Protein AF-S7ZB92-F1 (afdb_monomer_lite)

Structure (mmCIF, N/CA/C/O backbone):
data_AF-S7ZB92-F1
#
_entry.id   AF-S7ZB92-F1
#
loop_
_atom_site.group_PDB
_atom_site.id
_atom_site.type_symbol
_atom_site.label_atom_id
_atom_site.label_alt_id
_atom_site.label_comp_id
_atom_site.label_asym_id
_atom_site.label_entity_id
_atom_site.label_seq_id
_atom_site.pdbx_PDB_ins_code
_atom_site.Cartn_x
_atom_site.Cartn_y
_atom_site.Cartn_z
_atom_site.occupancy
_atom_site.B_iso_or_equiv
_atom_site.auth_seq_id
_atom_site.auth_comp_id
_atom_site.auth_asym_id
_atom_site.auth_atom_id
_atom_site.pdbx_PDB_model_num
ATOM 1 N N . MET A 1 1 ? 7.948 3.373 -33.451 1.00 79.62 1 MET A N 1
ATOM 2 C CA . MET A 1 1 ? 9.093 4.241 -33.089 1.00 79.62 1 MET A CA 1
ATOM 3 C C . MET A 1 1 ? 9.737 4.926 -34.291 1.00 79.62 1 MET A C 1
ATOM 5 O O . MET A 1 1 ? 9.607 6.127 -34.424 1.00 79.62 1 MET A O 1
ATOM 9 N N . ILE A 1 2 ? 10.388 4.211 -35.212 1.00 83.31 2 ILE A N 1
ATOM 10 C CA . ILE A 1 2 ? 11.295 4.823 -36.213 1.00 83.31 2 ILE A CA 1
ATOM 11 C C . ILE A 1 2 ? 10.626 5.868 -37.129 1.00 83.31 2 ILE A C 1
ATOM 13 O O . ILE A 1 2 ? 11.260 6.834 -37.545 1.00 83.31 2 ILE A O 1
ATOM 17 N N . ALA A 1 3 ? 9.330 5.713 -37.416 1.00 83.88 3 ALA A N 1
ATOM 18 C CA . ALA A 1 3 ? 8.585 6.627 -38.281 1.00 83.88 3 ALA A CA 1
ATOM 19 C C . ALA A 1 3 ? 8.529 8.080 -37.768 1.00 83.88 3 ALA A C 1
ATOM 21 O O . ALA A 1 3 ? 8.395 8.990 -38.581 1.00 83.88 3 ALA A O 1
ATOM 22 N N . VAL A 1 4 ? 8.643 8.314 -36.453 1.00 84.19 4 VAL A N 1
ATOM 23 C CA . VAL A 1 4 ? 8.531 9.667 -35.872 1.00 84.19 4 VAL A CA 1
ATOM 24 C C . VAL A 1 4 ? 9.865 10.410 -35.753 1.00 84.19 4 VAL A C 1
ATOM 26 O O . VAL A 1 4 ? 9.854 11.593 -35.394 1.00 84.19 4 VAL A O 1
ATOM 29 N N . LEU A 1 5 ? 10.981 9.723 -36.025 1.00 85.25 5 LEU A N 1
ATOM 30 C CA . LEU A 1 5 ? 12.347 10.247 -35.941 1.00 85.25 5 LEU A CA 1
ATOM 31 C C . LEU A 1 5 ? 12.693 11.145 -37.146 1.00 85.25 5 LEU A C 1
ATOM 33 O O . LEU A 1 5 ? 12.029 11.043 -38.187 1.00 85.25 5 LEU A O 1
ATOM 37 N N . PRO A 1 6 ? 13.726 12.009 -37.035 1.00 82.38 6 PRO A N 1
ATOM 38 C CA . PRO A 1 6 ? 14.157 12.889 -38.119 1.00 82.38 6 PRO A CA 1
ATOM 39 C C . PRO A 1 6 ? 14.485 12.129 -39.409 1.00 82.38 6 PRO A C 1
ATOM 41 O O . PRO A 1 6 ? 14.915 10.975 -39.390 1.00 82.38 6 PRO A O 1
ATOM 44 N N . ASN A 1 7 ? 14.322 12.790 -40.557 1.00 81.38 7 ASN A N 1
ATOM 45 C CA . ASN A 1 7 ? 14.632 12.189 -41.860 1.00 81.38 7 ASN A CA 1
ATOM 46 C C . ASN A 1 7 ? 16.137 11.992 -42.099 1.00 81.38 7 ASN A C 1
ATOM 48 O O . ASN A 1 7 ? 16.506 11.194 -42.953 1.00 81.38 7 ASN A O 1
ATOM 52 N N . THR A 1 8 ? 16.989 12.670 -41.328 1.00 81.50 8 THR A N 1
ATOM 53 C CA . THR A 1 8 ? 18.453 12.521 -41.349 1.00 81.50 8 THR A CA 1
ATOM 54 C C . THR A 1 8 ? 18.927 11.170 -40.802 1.00 81.50 8 THR A C 1
ATOM 56 O O . THR A 1 8 ? 20.049 10.752 -41.076 1.00 81.50 8 THR A O 1
ATOM 59 N N . VAL A 1 9 ? 18.075 10.453 -40.061 1.00 82.69 9 VAL A N 1
ATOM 60 C CA . VAL A 1 9 ? 18.398 9.139 -39.500 1.00 82.69 9 VAL A CA 1
ATOM 61 C C . VAL A 1 9 ? 18.431 8.083 -40.605 1.00 82.69 9 VAL A C 1
ATOM 63 O O . VAL A 1 9 ? 17.484 7.945 -41.384 1.00 82.69 9 VAL A O 1
ATOM 66 N N . LYS A 1 10 ? 19.477 7.247 -40.624 1.00 87.38 10 LYS A N 1
ATOM 67 C CA . LYS A 1 10 ? 19.568 6.054 -41.486 1.00 87.38 10 LYS A CA 1
ATOM 68 C C . LYS A 1 10 ? 18.566 4.979 -41.031 1.00 87.38 10 LYS A C 1
ATOM 70 O O . LYS A 1 10 ? 18.945 3.962 -40.455 1.00 87.38 10 LYS A O 1
ATOM 75 N N . LYS A 1 11 ? 17.272 5.187 -41.307 1.00 87.69 11 LYS A N 1
ATOM 76 C CA . LYS A 1 11 ? 16.141 4.395 -40.772 1.00 87.69 11 LYS A CA 1
ATOM 77 C C . LYS A 1 11 ? 16.279 2.881 -40.973 1.00 87.69 11 LYS A C 1
ATOM 79 O O . LYS A 1 11 ? 15.874 2.135 -40.092 1.00 87.69 11 LYS A O 1
ATOM 84 N N . LYS A 1 12 ? 16.854 2.417 -42.093 1.00 88.19 12 LYS A N 1
ATOM 85 C CA . LYS A 1 12 ? 17.095 0.978 -42.336 1.00 88.19 12 LYS A CA 1
ATOM 86 C C . LYS A 1 12 ? 18.138 0.389 -41.378 1.00 88.19 12 LYS A C 1
ATOM 88 O O . LYS A 1 12 ? 17.906 -0.682 -40.831 1.00 88.19 12 LYS A O 1
ATOM 93 N N . VAL A 1 13 ? 19.249 1.098 -41.158 1.00 88.81 13 VAL A N 1
ATOM 94 C CA . VAL A 1 13 ? 20.322 0.670 -40.243 1.00 88.81 13 VAL A CA 1
ATOM 95 C C . VAL A 1 13 ? 19.819 0.687 -38.806 1.00 88.81 13 VAL A C 1
ATOM 97 O O . VAL A 1 13 ? 19.925 -0.323 -38.123 1.00 88.81 13 VAL A O 1
ATOM 100 N N . LEU A 1 14 ? 19.174 1.786 -38.394 1.00 89.75 14 LEU A N 1
ATOM 101 C CA . LEU A 1 14 ? 18.576 1.891 -37.064 1.00 89.75 14 LEU A CA 1
ATOM 102 C C . LEU A 1 14 ? 17.521 0.804 -36.830 1.00 89.75 14 LEU A C 1
ATOM 104 O O . LEU A 1 14 ? 17.437 0.262 -35.738 1.00 89.75 14 LEU A O 1
ATOM 108 N N . ARG A 1 15 ? 16.716 0.463 -37.845 1.00 91.19 15 ARG A N 1
ATOM 109 C CA . ARG A 1 15 ? 15.728 -0.614 -37.722 1.00 91.19 15 ARG A CA 1
ATOM 110 C C . ARG A 1 15 ? 16.380 -1.957 -37.437 1.00 91.19 15 ARG A C 1
ATOM 112 O O . ARG A 1 15 ? 15.903 -2.645 -36.549 1.00 91.19 15 ARG A O 1
ATOM 119 N N . ARG A 1 16 ? 17.432 -2.314 -38.175 1.00 91.44 16 ARG A N 1
ATOM 120 C CA . ARG A 1 16 ? 18.166 -3.562 -37.942 1.00 91.44 16 ARG A CA 1
ATOM 121 C C . ARG A 1 16 ? 18.790 -3.583 -36.544 1.00 91.44 16 ARG A C 1
ATOM 123 O O . ARG A 1 16 ? 18.580 -4.546 -35.827 1.00 91.44 16 ARG A O 1
ATOM 130 N N . PHE A 1 17 ? 19.426 -2.483 -36.137 1.00 92.56 17 PHE A N 1
ATOM 131 C CA . PHE A 1 17 ? 19.980 -2.336 -34.789 1.00 92.56 17 PHE A CA 1
ATOM 132 C C . PHE A 1 17 ? 18.945 -2.515 -33.689 1.00 92.56 17 PHE A C 1
ATOM 134 O O . PHE A 1 17 ? 19.172 -3.268 -32.753 1.00 92.56 17 PHE A O 1
ATOM 141 N N . LEU A 1 18 ? 17.798 -1.842 -33.804 1.00 92.75 18 LEU A N 1
ATOM 142 C CA . LEU A 1 18 ? 16.753 -1.957 -32.796 1.00 92.75 18 LEU A CA 1
ATOM 143 C C . LEU A 1 18 ? 16.153 -3.362 -32.748 1.00 92.75 18 LEU A C 1
ATOM 145 O O . LEU A 1 18 ? 15.768 -3.753 -31.667 1.00 92.75 18 LEU A O 1
ATOM 149 N N . ILE A 1 19 ? 16.084 -4.101 -33.863 1.00 93.56 19 ILE A N 1
ATOM 150 C CA . ILE A 1 19 ? 15.618 -5.499 -33.864 1.00 93.56 19 ILE A CA 1
ATOM 151 C C . ILE A 1 19 ? 16.617 -6.395 -33.121 1.00 93.56 19 ILE A C 1
ATOM 153 O O . ILE A 1 19 ? 16.221 -7.064 -32.178 1.00 93.56 19 ILE A O 1
ATOM 157 N N . GLU A 1 20 ? 17.906 -6.337 -33.476 1.00 94.56 20 GLU A N 1
ATOM 158 C CA . GLU A 1 20 ? 18.958 -7.118 -32.797 1.00 94.56 20 GLU A CA 1
ATOM 159 C C . GLU A 1 20 ? 19.035 -6.780 -31.293 1.00 94.56 20 GLU A C 1
ATOM 161 O O . GLU A 1 20 ? 19.255 -7.648 -30.453 1.00 94.56 20 GLU A O 1
ATOM 166 N N . LEU A 1 21 ? 18.836 -5.505 -30.941 1.00 95.25 21 LEU A N 1
ATOM 167 C CA . LEU A 1 21 ? 18.830 -5.048 -29.554 1.00 95.25 21 LEU A CA 1
ATOM 168 C C . LEU A 1 21 ? 17.577 -5.472 -28.783 1.00 95.25 21 LEU A C 1
ATOM 170 O O . LEU A 1 21 ? 17.689 -5.745 -27.593 1.00 95.25 21 LEU A O 1
ATOM 174 N N . ASP A 1 22 ? 16.411 -5.498 -29.429 1.00 95.94 22 ASP A N 1
ATOM 175 C CA . ASP A 1 22 ? 15.159 -5.980 -28.833 1.00 95.94 22 ASP A CA 1
ATOM 176 C C . ASP A 1 22 ? 15.275 -7.473 -28.499 1.00 95.94 22 ASP A C 1
ATOM 178 O O . ASP A 1 22 ? 15.007 -7.851 -27.364 1.00 95.94 22 ASP A O 1
ATOM 182 N N . GLU A 1 23 ? 15.798 -8.283 -29.430 1.00 96.12 23 GLU A N 1
ATOM 183 C CA . GLU A 1 23 ? 16.023 -9.727 -29.254 1.00 96.12 23 GLU A CA 1
ATOM 184 C C . GLU A 1 23 ? 16.994 -10.033 -28.098 1.00 96.12 23 GLU A C 1
ATOM 186 O O . GLU A 1 23 ? 16.699 -10.860 -27.232 1.00 96.12 23 GLU A O 1
ATOM 191 N N . GLU A 1 24 ? 18.141 -9.347 -28.037 1.00 96.62 24 GLU A N 1
ATOM 192 C CA . GLU A 1 24 ? 19.100 -9.526 -26.936 1.00 96.62 24 GLU A CA 1
ATOM 193 C C . GLU A 1 24 ? 18.523 -9.024 -25.600 1.00 96.62 24 GLU A C 1
ATOM 195 O O . GLU A 1 24 ? 18.723 -9.656 -24.560 1.00 96.62 24 GLU A O 1
ATOM 200 N N . TYR A 1 25 ? 17.794 -7.901 -25.598 1.00 97.88 25 TYR A N 1
ATOM 201 C CA . TYR A 1 25 ? 17.141 -7.395 -24.389 1.00 97.88 25 TYR A CA 1
ATOM 202 C C . TYR A 1 25 ? 16.121 -8.401 -23.862 1.00 97.88 25 TYR A C 1
ATOM 204 O O . TYR A 1 25 ? 16.164 -8.741 -22.680 1.00 97.88 25 TYR A O 1
ATOM 212 N N . GLU A 1 26 ? 15.230 -8.883 -24.729 1.00 97.88 26 GLU A N 1
ATOM 213 C CA . GLU A 1 26 ? 14.210 -9.876 -24.402 1.00 97.88 26 GLU A CA 1
ATOM 214 C C . GLU A 1 26 ? 14.860 -11.145 -23.848 1.00 97.88 26 GLU A C 1
ATOM 216 O O . GLU A 1 26 ? 14.530 -11.560 -22.738 1.00 97.88 26 GLU A O 1
ATOM 221 N N . SER A 1 27 ? 15.879 -11.684 -24.530 1.00 97.31 27 SER A N 1
ATOM 222 C CA . SER A 1 27 ? 16.596 -12.878 -24.070 1.00 97.31 27 SER A CA 1
ATOM 223 C C . SER A 1 27 ? 17.158 -12.728 -22.656 1.00 97.31 27 SER A C 1
ATOM 225 O O . SER A 1 27 ? 17.134 -13.699 -21.899 1.00 97.31 27 SER A O 1
ATOM 227 N N . LYS A 1 28 ? 17.667 -11.544 -22.288 1.00 97.88 28 LYS A N 1
ATOM 228 C CA . LYS A 1 28 ? 18.206 -11.271 -20.946 1.00 97.88 28 LYS A CA 1
ATOM 229 C C . LYS A 1 28 ? 17.117 -10.970 -19.919 1.00 97.88 28 LYS A C 1
ATOM 231 O O . LYS A 1 28 ? 17.262 -11.360 -18.760 1.00 97.88 28 LYS A O 1
ATOM 236 N N . ALA A 1 29 ? 16.040 -10.298 -20.314 1.00 97.44 29 ALA A N 1
ATOM 237 C CA . ALA A 1 29 ? 14.910 -10.002 -19.438 1.00 97.44 29 ALA A CA 1
ATOM 238 C C . ALA A 1 29 ? 14.172 -11.286 -19.028 1.00 97.44 29 ALA A C 1
ATOM 240 O O . ALA A 1 29 ? 13.936 -11.493 -17.840 1.00 97.44 29 ALA A O 1
ATOM 241 N N . SER A 1 30 ? 13.911 -12.190 -19.980 1.00 97.00 30 SER A N 1
ATOM 242 C CA . SER A 1 30 ? 13.204 -13.461 -19.757 1.00 97.00 30 SER A CA 1
ATOM 243 C C . SER A 1 30 ? 13.910 -14.426 -18.801 1.00 97.00 30 SER A C 1
ATOM 245 O O . SER A 1 30 ? 13.278 -15.348 -18.294 1.00 97.00 30 SER A O 1
ATOM 247 N N . ILE A 1 31 ? 15.210 -14.241 -18.558 1.00 96.56 31 ILE A N 1
ATOM 248 C CA . ILE A 1 31 ? 15.996 -15.051 -17.613 1.00 96.56 31 ILE A CA 1
ATOM 249 C C . ILE A 1 31 ? 16.517 -14.229 -16.426 1.00 96.56 31 ILE A C 1
ATOM 251 O O . ILE A 1 31 ? 17.459 -14.646 -15.747 1.00 96.56 31 ILE A O 1
ATOM 255 N N . CYS A 1 32 ? 15.917 -13.061 -16.162 1.00 96.19 32 CYS A N 1
ATOM 256 C CA . CYS A 1 32 ? 16.214 -12.238 -14.988 1.00 96.19 32 CYS A CA 1
ATOM 257 C C . CYS A 1 32 ? 17.671 -11.719 -14.933 1.00 96.19 32 CYS A C 1
ATOM 259 O O . CYS A 1 32 ? 18.216 -11.517 -13.840 1.00 96.19 32 CYS A O 1
ATOM 261 N N . SER A 1 33 ? 18.313 -11.506 -16.092 1.00 96.81 33 SER A N 1
ATOM 262 C CA . SER A 1 33 ? 19.753 -11.228 -16.226 1.00 96.81 33 SER A CA 1
ATOM 263 C C . SER A 1 33 ? 20.087 -9.936 -16.992 1.00 96.81 33 SER A C 1
ATOM 265 O O . SER A 1 33 ? 21.101 -9.862 -17.692 1.00 96.81 33 SER A O 1
ATOM 267 N N . LEU A 1 34 ? 19.262 -8.889 -16.874 1.00 97.50 34 LEU A N 1
ATOM 268 C CA . LEU A 1 34 ? 19.486 -7.592 -17.542 1.00 97.50 34 LEU A CA 1
ATOM 269 C C . LEU A 1 34 ? 20.855 -6.950 -17.228 1.00 97.50 34 LEU A C 1
ATOM 271 O O . LEU A 1 34 ? 21.417 -6.230 -18.065 1.00 97.50 34 LEU A O 1
ATOM 275 N N . TYR A 1 35 ? 21.450 -7.261 -16.072 1.00 97.06 35 TYR A N 1
ATOM 276 C CA . TYR A 1 35 ? 22.817 -6.853 -15.725 1.00 97.06 35 TYR A CA 1
ATOM 277 C C . TYR A 1 35 ? 23.878 -7.323 -16.743 1.00 97.06 35 TYR A C 1
ATOM 279 O O . TYR A 1 35 ? 24.907 -6.661 -16.907 1.00 97.06 35 TYR A O 1
ATOM 287 N N . GLU A 1 36 ? 23.614 -8.407 -17.480 1.00 97.06 36 GLU A N 1
ATOM 288 C CA . GLU A 1 36 ? 24.514 -8.980 -18.491 1.00 97.06 36 GLU A CA 1
ATOM 289 C C . GLU A 1 36 ? 24.354 -8.374 -19.890 1.00 97.06 36 GLU A C 1
ATOM 291 O O . GLU A 1 36 ? 25.231 -8.571 -20.730 1.00 97.06 36 GLU A O 1
ATOM 296 N N . LEU A 1 37 ? 23.273 -7.631 -20.168 1.00 96.50 37 LEU A N 1
ATOM 297 C CA . LEU A 1 37 ? 22.980 -7.121 -21.514 1.00 96.50 37 LEU A CA 1
ATOM 298 C C . LEU A 1 37 ? 24.162 -6.296 -22.068 1.00 96.50 37 LEU A C 1
ATOM 300 O O . LEU A 1 37 ? 24.504 -5.222 -21.551 1.00 96.50 37 LEU A O 1
ATOM 304 N N . ASN A 1 38 ? 24.785 -6.759 -23.148 1.00 92.12 38 ASN A N 1
ATOM 305 C CA . ASN A 1 38 ? 25.963 -6.110 -23.716 1.00 92.12 38 ASN A CA 1
ATOM 306 C C . ASN A 1 38 ? 25.689 -5.554 -25.115 1.00 92.12 38 ASN A C 1
ATOM 308 O O . ASN A 1 38 ? 25.984 -6.176 -26.131 1.00 92.12 38 ASN A O 1
ATOM 312 N N . VAL A 1 39 ? 25.201 -4.313 -25.150 1.00 92.25 39 VAL A N 1
ATOM 313 C CA . VAL A 1 39 ? 24.855 -3.598 -26.389 1.00 92.25 39 VAL A CA 1
ATOM 314 C C . VAL A 1 39 ? 26.054 -3.428 -27.337 1.00 92.25 39 VAL A C 1
ATOM 316 O O . VAL A 1 39 ? 25.869 -3.262 -28.538 1.00 92.25 39 VAL A O 1
ATOM 319 N N . ASN A 1 40 ? 27.295 -3.498 -26.840 1.00 89.75 40 ASN A N 1
ATOM 320 C CA . ASN A 1 40 ? 28.489 -3.339 -27.678 1.00 89.75 40 ASN A CA 1
ATOM 321 C C . ASN A 1 40 ? 28.727 -4.517 -28.634 1.00 89.75 40 ASN A C 1
ATOM 323 O O . ASN A 1 40 ? 29.437 -4.339 -29.624 1.00 89.75 40 ASN A O 1
ATOM 327 N N . LEU A 1 41 ? 28.160 -5.692 -28.345 1.00 87.62 41 LEU A N 1
ATOM 328 C CA . LEU A 1 41 ? 28.316 -6.893 -29.174 1.00 87.62 41 LEU A CA 1
ATOM 329 C C . LEU A 1 41 ? 27.394 -6.899 -30.401 1.00 87.62 41 LEU A C 1
ATOM 331 O O . LEU A 1 41 ? 27.559 -7.730 -31.290 1.00 87.62 41 LEU A O 1
ATOM 335 N N . ILE A 1 42 ? 26.447 -5.964 -30.471 1.00 87.25 42 ILE A N 1
ATOM 336 C CA . ILE A 1 42 ? 25.476 -5.881 -31.557 1.00 87.25 42 ILE A CA 1
ATOM 337 C C . ILE A 1 42 ? 26.150 -5.244 -32.778 1.00 87.25 42 ILE A C 1
ATOM 339 O O . ILE A 1 42 ? 26.633 -4.109 -32.721 1.00 87.25 42 ILE A O 1
ATOM 343 N N . GLN A 1 43 ? 26.195 -5.997 -33.886 1.00 69.50 43 GLN A N 1
ATOM 344 C CA . GLN A 1 43 ? 26.983 -5.698 -35.095 1.00 69.50 43 GLN A CA 1
ATOM 345 C C . GLN A 1 43 ? 26.693 -4.320 -35.693 1.00 69.50 43 GLN A C 1
ATOM 347 O O . GLN A 1 43 ? 27.546 -3.710 -36.340 1.00 69.50 43 GLN A O 1
ATOM 352 N N . SER A 1 44 ? 25.477 -3.824 -35.501 1.00 65.25 44 SER A N 1
ATOM 353 C CA . SER A 1 44 ? 25.002 -2.576 -36.072 1.00 65.25 44 SER A CA 1
ATOM 354 C C . SER A 1 44 ? 25.091 -1.419 -35.076 1.00 65.25 44 SER A C 1
ATOM 356 O O . SER A 1 44 ? 24.085 -0.783 -34.790 1.00 65.25 44 SER A O 1
ATOM 358 N N . GLN A 1 45 ? 26.289 -1.110 -34.562 1.00 66.94 45 GLN A N 1
ATOM 359 C CA . GLN A 1 45 ? 26.488 0.039 -33.667 1.00 66.94 45 GLN A CA 1
ATOM 360 C C . GLN A 1 45 ? 25.910 1.319 -34.298 1.00 66.94 45 GLN A C 1
ATOM 362 O O . GLN A 1 45 ? 26.455 1.880 -35.249 1.00 66.94 45 GLN A O 1
ATOM 367 N N . CYS A 1 46 ? 24.754 1.747 -33.792 1.00 74.44 46 CYS A N 1
ATOM 368 C CA . CYS A 1 46 ? 24.057 2.947 -34.220 1.00 74.44 46 CYS A CA 1
ATOM 369 C C . CYS A 1 46 ? 24.124 3.958 -33.083 1.00 74.44 46 CYS A C 1
ATOM 371 O O . CYS A 1 46 ? 23.813 3.634 -31.935 1.00 74.44 46 CYS A O 1
ATOM 373 N N . GLU A 1 47 ? 24.487 5.195 -33.403 1.00 78.75 47 GLU A N 1
ATOM 374 C CA . GLU A 1 47 ? 24.347 6.285 -32.450 1.00 78.75 47 GLU A CA 1
ATOM 375 C C . GLU A 1 47 ? 22.858 6.583 -32.262 1.00 78.75 47 GLU A C 1
ATOM 377 O O . GLU A 1 47 ? 22.116 6.826 -33.219 1.00 78.75 47 GLU A O 1
ATOM 382 N N . VAL A 1 48 ? 22.413 6.499 -31.012 1.00 85.94 48 VAL A N 1
ATOM 383 C CA . VAL A 1 48 ? 21.072 6.880 -30.580 1.00 85.94 48 VAL A CA 1
ATOM 384 C C . VAL A 1 48 ? 21.245 8.051 -29.634 1.00 85.94 48 VAL A C 1
ATOM 386 O O . VAL A 1 48 ? 21.855 7.922 -28.572 1.00 85.94 48 VAL A O 1
ATOM 389 N N . GLU A 1 49 ? 20.688 9.196 -30.003 1.00 85.12 49 GLU A N 1
ATOM 390 C CA . GLU A 1 49 ? 20.691 10.349 -29.117 1.00 85.12 49 GLU A CA 1
ATOM 391 C C . GLU A 1 49 ? 19.590 10.200 -28.064 1.00 85.12 49 GLU A C 1
ATOM 393 O O . GLU A 1 49 ? 18.411 10.010 -28.381 1.00 85.12 49 GLU A O 1
ATOM 398 N N . SER A 1 50 ? 19.944 10.368 -26.790 1.00 82.00 50 SER A N 1
ATOM 399 C CA . SER A 1 50 ? 18.975 10.368 -25.683 1.00 82.00 50 SER A CA 1
ATOM 400 C C . SER A 1 50 ? 17.902 11.460 -25.838 1.00 82.00 50 SER A C 1
ATOM 402 O O . SER A 1 50 ? 16.768 11.293 -25.372 1.00 82.00 50 SER A O 1
ATOM 404 N N . SER A 1 51 ? 18.235 12.541 -26.557 1.00 88.56 51 SER A N 1
ATOM 405 C CA . SER A 1 51 ? 17.349 13.644 -26.947 1.00 88.56 51 SER A CA 1
ATOM 406 C C . SER A 1 51 ? 16.149 13.170 -27.781 1.00 88.56 51 SER A C 1
ATOM 408 O O . SER A 1 51 ? 15.072 13.779 -27.721 1.00 88.56 51 SER A O 1
ATOM 410 N N . TRP A 1 52 ? 16.282 12.059 -28.522 1.00 91.06 52 TRP A N 1
ATOM 411 C CA . TRP A 1 52 ? 15.218 11.540 -29.381 1.00 91.06 52 TRP A CA 1
ATOM 412 C C . TRP A 1 52 ? 14.018 11.051 -28.580 1.00 91.06 52 TRP A C 1
ATOM 414 O O . TRP A 1 52 ? 12.879 1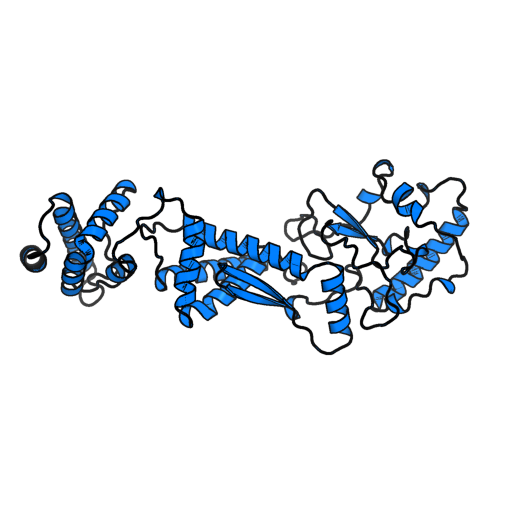1.161 -29.042 1.00 91.06 52 TRP A O 1
ATOM 424 N N . TYR A 1 53 ? 14.244 10.568 -27.357 1.00 92.00 53 TYR A N 1
ATOM 425 C CA . TYR A 1 53 ? 13.149 10.216 -26.464 1.00 92.00 53 TYR A CA 1
ATOM 426 C C . TYR A 1 53 ? 12.249 11.430 -26.201 1.00 92.00 53 TYR A C 1
ATOM 428 O O . TYR A 1 53 ? 11.043 11.358 -26.437 1.00 92.00 53 TYR A O 1
ATOM 436 N N . ASP A 1 54 ? 12.815 12.562 -25.778 1.00 90.69 54 ASP A N 1
ATOM 437 C CA . ASP A 1 54 ? 12.020 13.731 -25.383 1.00 90.69 54 ASP A CA 1
ATOM 438 C C . ASP A 1 54 ? 11.377 14.421 -26.593 1.00 90.69 54 ASP A C 1
ATOM 440 O O . ASP A 1 54 ? 10.203 14.801 -26.565 1.00 90.69 54 ASP A O 1
ATOM 444 N N . SER A 1 55 ? 12.118 14.525 -27.694 1.00 89.94 55 SER A N 1
ATOM 445 C CA . SER A 1 55 ? 11.688 15.241 -28.900 1.00 89.94 55 SER A CA 1
ATOM 446 C C . SER A 1 55 ? 10.761 14.435 -29.822 1.00 89.94 55 SER A C 1
ATOM 448 O O . SER A 1 55 ? 9.928 15.037 -30.512 1.00 89.94 55 SER A O 1
ATOM 450 N N . HIS A 1 56 ? 10.846 13.098 -29.818 1.00 88.50 56 HIS A N 1
ATOM 451 C CA . HIS A 1 56 ? 10.112 12.241 -30.759 1.00 88.50 56 HIS A CA 1
ATOM 452 C C . HIS A 1 56 ? 9.258 11.152 -30.104 1.00 88.50 56 HIS A C 1
ATOM 454 O O . HIS A 1 56 ? 8.177 10.867 -30.615 1.00 88.50 56 HIS A O 1
ATOM 460 N N . ILE A 1 57 ? 9.694 10.542 -29.001 1.00 88.81 57 ILE A N 1
ATOM 461 C CA . ILE A 1 57 ? 8.949 9.429 -28.387 1.00 88.81 57 ILE A CA 1
ATOM 462 C C . ILE A 1 57 ? 7.890 9.943 -27.410 1.00 88.81 57 ILE A C 1
ATOM 464 O O . ILE A 1 57 ? 6.703 9.659 -27.564 1.00 88.81 57 ILE A O 1
ATOM 468 N N . ARG A 1 58 ? 8.311 10.741 -26.428 1.00 87.56 58 ARG A N 1
ATOM 469 C CA . ARG A 1 58 ? 7.459 11.281 -25.362 1.00 87.56 58 ARG A CA 1
ATOM 470 C C . ARG A 1 58 ? 6.557 12.417 -25.842 1.00 87.56 58 ARG A C 1
ATOM 472 O O . ARG A 1 58 ? 5.487 12.636 -25.278 1.00 87.56 58 ARG A O 1
ATOM 479 N N . LYS A 1 59 ? 6.978 13.161 -26.869 1.00 88.75 59 LYS A N 1
ATOM 480 C CA . LYS A 1 59 ? 6.276 14.361 -27.342 1.00 88.75 59 LYS A CA 1
ATOM 481 C C . LYS A 1 59 ? 4.820 14.045 -27.710 1.00 88.75 59 LYS A C 1
ATOM 483 O O . LYS A 1 59 ? 4.561 13.299 -28.651 1.00 88.75 59 LYS A O 1
ATOM 488 N N . LYS A 1 60 ? 3.863 14.674 -27.0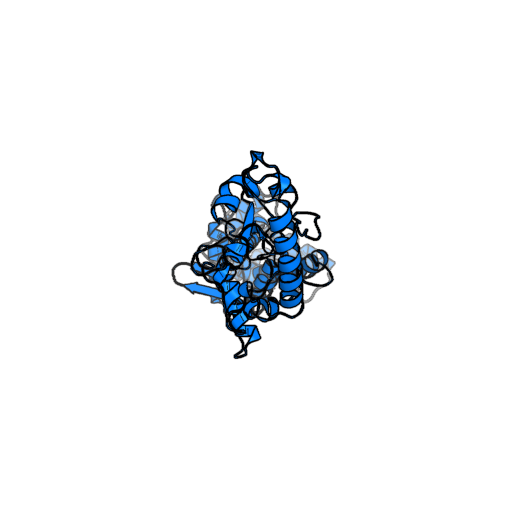10 1.00 86.31 60 LYS A N 1
ATOM 489 C CA . LYS A 1 60 ? 2.411 14.422 -27.155 1.00 86.31 60 LYS A CA 1
ATOM 490 C C . LYS A 1 60 ? 1.929 14.490 -28.607 1.00 86.31 60 LYS A C 1
ATOM 492 O O . LYS A 1 60 ? 1.127 13.659 -29.018 1.00 86.31 60 LYS A O 1
ATOM 497 N N . SER A 1 61 ? 2.469 15.417 -29.404 1.00 88.06 61 SER A N 1
ATOM 498 C CA . SER A 1 61 ? 2.108 15.576 -30.821 1.00 88.06 61 SER A CA 1
ATOM 499 C C . SER A 1 61 ? 2.475 14.382 -31.713 1.00 88.06 61 SER A C 1
ATOM 501 O O . SER A 1 61 ? 2.045 14.332 -32.860 1.00 88.06 61 SER A O 1
ATOM 503 N N . LYS A 1 62 ? 3.266 13.423 -31.218 1.00 88.62 62 LYS A N 1
ATOM 504 C CA . LYS A 1 62 ? 3.650 12.206 -31.946 1.00 88.62 62 LYS A CA 1
ATOM 505 C C . LYS A 1 62 ? 2.727 11.016 -31.672 1.00 88.62 62 LYS A C 1
ATOM 507 O O . LYS A 1 62 ? 2.818 10.026 -32.391 1.00 88.62 62 LYS A O 1
ATOM 512 N N . GLY A 1 63 ? 1.862 11.089 -30.655 1.00 89.00 63 GLY A N 1
ATOM 513 C CA . GLY A 1 63 ? 0.846 10.066 -30.364 1.00 89.00 63 GLY A CA 1
ATOM 514 C C . GLY A 1 63 ? 1.381 8.671 -30.003 1.00 89.00 63 GLY A C 1
ATOM 515 O O . GLY A 1 63 ? 0.626 7.701 -30.015 1.00 89.00 63 GLY A O 1
ATOM 516 N N . LEU A 1 64 ? 2.686 8.525 -29.734 1.00 90.62 64 LEU A N 1
ATOM 517 C CA . LEU A 1 64 ? 3.290 7.225 -29.423 1.00 90.62 64 LEU A CA 1
ATOM 518 C C . LEU A 1 64 ? 3.019 6.775 -27.995 1.00 90.62 64 LEU A C 1
ATOM 520 O O . LEU A 1 64 ? 2.850 5.584 -27.762 1.00 90.62 64 LEU A O 1
ATOM 524 N N . PHE A 1 65 ? 2.936 7.720 -27.060 1.00 89.56 65 PHE A N 1
ATOM 525 C CA . PHE A 1 65 ? 2.660 7.439 -25.656 1.00 89.56 65 PHE A CA 1
ATOM 526 C C . PHE A 1 65 ? 1.406 6.566 -25.471 1.00 89.56 65 PHE A C 1
ATOM 528 O O . PHE A 1 65 ? 1.405 5.622 -24.684 1.00 89.56 65 PHE A O 1
ATOM 535 N N . GLN A 1 66 ? 0.348 6.824 -26.244 1.00 89.56 66 GLN A N 1
ATOM 536 C CA . GLN A 1 66 ? -0.908 6.074 -26.175 1.00 89.56 66 GLN A CA 1
ATOM 537 C C . GLN A 1 66 ? -0.741 4.599 -26.561 1.00 89.56 66 GLN A C 1
ATOM 539 O O . GLN A 1 66 ? -1.488 3.773 -26.052 1.00 89.56 66 GLN A O 1
ATOM 544 N N . LYS A 1 67 ? 0.249 4.266 -27.399 1.00 92.50 67 LYS A N 1
ATOM 545 C CA . LYS A 1 67 ? 0.463 2.912 -27.929 1.00 92.50 67 LYS A CA 1
ATOM 546 C C . LYS A 1 67 ? 1.176 1.964 -26.965 1.00 92.50 67 LYS A C 1
ATOM 548 O O . LYS A 1 67 ? 1.182 0.768 -27.223 1.00 92.50 67 LYS A O 1
ATOM 553 N N . PHE A 1 68 ? 1.788 2.474 -25.896 1.00 93.31 68 PHE A N 1
ATOM 554 C CA . PHE A 1 68 ? 2.419 1.615 -24.893 1.00 93.31 68 PHE A CA 1
ATOM 555 C C . PHE A 1 68 ? 1.363 0.827 -24.106 1.00 93.31 68 PHE A C 1
ATOM 557 O O . PHE A 1 68 ? 0.302 1.397 -23.807 1.00 93.31 68 PHE A O 1
ATOM 564 N N . PRO A 1 69 ? 1.643 -0.441 -23.756 1.00 94.38 69 PRO A N 1
ATOM 565 C CA . PRO A 1 69 ? 0.699 -1.294 -23.047 1.00 94.38 69 PRO A CA 1
ATOM 566 C C . PRO A 1 69 ? 0.375 -0.743 -21.657 1.00 94.38 69 PRO A C 1
ATOM 568 O O . PRO A 1 69 ? 1.139 0.031 -21.073 1.00 94.38 69 PRO A O 1
ATOM 571 N N . VAL A 1 70 ? -0.792 -1.131 -21.151 1.00 94.25 70 VAL A N 1
ATOM 572 C CA . VAL A 1 70 ? -1.228 -0.876 -19.777 1.00 94.25 70 VAL A CA 1
ATOM 573 C C . VAL A 1 70 ? -1.705 -2.185 -19.170 1.00 94.25 70 VAL A C 1
ATOM 575 O O . VAL A 1 70 ? -2.367 -2.967 -19.851 1.00 94.25 70 VAL A O 1
ATOM 578 N N . VAL A 1 71 ? -1.399 -2.384 -17.894 1.00 91.94 71 VAL A N 1
ATOM 579 C CA . VAL A 1 71 ? -2.013 -3.429 -17.070 1.00 91.94 71 VAL A CA 1
ATOM 580 C C . VAL A 1 71 ? -3.306 -2.874 -16.490 1.00 91.94 71 VAL A C 1
ATOM 582 O O . VAL A 1 71 ? -3.425 -1.660 -16.291 1.00 91.94 71 VAL A O 1
ATOM 585 N N . LYS A 1 72 ? -4.288 -3.740 -16.249 1.00 93.62 72 LYS A N 1
ATOM 586 C CA . LYS A 1 72 ? -5.554 -3.363 -15.625 1.00 93.62 72 LYS A CA 1
ATOM 587 C C . LYS A 1 72 ? -5.829 -4.205 -14.389 1.00 93.62 72 LYS A C 1
ATOM 589 O O . LYS A 1 72 ? -5.470 -5.374 -14.366 1.00 93.62 72 LYS A O 1
ATOM 594 N N . ASN A 1 73 ? -6.485 -3.606 -13.402 1.00 93.00 73 ASN A N 1
ATOM 595 C CA . ASN A 1 73 ? -6.999 -4.328 -12.242 1.00 93.00 73 ASN A CA 1
ATOM 596 C C . ASN A 1 73 ? -8.297 -5.091 -12.571 1.00 93.00 73 ASN A C 1
ATOM 598 O O . ASN A 1 73 ? -8.860 -4.971 -13.665 1.00 93.00 73 ASN A O 1
ATOM 602 N N . SER A 1 74 ? -8.806 -5.816 -11.577 1.00 91.19 74 SER A N 1
ATOM 603 C CA . SER A 1 74 ? -10.093 -6.531 -11.584 1.00 91.19 74 SER A CA 1
ATOM 604 C C . SER A 1 74 ? -11.301 -5.644 -11.931 1.00 91.19 74 SER A C 1
ATOM 606 O O . SER A 1 74 ? -12.269 -6.115 -12.524 1.00 91.19 74 SER A O 1
ATOM 608 N N . ASN A 1 75 ? -11.217 -4.336 -11.670 1.00 91.38 75 ASN A N 1
ATOM 609 C CA . ASN A 1 75 ? -12.231 -3.340 -12.032 1.00 91.38 75 ASN A CA 1
ATOM 610 C C . ASN A 1 75 ? -12.025 -2.726 -13.435 1.00 91.38 75 ASN A C 1
ATOM 612 O O . ASN A 1 75 ? -12.634 -1.705 -13.763 1.00 91.38 75 ASN A O 1
ATOM 616 N N . ASN A 1 76 ? -11.167 -3.318 -14.278 1.00 93.25 76 ASN A N 1
ATOM 617 C CA . ASN A 1 76 ? -10.843 -2.859 -15.637 1.00 93.25 76 ASN A CA 1
ATOM 618 C C . ASN A 1 76 ? -10.234 -1.436 -15.692 1.00 93.25 76 ASN A C 1
ATOM 620 O O . ASN A 1 76 ? -10.244 -0.783 -16.742 1.00 93.25 76 ASN A O 1
ATOM 624 N N . GLN A 1 77 ? -9.674 -0.953 -14.580 1.00 94.06 77 GLN A N 1
ATOM 625 C CA . GLN A 1 77 ? -8.962 0.321 -14.488 1.00 94.06 77 GLN A CA 1
ATOM 626 C C . GLN A 1 77 ? -7.479 0.103 -14.766 1.00 94.06 77 GLN A C 1
ATOM 628 O O . GLN A 1 77 ? -6.889 -0.856 -14.279 1.00 94.06 77 GLN A O 1
ATOM 633 N N . ALA A 1 78 ? -6.862 1.000 -15.534 1.00 95.19 78 ALA A N 1
ATOM 634 C CA . ALA A 1 78 ? -5.434 0.911 -15.809 1.00 95.19 78 ALA A CA 1
ATOM 635 C C . ALA A 1 78 ? -4.613 1.214 -14.544 1.00 95.19 78 ALA A C 1
ATOM 637 O O . ALA A 1 78 ? -4.866 2.220 -13.880 1.00 95.19 78 ALA A O 1
ATOM 638 N N . ILE A 1 79 ? -3.621 0.377 -14.247 1.00 95.19 79 ILE A N 1
ATOM 639 C CA . ILE A 1 79 ? -2.758 0.488 -13.065 1.00 95.19 79 ILE A CA 1
ATOM 640 C C . ILE A 1 79 ? -1.285 0.627 -13.453 1.00 95.19 79 ILE A C 1
ATOM 642 O O . ILE A 1 79 ? -0.853 0.202 -14.528 1.00 95.19 79 ILE A O 1
ATOM 646 N N . CYS A 1 80 ? -0.507 1.225 -12.555 1.00 95.69 80 CYS A N 1
ATOM 647 C CA . CYS A 1 80 ? 0.943 1.261 -12.642 1.00 95.69 80 CYS A CA 1
ATOM 648 C C . CYS A 1 80 ? 1.510 -0.154 -12.446 1.00 95.69 80 CYS A C 1
ATOM 650 O O . CYS A 1 80 ? 1.303 -0.719 -11.383 1.00 95.69 80 CYS A O 1
ATOM 652 N N . PRO A 1 81 ? 2.283 -0.716 -13.386 1.00 94.62 81 PRO A N 1
ATOM 653 C CA . PRO A 1 81 ? 2.871 -2.049 -13.237 1.00 94.62 81 PRO A CA 1
ATOM 654 C C . PRO A 1 81 ? 4.013 -2.106 -12.204 1.00 94.62 81 PRO A C 1
ATOM 656 O O . PRO A 1 81 ? 4.557 -3.170 -11.962 1.00 94.62 81 PRO A O 1
ATOM 659 N N . ILE A 1 82 ? 4.416 -0.965 -11.627 1.00 95.50 82 ILE A N 1
ATOM 660 C CA . ILE A 1 82 ? 5.491 -0.885 -10.624 1.00 95.50 82 ILE A CA 1
ATOM 661 C C . ILE A 1 82 ? 4.932 -0.833 -9.196 1.00 95.50 82 ILE A C 1
ATOM 663 O O . ILE A 1 82 ? 5.451 -1.490 -8.306 1.00 95.50 82 ILE A O 1
ATOM 667 N N . CYS A 1 83 ? 3.902 -0.016 -8.958 1.00 94.44 83 CYS A N 1
ATOM 668 C CA . CYS A 1 83 ? 3.327 0.193 -7.621 1.00 94.44 83 CYS A CA 1
ATOM 669 C C . CYS A 1 83 ? 1.840 -0.153 -7.529 1.00 94.44 83 CYS A C 1
ATOM 671 O O . CYS A 1 83 ? 1.213 0.117 -6.507 1.00 94.44 83 CYS A O 1
ATOM 673 N N . GLU A 1 84 ? 1.252 -0.648 -8.616 1.00 93.50 84 GLU A N 1
ATOM 674 C CA . GLU A 1 84 ? -0.142 -1.092 -8.717 1.00 93.50 84 GLU A CA 1
ATOM 675 C C . GLU A 1 84 ? -1.204 -0.020 -8.438 1.00 93.50 84 GLU A C 1
ATOM 677 O O . GLU A 1 84 ? -2.400 -0.299 -8.445 1.00 93.50 84 GLU A O 1
ATOM 682 N N . CYS A 1 85 ? -0.796 1.236 -8.251 1.00 92.94 85 CYS A N 1
ATOM 683 C CA . CYS A 1 85 ? -1.711 2.360 -8.116 1.00 92.94 85 CYS A CA 1
ATOM 684 C C . CYS A 1 85 ? -2.499 2.568 -9.417 1.00 92.94 85 CYS A C 1
ATOM 686 O O . CYS A 1 85 ? -1.919 2.551 -10.508 1.00 92.94 85 CYS A O 1
ATOM 688 N N . VAL A 1 86 ? -3.805 2.819 -9.302 1.00 94.00 86 VAL A N 1
ATOM 689 C CA . VAL A 1 86 ? -4.647 3.220 -10.436 1.00 94.00 86 VAL A CA 1
ATOM 690 C C . VAL A 1 86 ? -4.073 4.479 -11.080 1.00 94.00 86 VAL A C 1
ATOM 692 O O . VAL A 1 86 ? -3.769 5.467 -10.406 1.00 94.00 86 VAL A O 1
ATOM 695 N N . PHE A 1 87 ? -3.911 4.459 -12.402 1.00 94.00 87 PHE A N 1
ATOM 696 C CA . PHE A 1 87 ? -3.400 5.615 -13.122 1.00 94.00 87 PHE A CA 1
ATOM 697 C C . PHE A 1 87 ? -4.347 6.810 -12.994 1.00 94.00 87 PHE A C 1
ATOM 699 O O . PHE A 1 87 ? -5.524 6.747 -13.348 1.00 94.00 87 PHE A O 1
ATOM 706 N N . SER A 1 88 ? -3.784 7.928 -12.541 1.00 84.50 88 SER A N 1
ATOM 707 C CA . SER A 1 88 ? -4.407 9.248 -12.577 1.00 84.50 88 SER A CA 1
ATOM 708 C C . SER A 1 88 ? -4.023 9.989 -13.869 1.00 84.50 88 SER A C 1
ATOM 710 O O . SER A 1 88 ? -3.672 9.383 -14.883 1.00 84.50 88 SER A O 1
ATOM 712 N N . THR A 1 89 ? -4.059 11.322 -13.865 1.00 79.94 89 THR A N 1
ATOM 713 C CA . THR A 1 89 ? -3.685 12.146 -15.025 1.00 79.94 89 THR A CA 1
ATOM 714 C C . THR A 1 89 ? -2.177 12.183 -15.305 1.00 79.94 89 THR A C 1
ATOM 716 O O . THR A 1 89 ? -1.779 12.521 -16.420 1.00 79.94 89 THR A O 1
ATOM 719 N N . ASN A 1 90 ? -1.327 11.838 -14.330 1.00 88.00 90 ASN A N 1
ATOM 720 C CA . ASN A 1 90 ? 0.130 12.020 -14.401 1.00 88.00 90 ASN A CA 1
ATOM 721 C C . ASN A 1 90 ? 0.880 10.711 -14.701 1.00 88.00 90 ASN A C 1
ATOM 723 O O . ASN A 1 90 ? 1.690 10.243 -13.901 1.00 88.00 90 ASN A O 1
ATOM 727 N N . VAL A 1 91 ? 0.622 10.127 -15.872 1.00 93.88 91 VAL A N 1
ATOM 728 C CA . VAL A 1 91 ? 1.304 8.909 -16.348 1.00 93.88 91 VAL A CA 1
ATOM 729 C C . VAL A 1 91 ? 2.526 9.273 -17.198 1.00 93.88 91 VAL A C 1
ATOM 731 O O . VAL A 1 91 ? 2.459 10.150 -18.064 1.00 93.88 91 VAL A O 1
ATOM 734 N N . THR A 1 92 ? 3.647 8.589 -16.980 1.00 94.19 92 THR A N 1
ATOM 735 C CA . THR A 1 92 ? 4.916 8.771 -17.705 1.00 94.19 92 THR A CA 1
ATOM 736 C C . THR A 1 92 ? 5.413 7.453 -18.306 1.00 94.19 92 THR A C 1
ATOM 738 O O . THR A 1 92 ? 4.738 6.432 -18.209 1.00 94.19 92 THR A O 1
ATOM 741 N N . LEU A 1 93 ? 6.559 7.480 -18.998 1.00 95.06 93 LEU A N 1
ATOM 742 C CA . LEU A 1 93 ? 7.275 6.280 -19.445 1.00 95.06 93 LEU A CA 1
ATOM 743 C C . LEU A 1 93 ? 8.599 6.198 -18.688 1.00 95.06 93 LEU A C 1
ATOM 745 O O . LEU A 1 93 ? 9.431 7.094 -18.848 1.00 95.06 93 LEU A O 1
ATOM 749 N N . GLU A 1 94 ? 8.762 5.146 -17.898 1.00 96.12 94 GLU A N 1
ATOM 750 C CA . GLU A 1 94 ? 9.999 4.786 -17.214 1.00 96.12 94 GLU A CA 1
ATOM 751 C C . GLU A 1 94 ? 10.917 3.997 -18.133 1.00 96.12 94 GLU A C 1
ATOM 753 O O . GLU A 1 94 ? 10.455 3.148 -18.894 1.00 96.12 94 GLU A O 1
ATOM 758 N N . HIS A 1 95 ? 12.213 4.273 -18.036 1.00 96.69 95 HIS A N 1
ATOM 759 C CA . HIS A 1 95 ? 13.252 3.463 -18.653 1.00 96.69 95 HIS A CA 1
ATOM 760 C C . HIS A 1 95 ? 13.692 2.390 -17.658 1.00 96.69 95 HIS A C 1
ATOM 762 O O . HIS A 1 95 ? 14.282 2.735 -16.641 1.00 96.69 95 HIS A O 1
ATOM 768 N N . ILE A 1 96 ? 13.448 1.110 -17.946 1.00 97.44 96 ILE A N 1
ATOM 769 C CA . ILE A 1 96 ? 13.857 0.014 -17.047 1.00 97.44 96 ILE A CA 1
ATOM 770 C C . ILE A 1 96 ? 15.377 -0.093 -16.950 1.00 97.44 96 ILE A C 1
ATOM 772 O O . ILE A 1 96 ? 15.895 -0.356 -15.882 1.00 97.44 96 ILE A O 1
ATOM 776 N N . ILE A 1 97 ? 16.104 0.181 -18.027 1.00 96.94 97 ILE A N 1
ATOM 777 C CA . ILE A 1 97 ? 17.525 0.521 -17.979 1.00 96.94 97 ILE A CA 1
ATOM 778 C C . ILE A 1 97 ? 17.641 2.018 -18.277 1.00 96.94 97 ILE A C 1
ATOM 780 O O . ILE A 1 97 ? 17.245 2.430 -19.378 1.00 96.94 97 ILE A O 1
ATOM 784 N N . PRO A 1 98 ? 18.188 2.837 -17.356 1.00 95.62 98 PRO A N 1
ATOM 785 C CA . PRO A 1 98 ? 18.223 4.288 -17.503 1.00 95.62 98 PRO A CA 1
ATOM 786 C C . PRO A 1 98 ? 18.878 4.745 -18.809 1.00 95.62 98 PRO A C 1
ATOM 788 O O . PRO A 1 98 ? 19.869 4.179 -19.261 1.00 95.62 98 PRO A O 1
ATOM 791 N N . LYS A 1 99 ? 18.367 5.827 -19.405 1.00 93.12 99 LYS A N 1
ATOM 792 C CA . LYS A 1 99 ? 18.921 6.406 -20.647 1.00 93.12 99 LYS A CA 1
ATOM 793 C C . LYS A 1 99 ? 20.102 7.371 -20.444 1.00 93.12 99 LYS A C 1
ATOM 795 O O . LYS A 1 99 ? 20.599 7.929 -21.421 1.00 93.12 99 LYS A O 1
ATOM 800 N N . GLY A 1 100 ? 20.448 7.678 -19.191 1.00 89.31 100 GLY A N 1
ATOM 801 C CA . GLY A 1 100 ? 21.442 8.695 -18.824 1.00 89.31 100 GLY A CA 1
ATOM 802 C C . GLY A 1 100 ? 22.889 8.268 -19.091 1.00 89.31 100 GLY A C 1
ATOM 803 O O . GLY A 1 100 ? 23.140 7.168 -19.571 1.00 89.31 100 GLY A O 1
ATOM 804 N N . GLY A 1 101 ? 23.849 9.136 -18.752 1.00 85.56 101 GLY A N 1
ATOM 805 C CA . GLY A 1 101 ? 25.282 8.865 -18.949 1.00 85.56 101 GLY A CA 1
ATOM 806 C C . GLY A 1 101 ? 25.811 7.665 -18.153 1.00 85.56 101 GLY A C 1
ATOM 807 O O . GLY A 1 101 ? 26.672 6.947 -18.646 1.00 85.56 101 GLY A O 1
ATOM 808 N N . GLU A 1 102 ? 25.249 7.395 -16.969 1.00 92.62 102 GLU A N 1
ATOM 809 C CA . GLU A 1 102 ? 25.529 6.172 -16.191 1.00 92.62 102 GLU A CA 1
ATOM 810 C C . GLU A 1 102 ? 24.594 4.999 -16.542 1.00 92.62 102 GLU A C 1
ATOM 812 O O . GLU A 1 102 ? 24.560 3.979 -15.852 1.00 92.62 102 GLU A O 1
ATOM 817 N N . GLY A 1 103 ? 23.796 5.159 -17.594 1.00 93.69 103 GLY A N 1
ATOM 818 C CA . GLY A 1 103 ? 22.844 4.181 -18.086 1.00 93.69 103 GLY A CA 1
ATOM 819 C C . GLY A 1 103 ? 23.292 3.554 -19.405 1.00 93.69 103 GLY A C 1
ATOM 820 O O . GLY A 1 103 ? 24.447 3.171 -19.583 1.00 93.69 103 GLY A O 1
ATOM 821 N N . GLU A 1 104 ? 22.357 3.443 -20.342 1.00 93.88 104 GLU A N 1
ATOM 822 C CA . GLU A 1 104 ? 22.596 2.991 -21.709 1.00 93.88 104 GLU A CA 1
ATOM 823 C C . GLU A 1 104 ? 21.745 3.820 -22.694 1.00 93.88 104 GLU A C 1
ATOM 825 O O . GLU A 1 104 ? 20.587 3.486 -22.967 1.00 93.88 104 GLU A O 1
ATOM 830 N N . PRO A 1 105 ? 22.291 4.921 -23.250 1.00 92.38 105 PRO A N 1
ATOM 831 C CA . PRO A 1 105 ? 21.565 5.812 -24.160 1.00 92.38 105 PRO A CA 1
ATOM 832 C C . PRO A 1 105 ? 20.997 5.115 -25.401 1.00 92.38 105 PRO A C 1
ATOM 834 O O . PRO A 1 105 ? 19.973 5.546 -25.934 1.00 92.38 105 PRO A O 1
ATOM 837 N N . ARG A 1 106 ? 21.601 4.002 -25.839 1.00 92.06 106 ARG A N 1
ATOM 838 C CA . ARG A 1 106 ? 21.111 3.219 -26.985 1.00 92.06 106 ARG A CA 1
ATOM 839 C C . ARG A 1 106 ? 19.753 2.563 -26.742 1.00 92.06 106 ARG A C 1
ATOM 841 O O . ARG A 1 106 ? 19.028 2.305 -27.700 1.00 92.06 106 ARG A O 1
ATOM 848 N N . LEU A 1 107 ? 19.360 2.395 -25.480 1.00 94.38 107 LEU A N 1
ATOM 849 C CA . LEU A 1 107 ? 18.044 1.895 -25.076 1.00 94.38 107 LEU A CA 1
ATOM 850 C C . LEU A 1 107 ? 16.994 3.007 -24.908 1.00 94.38 107 LEU A C 1
ATOM 852 O O . LEU A 1 107 ? 15.834 2.717 -24.616 1.00 94.38 107 LEU A O 1
ATOM 856 N N . ALA A 1 108 ? 17.355 4.282 -25.103 1.00 93.81 108 ALA A N 1
ATOM 857 C CA . ALA A 1 108 ? 16.477 5.420 -24.808 1.00 93.81 108 ALA A CA 1
ATOM 858 C C . ALA A 1 108 ? 15.160 5.415 -25.603 1.00 93.81 108 ALA A C 1
ATOM 860 O O . ALA A 1 108 ? 14.153 5.955 -25.137 1.00 93.81 108 ALA A O 1
ATOM 861 N N . ILE A 1 109 ? 15.183 4.837 -26.806 1.00 93.44 109 ILE A N 1
ATOM 862 C CA . ILE A 1 109 ? 14.040 4.750 -27.722 1.00 93.44 109 ILE A CA 1
ATOM 863 C C . ILE A 1 109 ? 13.608 3.304 -27.999 1.00 93.44 109 ILE A C 1
ATOM 865 O O . ILE A 1 109 ? 12.844 3.077 -28.940 1.00 93.44 109 ILE A O 1
ATOM 869 N N . LEU A 1 110 ? 14.115 2.329 -27.245 1.00 94.50 110 LEU A N 1
ATOM 870 C CA . LEU A 1 110 ? 13.741 0.933 -27.431 1.00 94.50 110 LEU A CA 1
ATOM 871 C C . LEU A 1 110 ? 12.411 0.661 -26.697 1.00 94.50 110 LEU A C 1
ATOM 873 O O . LEU A 1 110 ? 12.355 0.881 -25.489 1.00 94.50 110 LEU A O 1
ATOM 877 N N . PRO A 1 111 ? 11.334 0.227 -27.385 1.00 94.38 111 PRO A N 1
ATOM 878 C CA . PRO A 1 111 ? 10.023 0.022 -26.766 1.00 94.38 111 PRO A CA 1
ATOM 879 C C . PRO A 1 111 ? 10.015 -0.927 -25.574 1.00 94.38 111 PRO A C 1
ATOM 881 O O . PRO A 1 111 ? 9.395 -0.584 -24.574 1.00 94.38 111 PRO A O 1
ATOM 884 N N . ILE A 1 112 ? 10.702 -2.070 -25.668 1.00 96.62 112 ILE A N 1
ATOM 885 C CA . ILE A 1 112 ? 10.747 -3.065 -24.588 1.00 96.62 112 ILE A CA 1
ATOM 886 C C . ILE A 1 112 ? 11.370 -2.491 -23.308 1.00 96.62 112 ILE A C 1
ATOM 888 O O . ILE A 1 112 ? 11.002 -2.897 -22.224 1.00 96.62 112 ILE A O 1
ATOM 892 N N . ASN A 1 113 ? 12.228 -1.470 -23.404 1.00 97.44 113 ASN A N 1
ATOM 893 C CA . ASN A 1 113 ? 12.836 -0.810 -22.246 1.00 97.44 113 ASN A CA 1
ATOM 894 C C . ASN A 1 113 ? 11.941 0.282 -21.615 1.00 97.44 113 ASN A C 1
ATOM 896 O O . ASN A 1 113 ? 12.363 0.947 -20.670 1.00 97.44 113 ASN A O 1
ATOM 900 N N . LEU A 1 114 ? 10.748 0.537 -22.167 1.00 96.75 114 LEU A N 1
ATOM 901 C CA . LEU A 1 114 ? 9.878 1.658 -21.804 1.00 96.75 114 LEU A CA 1
ATOM 902 C C . LEU A 1 114 ? 8.551 1.178 -21.210 1.00 96.75 114 LEU A C 1
ATOM 904 O O . LEU A 1 114 ? 7.689 0.647 -21.912 1.00 96.75 114 LEU A O 1
ATOM 908 N N . VAL A 1 115 ? 8.335 1.475 -19.931 1.00 96.69 115 VAL A N 1
ATOM 909 C CA . VAL A 1 115 ? 7.156 1.034 -19.177 1.00 96.69 115 VAL A CA 1
ATOM 910 C C . VAL A 1 115 ? 6.313 2.230 -18.752 1.00 96.69 115 VAL A C 1
ATOM 912 O O . VAL A 1 115 ? 6.814 3.182 -18.157 1.00 96.69 115 VAL A O 1
ATOM 915 N N . LYS A 1 116 ? 5.004 2.200 -19.035 1.00 96.12 116 LYS A N 1
ATOM 916 C CA . LYS A 1 116 ? 4.080 3.193 -18.470 1.00 96.12 116 LYS A CA 1
ATOM 917 C C . LYS A 1 116 ? 4.074 3.076 -16.952 1.00 96.12 116 LYS A C 1
ATOM 919 O O . LYS A 1 116 ? 3.841 1.993 -16.437 1.00 96.12 116 LYS A O 1
ATOM 924 N N . CYS A 1 117 ? 4.271 4.182 -16.248 1.00 96.25 117 CYS A N 1
ATOM 925 C CA . CYS A 1 117 ? 4.219 4.225 -14.789 1.00 96.25 117 CYS A CA 1
ATOM 926 C C . CYS A 1 117 ? 3.631 5.553 -14.299 1.00 96.25 117 CYS A C 1
ATOM 928 O O . CYS A 1 117 ? 3.455 6.496 -15.078 1.00 96.25 117 CYS A O 1
ATOM 930 N N . CYS A 1 118 ? 3.293 5.629 -13.013 1.00 95.00 118 CYS A N 1
ATOM 931 C CA . CYS A 1 118 ? 2.905 6.893 -12.401 1.00 95.00 118 CYS A CA 1
ATOM 932 C C . CYS A 1 118 ? 4.133 7.788 -12.190 1.00 95.00 118 CYS A C 1
ATOM 934 O O . CYS A 1 118 ? 5.272 7.317 -12.098 1.00 95.00 118 CYS A O 1
ATOM 936 N N . ARG A 1 119 ? 3.902 9.098 -12.093 1.00 92.81 119 ARG A N 1
ATOM 937 C CA . ARG A 1 119 ? 4.972 10.079 -11.892 1.00 92.81 119 ARG A CA 1
ATOM 938 C C . ARG A 1 119 ? 5.772 9.825 -10.614 1.00 92.81 119 ARG A C 1
ATOM 940 O O . ARG A 1 119 ? 6.960 10.126 -10.586 1.00 92.81 119 ARG A O 1
ATOM 947 N N . GLU A 1 120 ? 5.135 9.277 -9.588 1.00 92.06 120 GLU A N 1
ATOM 948 C CA . GLU A 1 120 ? 5.725 8.971 -8.286 1.00 92.06 120 GLU A CA 1
ATOM 949 C C . GLU A 1 120 ? 6.747 7.827 -8.365 1.00 92.06 120 GLU A C 1
ATOM 951 O O . GLU A 1 120 ? 7.741 7.859 -7.639 1.00 92.06 120 GLU A O 1
ATOM 956 N N . CYS A 1 121 ? 6.539 6.863 -9.272 1.00 95.06 121 CYS A N 1
ATOM 957 C CA . CYS A 1 121 ? 7.487 5.780 -9.546 1.00 95.06 121 CYS A CA 1
ATOM 958 C C . CYS A 1 121 ? 8.579 6.182 -10.538 1.00 95.06 121 CYS A C 1
ATOM 960 O O . CYS A 1 121 ? 9.649 5.595 -10.523 1.00 95.06 121 CYS A O 1
ATOM 962 N N . ASN A 1 122 ? 8.358 7.183 -11.389 1.00 93.25 122 ASN A N 1
ATOM 963 C CA . ASN A 1 122 ? 9.394 7.706 -12.284 1.00 93.25 122 ASN A CA 1
ATOM 964 C C . ASN A 1 122 ? 10.357 8.626 -11.513 1.00 93.25 122 ASN A C 1
ATOM 966 O O . ASN A 1 122 ? 10.254 9.858 -11.570 1.00 93.25 122 ASN A O 1
ATOM 970 N N . THR A 1 123 ? 11.245 8.029 -10.719 1.00 88.62 123 THR A N 1
ATOM 971 C CA . THR A 1 123 ? 12.130 8.757 -9.802 1.00 88.62 123 THR A CA 1
ATOM 972 C C . THR A 1 123 ? 13.465 9.121 -10.453 1.00 88.62 123 THR A C 1
ATOM 974 O O . THR A 1 123 ? 13.884 8.545 -11.451 1.00 88.62 123 THR A O 1
ATOM 977 N N . SER A 1 124 ? 14.191 10.062 -9.847 1.00 89.62 124 SER A N 1
ATOM 978 C CA . SER A 1 124 ? 15.589 10.331 -10.203 1.00 89.62 124 SER A CA 1
ATOM 979 C C . SER A 1 124 ? 16.589 9.374 -9.541 1.00 89.62 124 SER A C 1
ATOM 981 O O . SER A 1 124 ? 17.775 9.443 -9.860 1.00 89.62 124 SER A O 1
ATOM 983 N N . LYS A 1 125 ? 16.151 8.513 -8.605 1.00 90.50 125 LYS A N 1
ATOM 984 C CA . LYS A 1 125 ? 17.027 7.528 -7.942 1.00 90.50 125 LYS A CA 1
ATOM 985 C C . LYS A 1 125 ? 17.510 6.486 -8.945 1.00 90.50 125 LYS A C 1
ATOM 987 O O . LYS A 1 125 ? 18.683 6.124 -8.955 1.00 90.50 125 LYS A O 1
ATOM 992 N N . HIS A 1 126 ? 16.624 6.101 -9.858 1.00 93.50 126 HIS A N 1
ATOM 993 C CA . HIS A 1 126 ? 16.910 5.165 -10.928 1.00 93.50 126 HIS A CA 1
ATOM 994 C C . HIS A 1 126 ? 17.621 5.849 -12.112 1.00 93.50 126 HIS A C 1
ATOM 996 O O . HIS A 1 126 ? 17.063 6.079 -13.182 1.00 93.50 126 HIS A O 1
ATOM 1002 N N . SER A 1 127 ? 18.876 6.247 -11.896 1.00 92.69 127 SER A N 1
ATOM 1003 C CA . SER A 1 127 ? 19.679 7.001 -12.878 1.00 92.69 127 SER A CA 1
ATOM 1004 C C . SER A 1 127 ? 20.869 6.224 -13.446 1.00 92.69 127 SER A C 1
ATOM 1006 O O . SER A 1 127 ? 21.419 6.614 -14.481 1.00 92.69 127 SER A O 1
ATOM 1008 N N . LYS A 1 128 ? 21.237 5.113 -12.803 1.00 94.81 128 LYS A N 1
ATOM 1009 C CA . LYS A 1 128 ? 22.392 4.284 -13.138 1.00 94.81 128 LYS A CA 1
ATOM 1010 C C . LYS A 1 128 ? 21.966 2.867 -13.475 1.00 94.81 128 LYS A C 1
ATOM 1012 O O . LYS A 1 128 ? 21.201 2.260 -12.733 1.00 94.81 128 LYS A O 1
ATOM 1017 N N . ARG A 1 129 ? 22.543 2.333 -14.547 1.00 95.19 129 ARG A N 1
ATOM 1018 C CA . ARG A 1 129 ? 22.403 0.930 -14.913 1.00 95.19 129 ARG A CA 1
ATOM 1019 C C . ARG A 1 129 ? 23.239 0.029 -13.999 1.00 95.19 129 ARG A C 1
ATOM 1021 O O . ARG A 1 129 ? 24.426 0.292 -13.780 1.00 95.19 129 ARG A O 1
ATOM 1028 N N . SER A 1 130 ? 22.677 -1.090 -13.558 1.00 95.12 130 SER A N 1
ATOM 1029 C CA . SER A 1 130 ? 23.416 -2.134 -12.851 1.00 95.12 130 SER A CA 1
ATOM 1030 C C . SER A 1 130 ? 24.161 -3.085 -13.794 1.00 95.12 130 SER A C 1
ATOM 1032 O O . SER A 1 130 ? 23.702 -3.444 -14.879 1.00 95.12 130 SER A O 1
ATOM 1034 N N . ARG A 1 131 ? 25.340 -3.527 -13.345 1.00 95.19 131 ARG A N 1
ATOM 1035 C CA . ARG A 1 131 ? 26.164 -4.581 -13.970 1.00 95.19 131 ARG A CA 1
ATOM 1036 C C . ARG A 1 131 ? 26.393 -5.776 -13.045 1.00 95.19 131 ARG A C 1
ATOM 1038 O O . ARG A 1 131 ? 27.185 -6.655 -13.362 1.00 95.19 131 ARG A O 1
ATOM 1045 N N . ILE A 1 132 ? 25.716 -5.793 -11.899 1.00 96.31 132 ILE A N 1
ATOM 1046 C CA . ILE A 1 132 ? 25.783 -6.878 -10.921 1.00 96.31 132 ILE A CA 1
ATOM 1047 C C . ILE A 1 132 ? 24.389 -7.448 -10.688 1.00 96.31 132 ILE A C 1
ATOM 1049 O O . ILE A 1 132 ? 23.394 -6.715 -10.730 1.00 96.31 132 ILE A O 1
ATOM 1053 N N . LYS A 1 133 ? 24.328 -8.751 -10.419 1.00 96.31 133 LYS A N 1
ATOM 1054 C CA . LYS A 1 133 ? 23.079 -9.499 -10.268 1.00 96.31 133 LYS A CA 1
ATOM 1055 C C . LYS A 1 133 ? 22.205 -8.944 -9.142 1.00 96.31 133 LYS A C 1
ATOM 1057 O O . LYS A 1 133 ? 21.021 -8.698 -9.345 1.00 96.31 133 LYS A O 1
ATOM 1062 N N . GLU A 1 134 ? 22.811 -8.636 -7.999 1.00 96.38 134 GLU A N 1
ATOM 1063 C CA . GLU A 1 134 ? 22.147 -8.176 -6.768 1.00 96.38 134 GLU A CA 1
ATOM 1064 C C . GLU A 1 134 ? 21.459 -6.813 -6.911 1.00 96.38 134 GLU A C 1
ATOM 1066 O O . GLU A 1 134 ? 20.653 -6.444 -6.065 1.00 96.38 134 GLU A O 1
ATOM 1071 N N . LYS A 1 135 ? 21.807 -6.035 -7.941 1.00 95.81 135 LYS A N 1
ATOM 1072 C CA . LYS A 1 135 ? 21.218 -4.716 -8.221 1.00 95.81 135 LYS A CA 1
ATOM 1073 C C . LYS A 1 135 ? 20.572 -4.646 -9.602 1.00 95.81 135 LYS A C 1
ATOM 1075 O O . LYS A 1 135 ? 20.212 -3.559 -10.041 1.00 95.81 135 LYS A O 1
ATOM 1080 N N . SER A 1 136 ? 20.492 -5.771 -10.314 1.00 96.56 136 SER A N 1
ATOM 1081 C CA . SER A 1 136 ? 19.910 -5.818 -11.654 1.00 96.56 136 SER A CA 1
ATOM 1082 C C . SER A 1 136 ? 18.475 -5.307 -11.627 1.00 96.56 136 SER A C 1
ATOM 1084 O O . SER A 1 136 ? 17.709 -5.610 -10.715 1.00 96.56 136 SER A O 1
ATOM 1086 N N . GLU A 1 137 ? 18.094 -4.558 -12.644 1.00 97.00 137 GLU A N 1
ATOM 1087 C CA . GLU A 1 137 ? 16.760 -3.988 -12.777 1.00 97.00 137 GLU A CA 1
ATOM 1088 C C . GLU A 1 137 ? 15.731 -5.108 -12.939 1.00 97.00 137 GLU A C 1
ATOM 1090 O O . GLU A 1 137 ? 16.034 -6.104 -13.593 1.00 97.00 137 GLU A O 1
ATOM 1095 N N . ILE A 1 138 ? 14.561 -4.979 -12.307 1.00 97.31 138 ILE A N 1
ATOM 1096 C CA . ILE A 1 138 ? 13.446 -5.931 -12.433 1.00 97.31 138 ILE A CA 1
ATOM 1097 C C . ILE A 1 138 ? 12.465 -5.364 -13.449 1.00 97.31 138 ILE A C 1
ATOM 1099 O O . ILE A 1 138 ? 11.962 -4.251 -13.267 1.00 97.31 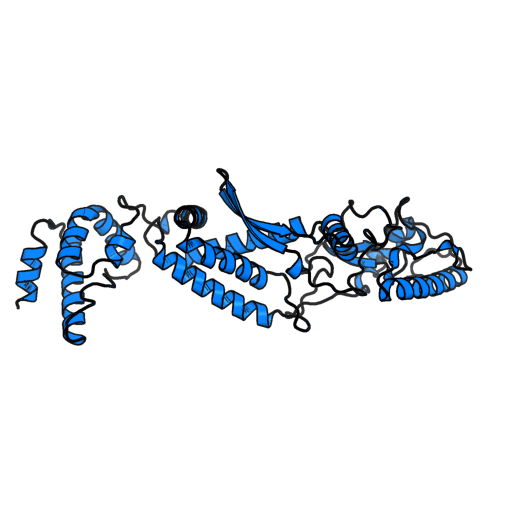138 ILE A O 1
ATOM 1103 N N . HIS A 1 139 ? 12.198 -6.113 -14.516 1.00 97.25 139 HIS A N 1
ATOM 1104 C CA . HIS A 1 139 ? 11.254 -5.677 -15.536 1.00 97.25 139 HIS A CA 1
ATOM 1105 C C . HIS A 1 139 ? 9.839 -6.213 -15.250 1.00 97.25 139 HIS A C 1
ATOM 1107 O O . HIS A 1 139 ? 9.623 -7.418 -15.361 1.00 97.25 139 HIS A O 1
ATOM 1113 N N . PRO A 1 140 ? 8.834 -5.354 -14.992 1.00 95.06 140 PRO A N 1
ATOM 1114 C CA . PRO A 1 140 ? 7.522 -5.785 -14.489 1.00 95.06 140 PRO A CA 1
ATOM 1115 C C . PRO A 1 140 ? 6.666 -6.581 -15.491 1.00 95.06 140 PRO A C 1
ATOM 1117 O O . PRO A 1 140 ? 5.627 -7.109 -15.126 1.00 95.06 140 PRO A O 1
ATOM 1120 N N . TYR A 1 141 ? 7.075 -6.652 -16.763 1.00 95.19 141 TYR A N 1
ATOM 1121 C CA . TYR A 1 141 ? 6.443 -7.521 -17.771 1.00 95.19 141 TYR A CA 1
ATOM 1122 C C . TYR A 1 141 ? 7.207 -8.824 -18.065 1.00 95.19 141 TYR A C 1
ATOM 1124 O O . TYR A 1 141 ? 6.698 -9.645 -18.820 1.00 95.19 141 TYR A O 1
ATOM 1132 N N . PHE A 1 142 ? 8.421 -9.002 -17.532 1.00 96.19 142 PHE A N 1
ATOM 1133 C CA . PHE A 1 142 ? 9.210 -10.235 -17.712 1.00 96.19 142 PHE A CA 1
ATOM 1134 C C . PHE A 1 142 ? 9.387 -11.013 -16.413 1.00 96.19 142 PHE A C 1
ATOM 1136 O O . PHE A 1 142 ? 9.747 -12.185 -16.450 1.00 96.19 142 PHE A O 1
ATOM 1143 N N . GLU A 1 143 ? 9.177 -10.357 -15.276 1.00 94.12 143 GLU A N 1
ATOM 1144 C CA . GLU A 1 143 ? 9.529 -10.882 -13.969 1.00 94.12 143 GLU A CA 1
ATOM 1145 C C . GLU A 1 143 ? 8.385 -10.660 -12.989 1.00 94.12 143 GLU A C 1
ATOM 1147 O O . GLU A 1 143 ? 7.777 -9.590 -12.962 1.00 94.12 143 GLU A O 1
ATOM 1152 N N . GLU A 1 144 ? 8.146 -11.668 -12.158 1.00 89.94 144 GLU A N 1
ATOM 1153 C CA . GLU A 1 144 ? 7.147 -11.666 -11.097 1.00 89.94 144 GLU A CA 1
ATOM 1154 C C . GLU A 1 144 ? 7.828 -12.026 -9.772 1.00 89.94 144 GLU A C 1
ATOM 1156 O O . GLU A 1 144 ? 8.748 -12.850 -9.731 1.00 89.94 144 GLU A O 1
ATOM 1161 N N . PHE A 1 145 ? 7.396 -11.392 -8.685 1.00 91.31 145 PHE A N 1
ATOM 1162 C CA . PHE A 1 145 ? 7.778 -11.764 -7.330 1.00 91.31 145 PHE A CA 1
ATOM 1163 C C . PHE A 1 145 ? 6.650 -11.420 -6.357 1.00 91.31 145 PHE A C 1
ATOM 1165 O O . PHE A 1 145 ? 5.940 -10.430 -6.534 1.00 91.31 145 PHE A O 1
ATOM 1172 N N . ASP A 1 146 ? 6.527 -12.213 -5.297 1.00 90.69 146 ASP A N 1
ATOM 1173 C CA . ASP A 1 146 ? 5.514 -12.016 -4.266 1.00 90.69 146 ASP A CA 1
ATOM 1174 C C . ASP A 1 146 ? 5.952 -10.910 -3.304 1.00 90.69 146 ASP A C 1
ATOM 1176 O O . ASP A 1 146 ? 6.607 -11.157 -2.294 1.00 90.69 146 ASP A O 1
ATOM 1180 N N . ILE A 1 147 ? 5.626 -9.654 -3.626 1.00 92.38 147 ILE A N 1
ATOM 1181 C CA . ILE A 1 147 ? 5.993 -8.504 -2.782 1.00 92.38 147 ILE A CA 1
ATOM 1182 C C . ILE A 1 147 ? 5.389 -8.596 -1.370 1.00 92.38 147 ILE A C 1
ATOM 1184 O O . ILE A 1 147 ? 5.973 -8.052 -0.435 1.00 92.38 147 ILE A O 1
ATOM 1188 N N . GLU A 1 148 ? 4.280 -9.324 -1.182 1.00 92.12 148 GLU A N 1
ATOM 1189 C CA . GLU A 1 148 ? 3.698 -9.580 0.146 1.00 92.12 148 GLU A CA 1
ATOM 1190 C C . GLU A 1 148 ? 4.637 -10.322 1.102 1.00 92.12 148 GLU A C 1
ATOM 1192 O O . GLU A 1 148 ? 4.567 -10.085 2.305 1.00 92.12 148 GLU A O 1
ATOM 1197 N N . ASP A 1 149 ? 5.566 -11.134 0.587 1.00 93.38 149 ASP A N 1
ATOM 1198 C CA . ASP A 1 149 ? 6.573 -11.828 1.401 1.00 93.38 149 ASP A CA 1
ATOM 1199 C C . ASP A 1 149 ? 7.599 -10.870 2.021 1.00 93.38 149 ASP A C 1
ATOM 1201 O O . ASP A 1 149 ? 8.394 -11.265 2.882 1.00 93.38 149 ASP A O 1
ATOM 1205 N N . TYR A 1 150 ? 7.626 -9.624 1.548 1.00 95.81 150 TYR A N 1
ATOM 1206 C CA . TYR A 1 150 ? 8.637 -8.639 1.890 1.00 95.81 150 TYR A CA 1
ATOM 1207 C C . TYR A 1 150 ? 8.115 -7.515 2.766 1.00 95.81 150 TYR A C 1
ATOM 1209 O O . TYR A 1 150 ? 8.940 -6.708 3.178 1.00 95.81 150 TYR A O 1
ATOM 1217 N N . PHE A 1 151 ? 6.817 -7.416 3.070 1.00 96.12 151 PHE A N 1
ATOM 1218 C CA . PHE A 1 151 ? 6.340 -6.343 3.941 1.00 96.12 151 PHE A CA 1
ATOM 1219 C C . PHE A 1 151 ? 5.213 -6.731 4.888 1.00 96.12 151 PHE A C 1
ATOM 1221 O O . PHE A 1 151 ? 4.337 -7.537 4.584 1.00 96.12 151 PHE A O 1
ATOM 1228 N N . ASP A 1 152 ? 5.187 -6.029 6.015 1.00 95.38 152 ASP A N 1
ATOM 1229 C CA . ASP A 1 152 ? 4.071 -6.023 6.949 1.00 95.38 152 ASP A CA 1
ATOM 1230 C C . ASP A 1 152 ? 3.651 -4.591 7.292 1.00 95.38 152 ASP A C 1
ATOM 1232 O O . ASP A 1 152 ? 4.292 -3.609 6.905 1.00 95.38 152 ASP A O 1
ATOM 1236 N N . ILE A 1 153 ? 2.524 -4.473 7.997 1.00 96.25 153 ILE A N 1
ATOM 1237 C CA . ILE A 1 153 ? 2.057 -3.201 8.546 1.00 96.25 153 ILE A CA 1
ATOM 1238 C C . ILE A 1 153 ? 2.512 -3.098 9.995 1.00 96.25 153 ILE A C 1
ATOM 1240 O O . ILE A 1 153 ? 2.122 -3.916 10.831 1.00 96.25 153 ILE A O 1
ATOM 1244 N N . LYS A 1 154 ? 3.280 -2.053 10.293 1.00 94.8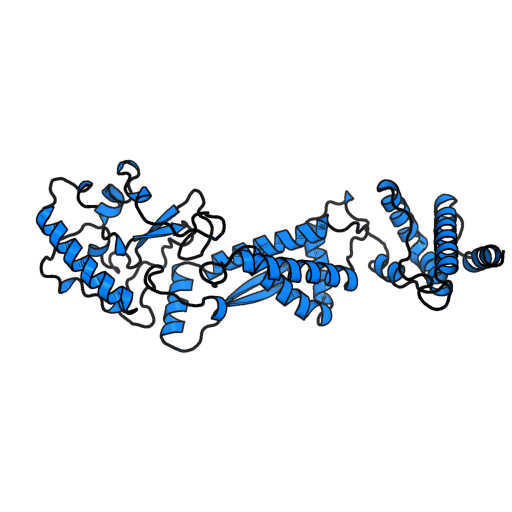8 154 LYS A N 1
ATOM 1245 C CA . LYS A 1 154 ? 3.596 -1.636 11.660 1.00 94.88 154 LYS A CA 1
ATOM 1246 C C . LYS A 1 154 ? 2.806 -0.391 12.021 1.00 94.88 154 LYS A C 1
ATOM 1248 O O . LYS A 1 154 ? 2.444 0.390 11.147 1.00 94.88 154 LYS A O 1
ATOM 1253 N N . PHE A 1 155 ? 2.570 -0.180 13.308 1.00 94.88 155 PHE A N 1
ATOM 1254 C CA . PHE A 1 155 ? 2.024 1.080 13.796 1.00 94.88 155 PHE A CA 1
ATOM 1255 C C . PHE A 1 155 ? 3.132 1.922 14.408 1.00 94.88 155 PHE A C 1
ATOM 1257 O O . PHE A 1 155 ? 3.874 1.460 15.273 1.00 94.88 155 PHE A O 1
ATOM 1264 N N . VAL A 1 156 ? 3.225 3.162 13.944 1.00 94.12 156 VAL A N 1
ATOM 1265 C CA . VAL A 1 156 ? 4.028 4.198 14.576 1.00 94.12 156 VAL A CA 1
ATOM 1266 C C . VAL A 1 156 ? 3.192 4.806 15.685 1.00 94.12 156 VAL A C 1
ATOM 1268 O O . VAL A 1 156 ? 2.050 5.217 15.473 1.00 94.12 156 VAL A O 1
ATOM 1271 N N . ASP A 1 157 ? 3.784 4.825 16.868 1.00 90.50 157 ASP A N 1
ATOM 1272 C CA . ASP A 1 157 ? 3.176 5.294 18.098 1.00 90.50 157 ASP A CA 1
ATOM 1273 C C . ASP A 1 157 ? 4.117 6.305 18.743 1.00 90.50 157 ASP A C 1
ATOM 1275 O O . ASP A 1 157 ? 5.166 5.956 19.289 1.00 90.50 157 ASP A O 1
ATOM 1279 N N . THR A 1 158 ? 3.784 7.581 18.586 1.00 88.25 158 THR A N 1
ATOM 1280 C CA . THR A 1 158 ? 4.587 8.694 19.091 1.00 88.25 158 THR A CA 1
ATOM 1281 C C . THR A 1 158 ? 3.675 9.766 19.672 1.00 88.25 158 THR A C 1
ATOM 1283 O O . THR A 1 158 ? 2.463 9.751 19.468 1.00 88.25 158 THR A O 1
ATOM 1286 N N . ASN A 1 159 ? 4.263 10.768 20.325 1.00 80.06 159 ASN A N 1
ATOM 1287 C CA . ASN A 1 159 ? 3.516 11.936 20.802 1.00 80.06 159 ASN A CA 1
ATOM 1288 C C . ASN A 1 159 ? 2.812 12.708 19.666 1.00 80.06 159 ASN A C 1
ATOM 1290 O O . ASN A 1 159 ? 1.895 13.479 19.929 1.00 80.06 159 ASN A O 1
ATOM 1294 N N . GLU A 1 160 ? 3.239 12.522 18.412 1.00 80.81 160 GLU A N 1
ATOM 1295 C CA . GLU A 1 160 ? 2.631 13.157 17.238 1.00 80.81 160 GLU A CA 1
ATOM 1296 C C . GLU A 1 160 ? 1.376 12.413 16.753 1.00 80.81 160 GLU A C 1
ATOM 1298 O O . GLU A 1 160 ? 0.571 12.972 16.002 1.00 80.81 160 GLU A O 1
ATOM 1303 N N . GLY A 1 161 ? 1.176 11.165 17.190 1.00 82.19 161 GLY A N 1
ATOM 1304 C CA . GLY A 1 161 ? -0.017 10.381 16.895 1.00 82.19 161 GLY A CA 1
ATOM 1305 C C . GLY A 1 161 ? 0.240 8.892 16.686 1.00 82.19 161 GLY A C 1
ATOM 1306 O O . GLY A 1 161 ? 1.327 8.366 16.931 1.00 82.19 161 GLY A O 1
ATOM 1307 N N . PHE A 1 162 ? -0.819 8.233 16.215 1.00 91.38 162 PHE A N 1
ATOM 1308 C CA . PHE A 1 162 ? -0.901 6.790 16.038 1.00 91.38 162 PHE A CA 1
ATOM 1309 C C . PHE A 1 162 ? -1.363 6.461 14.616 1.00 91.38 162 PHE A C 1
ATOM 1311 O O . PHE A 1 162 ? -2.496 6.772 14.238 1.00 91.38 162 PHE A O 1
ATOM 1318 N N . TRP A 1 163 ? -0.493 5.857 13.805 1.00 94.88 163 TRP A N 1
ATOM 1319 C CA . TRP A 1 163 ? -0.807 5.545 12.407 1.00 94.88 163 TRP A CA 1
ATOM 1320 C C . TRP A 1 163 ? -0.034 4.330 11.883 1.00 94.88 163 TRP A C 1
ATOM 1322 O O . TRP A 1 163 ? 1.065 4.045 12.357 1.00 94.88 163 TRP A O 1
ATOM 1332 N N . PRO A 1 164 ? -0.561 3.630 10.866 1.00 97.62 164 PRO A N 1
ATOM 1333 C CA . PRO A 1 164 ? 0.148 2.529 10.237 1.00 97.62 164 PRO A CA 1
ATOM 1334 C C . PRO A 1 164 ? 1.166 2.995 9.188 1.00 97.62 164 PRO A C 1
ATOM 1336 O O . PRO A 1 164 ? 0.967 3.997 8.493 1.00 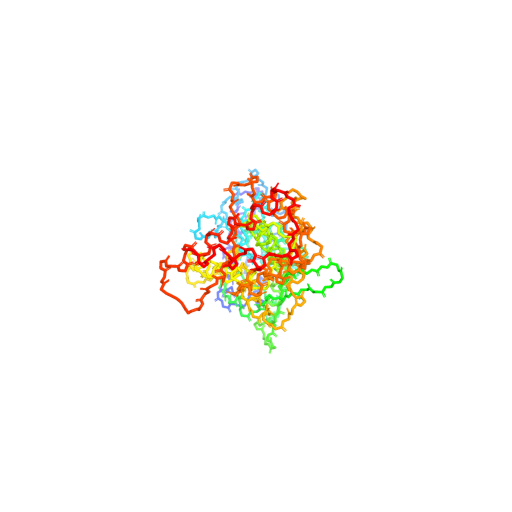97.62 164 PRO A O 1
ATOM 1339 N N . GLU A 1 165 ? 2.237 2.220 9.045 1.00 97.38 165 GLU A N 1
ATOM 1340 C CA . GLU A 1 165 ? 3.267 2.333 8.012 1.00 97.38 165 GLU A CA 1
ATOM 1341 C C . GLU A 1 165 ? 3.638 0.951 7.475 1.00 97.38 165 GLU A C 1
ATOM 1343 O O . GLU A 1 165 ? 3.444 -0.066 8.146 1.00 97.38 165 GLU A O 1
ATOM 1348 N N . VAL A 1 166 ? 4.164 0.919 6.253 1.00 97.31 166 VAL A N 1
ATOM 1349 C CA . VAL A 1 166 ? 4.706 -0.308 5.670 1.00 97.31 166 VAL A CA 1
ATOM 1350 C C . VAL A 1 166 ? 6.137 -0.492 6.140 1.00 97.31 166 VAL A C 1
ATOM 1352 O O . VAL A 1 166 ? 6.932 0.441 6.083 1.00 97.31 166 VAL A O 1
ATOM 1355 N N . GLU A 1 167 ? 6.469 -1.698 6.582 1.00 96.56 167 GLU A N 1
ATOM 1356 C CA . GLU A 1 167 ? 7.833 -2.089 6.914 1.00 96.56 167 GLU A CA 1
ATOM 1357 C C . GLU A 1 167 ? 8.285 -3.213 5.994 1.00 96.56 167 GLU A C 1
ATOM 1359 O O . GLU A 1 167 ? 7.706 -4.300 6.014 1.00 96.56 167 GLU A O 1
ATOM 1364 N N . PHE A 1 168 ? 9.324 -2.943 5.200 1.00 96.81 168 PHE A N 1
ATOM 1365 C CA . PHE A 1 168 ? 9.927 -3.949 4.340 1.00 96.81 168 PHE A CA 1
ATOM 1366 C C . PHE A 1 168 ? 11.024 -4.734 5.064 1.00 96.81 168 PHE A C 1
ATOM 1368 O O . PHE A 1 168 ? 11.915 -4.160 5.688 1.00 96.81 168 PHE A O 1
ATOM 1375 N N . ASN A 1 169 ? 10.991 -6.055 4.914 1.00 95.62 169 ASN A N 1
ATOM 1376 C CA . ASN A 1 169 ? 11.925 -7.003 5.498 1.00 95.62 169 ASN A CA 1
ATOM 1377 C C . ASN A 1 169 ? 12.569 -7.847 4.394 1.00 95.62 169 ASN A C 1
ATOM 1379 O O . ASN A 1 169 ? 11.888 -8.478 3.587 1.00 95.62 169 ASN A O 1
ATOM 1383 N N . TYR A 1 170 ? 13.902 -7.887 4.366 1.00 94.94 170 TYR A N 1
ATOM 1384 C CA . TYR A 1 170 ? 14.662 -8.545 3.302 1.00 94.94 170 TYR A CA 1
ATOM 1385 C C . TYR A 1 170 ? 15.508 -9.694 3.848 1.00 94.94 170 TYR A C 1
ATOM 1387 O O . TYR A 1 170 ? 16.189 -9.562 4.862 1.00 94.94 170 TYR A O 1
ATOM 1395 N N . LYS A 1 171 ? 15.521 -10.823 3.132 1.00 93.19 171 LYS A N 1
ATOM 1396 C CA . LYS A 1 171 ? 16.427 -11.950 3.419 1.00 93.19 171 LYS A CA 1
ATOM 1397 C C . LYS A 1 171 ? 17.826 -11.656 2.857 1.00 93.19 171 LYS A C 1
ATOM 1399 O O . LYS A 1 171 ? 17.936 -11.006 1.820 1.00 93.19 171 LYS A O 1
ATOM 1404 N N . ASP A 1 172 ? 18.891 -12.185 3.458 1.00 92.81 172 ASP A N 1
ATOM 1405 C CA . ASP A 1 172 ? 20.252 -12.031 2.913 1.00 92.81 172 ASP A CA 1
ATOM 1406 C C . ASP A 1 172 ? 20.515 -13.010 1.756 1.00 92.81 172 ASP A C 1
ATOM 1408 O O . ASP A 1 172 ? 21.133 -14.060 1.907 1.00 92.81 172 ASP A O 1
ATOM 1412 N N . ASN A 1 173 ? 19.983 -12.687 0.577 1.00 94.25 173 ASN A N 1
ATOM 1413 C CA . ASN A 1 173 ? 20.271 -13.395 -0.667 1.00 94.25 173 ASN A CA 1
ATOM 1414 C C . ASN A 1 173 ? 20.223 -12.438 -1.872 1.00 94.25 173 ASN A C 1
ATOM 1416 O O . ASN A 1 173 ? 19.756 -11.302 -1.765 1.00 94.25 173 ASN A O 1
ATOM 1420 N N . SER A 1 174 ? 20.729 -12.896 -3.022 1.00 92.06 174 SER A N 1
ATOM 1421 C CA . SER A 1 174 ? 20.867 -12.066 -4.230 1.00 92.06 174 SER A CA 1
ATOM 1422 C C . SER A 1 174 ? 19.521 -11.520 -4.737 1.00 92.06 174 SER A C 1
ATOM 1424 O O . SER A 1 174 ? 19.419 -10.330 -5.029 1.00 92.06 174 SER A O 1
ATOM 1426 N N . ASN A 1 175 ? 18.459 -12.337 -4.740 1.00 93.44 175 ASN A N 1
ATOM 1427 C CA . ASN A 1 175 ? 17.130 -11.916 -5.201 1.00 93.44 175 ASN A CA 1
ATOM 1428 C C . ASN A 1 175 ? 16.497 -10.877 -4.265 1.00 93.44 175 ASN A C 1
ATOM 1430 O O . ASN A 1 175 ? 15.977 -9.869 -4.730 1.00 93.44 175 ASN A O 1
ATOM 1434 N N . SER A 1 176 ? 16.600 -11.062 -2.949 1.00 96.12 176 SER A N 1
ATOM 1435 C CA . SER A 1 176 ? 16.102 -10.087 -1.972 1.00 96.12 176 SER A CA 1
ATOM 1436 C C . SER A 1 176 ? 16.828 -8.743 -2.061 1.00 96.12 176 SER A C 1
ATOM 1438 O O . SER A 1 176 ? 16.192 -7.701 -1.934 1.00 96.12 176 SER A O 1
ATOM 1440 N N . LYS A 1 177 ? 18.144 -8.739 -2.327 1.00 97.06 177 LYS A N 1
ATOM 1441 C CA . LYS A 1 177 ? 18.906 -7.501 -2.587 1.00 97.06 177 LYS A CA 1
ATOM 1442 C C . LYS A 1 177 ? 18.403 -6.791 -3.846 1.00 97.06 177 LYS A C 1
ATOM 1444 O O . LYS A 1 177 ? 18.285 -5.566 -3.857 1.00 97.06 177 LYS A O 1
ATOM 1449 N N . ARG A 1 178 ? 18.040 -7.567 -4.867 1.00 96.38 178 ARG A N 1
ATOM 1450 C CA . ARG A 1 178 ? 17.490 -7.063 -6.126 1.00 96.38 178 ARG A CA 1
ATOM 1451 C C . ARG A 1 178 ? 16.093 -6.458 -5.948 1.00 96.38 178 ARG A C 1
ATOM 1453 O O . ARG A 1 178 ? 15.835 -5.368 -6.451 1.00 96.38 178 ARG A O 1
ATOM 1460 N N . ILE A 1 179 ? 15.233 -7.112 -5.168 1.00 97.25 179 ILE A N 1
ATOM 1461 C CA . ILE A 1 179 ? 13.896 -6.617 -4.801 1.00 97.25 179 ILE A CA 1
ATOM 1462 C C . ILE A 1 179 ? 13.996 -5.350 -3.943 1.00 97.25 179 ILE A C 1
ATOM 1464 O O . ILE A 1 179 ? 13.297 -4.377 -4.213 1.00 97.25 179 ILE A O 1
ATOM 1468 N N . HIS A 1 180 ? 14.925 -5.300 -2.983 1.00 97.06 180 HIS A N 1
ATOM 1469 C CA . HIS A 1 180 ? 15.206 -4.078 -2.224 1.00 97.06 180 HIS A CA 1
ATOM 1470 C C . HIS A 1 180 ? 15.599 -2.917 -3.153 1.00 97.06 180 HIS A C 1
ATOM 1472 O O . HIS A 1 180 ? 15.045 -1.824 -3.049 1.00 97.06 180 HIS A O 1
ATOM 1478 N N . ASN A 1 181 ? 16.494 -3.159 -4.115 1.00 96.06 181 ASN A N 1
ATOM 1479 C CA . ASN A 1 181 ? 16.880 -2.153 -5.105 1.00 96.06 181 ASN A CA 1
ATOM 1480 C C . ASN A 1 181 ? 15.682 -1.673 -5.950 1.00 96.06 181 ASN A C 1
ATOM 1482 O O . ASN A 1 181 ? 15.558 -0.478 -6.204 1.00 96.06 181 ASN A O 1
ATOM 1486 N N . PHE A 1 182 ? 14.773 -2.571 -6.346 1.00 96.62 182 PHE A N 1
ATOM 1487 C CA . PHE A 1 182 ? 13.526 -2.219 -7.040 1.00 96.62 182 PHE A CA 1
ATOM 1488 C C . PHE A 1 182 ? 12.611 -1.327 -6.183 1.00 96.62 182 PHE A C 1
ATOM 1490 O O . PHE A 1 182 ? 12.163 -0.274 -6.644 1.00 96.62 182 PHE A O 1
ATOM 1497 N N . ILE A 1 183 ? 12.382 -1.702 -4.922 1.00 96.56 183 ILE A N 1
ATOM 1498 C CA . ILE A 1 183 ? 11.550 -0.944 -3.975 1.00 96.56 183 ILE A CA 1
ATOM 1499 C C . ILE A 1 183 ? 12.109 0.465 -3.737 1.00 96.56 183 ILE A C 1
ATOM 1501 O O . ILE A 1 183 ? 11.338 1.432 -3.760 1.00 96.56 183 ILE A O 1
ATOM 1505 N N . ASP A 1 184 ? 13.428 0.602 -3.565 1.00 95.75 184 ASP A N 1
ATOM 1506 C CA . ASP A 1 184 ? 14.077 1.903 -3.357 1.00 95.75 184 ASP A CA 1
ATOM 1507 C C . ASP A 1 184 ? 14.049 2.775 -4.621 1.00 95.75 184 ASP A C 1
ATOM 1509 O O . ASP A 1 184 ? 13.637 3.941 -4.561 1.00 95.75 184 ASP A O 1
ATOM 1513 N N . ASN A 1 185 ? 14.402 2.202 -5.780 1.00 95.69 185 ASN A N 1
ATOM 1514 C CA . ASN A 1 185 ? 14.403 2.905 -7.066 1.00 95.69 185 ASN A CA 1
ATOM 1515 C C . ASN A 1 185 ? 13.046 3.535 -7.383 1.00 95.69 185 ASN A C 1
ATOM 1517 O O . ASN A 1 185 ? 12.994 4.638 -7.931 1.00 95.69 185 ASN A O 1
ATOM 1521 N N . TYR A 1 186 ? 11.956 2.869 -7.009 1.00 96.31 186 TYR A N 1
ATOM 1522 C CA . TYR A 1 186 ? 10.602 3.285 -7.359 1.00 96.31 186 TYR A CA 1
ATOM 1523 C C . TYR A 1 186 ? 9.784 3.844 -6.187 1.00 96.31 186 TYR A C 1
ATOM 1525 O O . TYR A 1 186 ? 8.584 4.082 -6.339 1.00 96.31 186 TYR A O 1
ATOM 1533 N N . ASN A 1 187 ? 10.424 4.113 -5.039 1.00 94.62 187 ASN A N 1
ATOM 1534 C CA . ASN A 1 187 ? 9.797 4.657 -3.826 1.00 94.62 187 ASN A CA 1
ATOM 1535 C C . ASN A 1 187 ? 8.537 3.881 -3.385 1.00 94.62 187 ASN A C 1
ATOM 1537 O O . ASN A 1 187 ? 7.549 4.486 -2.950 1.00 94.62 187 ASN A O 1
ATOM 1541 N N . ILE A 1 188 ? 8.548 2.551 -3.507 1.00 96.19 188 ILE A N 1
ATOM 1542 C CA . ILE A 1 188 ? 7.356 1.728 -3.246 1.00 96.19 188 ILE A CA 1
ATOM 1543 C C . ILE A 1 188 ? 6.945 1.823 -1.776 1.00 96.19 188 ILE A C 1
ATOM 1545 O O . ILE A 1 188 ? 5.772 2.047 -1.499 1.00 96.19 188 ILE A O 1
ATOM 1549 N N . GLU A 1 189 ? 7.899 1.794 -0.843 1.00 96.31 189 GLU A N 1
ATOM 1550 C CA . GLU A 1 189 ? 7.632 1.954 0.594 1.00 96.31 189 GLU A CA 1
ATOM 1551 C C . GLU A 1 189 ? 6.886 3.245 0.923 1.00 96.31 189 GLU A C 1
ATOM 1553 O O . GLU A 1 189 ? 5.884 3.229 1.641 1.00 96.31 189 GLU A O 1
ATOM 1558 N N . LYS A 1 190 ? 7.310 4.364 0.331 1.00 95.25 190 LYS A N 1
ATOM 1559 C CA . LYS A 1 190 ? 6.645 5.655 0.521 1.00 95.25 190 LYS A CA 1
ATOM 1560 C C . LYS A 1 190 ? 5.234 5.645 -0.068 1.00 95.25 190 LYS A C 1
ATOM 1562 O O . LYS A 1 190 ? 4.301 6.128 0.574 1.00 95.25 190 LYS A O 1
ATOM 1567 N N . THR A 1 191 ? 5.077 5.102 -1.275 1.00 95.06 191 THR A N 1
ATOM 1568 C CA . THR A 1 191 ? 3.780 5.003 -1.960 1.00 95.06 191 THR A CA 1
ATOM 1569 C C . THR A 1 191 ? 2.799 4.126 -1.186 1.00 95.06 191 THR A C 1
ATOM 1571 O O . THR A 1 191 ? 1.665 4.539 -0.937 1.00 95.06 191 THR A O 1
ATOM 1574 N N . TYR A 1 192 ? 3.231 2.939 -0.764 1.00 97.19 192 TYR A N 1
ATOM 1575 C CA . TYR A 1 192 ? 2.394 2.017 -0.008 1.00 97.19 192 TYR A CA 1
ATOM 1576 C C . TYR A 1 192 ? 2.067 2.580 1.373 1.00 97.19 192 TYR A C 1
ATOM 1578 O O . TYR A 1 192 ? 0.898 2.594 1.743 1.00 97.19 192 TYR A O 1
ATOM 1586 N N . THR A 1 193 ? 3.041 3.149 2.091 1.00 97.31 193 THR A N 1
ATOM 1587 C CA . THR A 1 193 ? 2.796 3.814 3.381 1.00 97.31 193 THR A CA 1
ATOM 1588 C C . THR A 1 193 ? 1.772 4.938 3.252 1.00 97.31 193 THR A C 1
ATOM 1590 O O . THR A 1 193 ? 0.882 5.061 4.089 1.00 97.31 193 THR A O 1
ATOM 1593 N N . HIS A 1 194 ? 1.834 5.741 2.188 1.00 95.88 194 HIS A N 1
ATOM 1594 C CA . HIS A 1 194 ? 0.826 6.771 1.948 1.00 95.88 194 HIS A CA 1
ATOM 1595 C C . HIS A 1 194 ? -0.580 6.177 1.768 1.00 95.88 194 HIS A C 1
ATOM 1597 O O . HIS A 1 194 ? -1.527 6.642 2.399 1.00 95.88 194 HIS A O 1
ATOM 1603 N N . ARG A 1 195 ? -0.719 5.125 0.957 1.00 95.75 195 ARG A N 1
ATOM 1604 C CA . ARG A 1 195 ? -2.004 4.452 0.708 1.00 95.75 195 ARG A CA 1
ATOM 1605 C C . ARG A 1 195 ? -2.548 3.730 1.944 1.00 95.75 195 ARG A C 1
ATOM 1607 O O . ARG A 1 195 ? -3.739 3.824 2.224 1.00 95.75 195 ARG A O 1
ATOM 1614 N N . VAL A 1 196 ? -1.681 3.097 2.729 1.00 97.94 196 VAL A N 1
ATOM 1615 C CA . VAL A 1 196 ? -2.003 2.524 4.045 1.00 97.94 196 VAL A CA 1
ATOM 1616 C C . VAL A 1 196 ? -2.520 3.605 4.996 1.00 97.94 196 VAL A C 1
ATOM 1618 O O . VAL A 1 196 ? -3.553 3.413 5.637 1.00 97.94 196 VAL A O 1
ATOM 1621 N N . LYS A 1 197 ? -1.871 4.778 5.043 1.00 96.56 197 LYS A N 1
ATOM 1622 C CA . LYS A 1 197 ? -2.354 5.921 5.832 1.00 96.56 197 LYS A CA 1
ATOM 1623 C C . LYS A 1 197 ? -3.732 6.375 5.361 1.00 96.56 197 LYS A C 1
ATOM 1625 O O . LYS A 1 197 ? -4.614 6.515 6.199 1.00 96.56 197 LYS A O 1
ATOM 1630 N N . LEU A 1 198 ? -3.954 6.560 4.057 1.00 96.12 198 LEU A N 1
ATOM 1631 C CA . LEU A 1 198 ? -5.274 6.936 3.528 1.00 96.12 198 LEU A CA 1
ATOM 1632 C C . LEU A 1 198 ? -6.360 5.933 3.934 1.00 96.12 198 LEU A C 1
ATOM 1634 O O . LEU A 1 198 ? -7.439 6.341 4.367 1.00 96.12 198 LEU A O 1
ATOM 1638 N N . GLU A 1 199 ? -6.065 4.634 3.866 1.00 97.69 199 GLU A N 1
ATOM 1639 C CA . GLU A 1 199 ? -7.047 3.623 4.245 1.00 97.69 199 GLU A CA 1
ATOM 1640 C C . GLU A 1 199 ? -7.309 3.585 5.748 1.00 97.69 199 GLU A C 1
ATOM 1642 O O . GLU A 1 199 ? -8.458 3.476 6.174 1.00 97.69 199 GLU A O 1
ATOM 1647 N N . PHE A 1 200 ? -6.286 3.793 6.572 1.00 97.62 200 PHE A N 1
ATOM 1648 C CA . PHE A 1 200 ? -6.477 3.984 8.006 1.00 97.62 200 PHE A CA 1
ATOM 1649 C C . PHE A 1 200 ? -7.384 5.182 8.303 1.00 97.62 200 PHE A C 1
ATOM 1651 O O . PHE A 1 200 ? -8.321 5.072 9.091 1.00 97.62 200 PHE A O 1
ATOM 1658 N N . GLN A 1 201 ? -7.174 6.317 7.629 1.00 95.00 201 GLN A N 1
ATOM 1659 C CA . GLN A 1 201 ? -8.036 7.492 7.784 1.00 95.00 201 GLN A CA 1
ATOM 1660 C C . GLN A 1 201 ? -9.486 7.192 7.379 1.00 95.00 201 GLN A C 1
ATOM 1662 O O . GLN A 1 201 ? -10.417 7.673 8.036 1.00 95.00 201 GLN A O 1
ATOM 1667 N N . ARG A 1 202 ? -9.692 6.384 6.332 1.00 94.94 202 ARG A N 1
ATOM 1668 C CA . ARG A 1 202 ? -11.019 5.919 5.916 1.00 94.94 202 ARG A CA 1
ATOM 1669 C C . ARG A 1 202 ? -11.652 5.014 6.968 1.00 94.94 202 ARG A C 1
ATOM 1671 O O . ARG A 1 202 ? -12.804 5.252 7.323 1.00 94.94 202 ARG A O 1
ATOM 1678 N N . ILE A 1 203 ? -10.916 4.047 7.514 1.00 95.69 203 ILE A N 1
ATOM 1679 C CA . ILE A 1 203 ? -11.375 3.189 8.618 1.00 95.69 203 ILE A CA 1
ATOM 1680 C C . ILE A 1 203 ? -11.797 4.054 9.810 1.00 95.69 203 ILE A C 1
ATOM 1682 O O . ILE A 1 203 ? -12.915 3.910 10.299 1.00 95.69 203 ILE A O 1
ATOM 1686 N N . MET A 1 204 ? -10.965 5.015 10.226 1.00 93.62 204 MET A N 1
ATOM 1687 C CA . MET A 1 204 ? -11.296 5.932 11.325 1.00 93.62 204 MET A CA 1
ATOM 1688 C C . MET A 1 204 ? -12.560 6.750 11.025 1.00 93.62 204 MET A C 1
ATOM 1690 O O . MET A 1 204 ? -13.384 6.955 11.910 1.00 93.62 204 MET A O 1
ATOM 1694 N N . THR A 1 205 ? -12.754 7.175 9.774 1.00 89.62 205 THR A N 1
ATOM 1695 C CA . THR A 1 205 ? -13.960 7.902 9.338 1.00 89.62 205 THR A CA 1
ATOM 1696 C C . THR A 1 205 ? -15.207 7.016 9.373 1.00 89.62 205 THR A C 1
ATOM 1698 O O . THR A 1 205 ? -16.266 7.453 9.819 1.00 89.62 205 THR A O 1
ATOM 1701 N N . ILE A 1 206 ? -15.096 5.756 8.941 1.00 89.69 206 ILE A N 1
ATOM 1702 C CA . ILE A 1 206 ? -16.188 4.780 9.035 1.00 89.69 206 ILE A CA 1
ATOM 1703 C C . ILE A 1 206 ? -16.565 4.571 10.501 1.00 89.69 206 ILE A C 1
ATOM 1705 O O . ILE A 1 206 ? -17.747 4.619 10.833 1.00 89.69 206 ILE A O 1
ATOM 1709 N N . LEU A 1 207 ? -15.581 4.398 11.385 1.00 88.31 207 LEU A N 1
ATOM 1710 C CA . LEU A 1 207 ? -15.822 4.242 12.819 1.00 88.31 207 LEU A CA 1
ATOM 1711 C C . LEU A 1 207 ? -16.446 5.500 13.433 1.00 88.31 207 LEU A C 1
ATOM 1713 O O . LEU A 1 207 ? -17.375 5.375 14.227 1.00 88.31 207 LEU A O 1
ATOM 1717 N N . ALA A 1 208 ? -16.008 6.693 13.021 1.00 83.38 208 ALA A N 1
ATOM 1718 C CA . ALA A 1 208 ? -16.565 7.969 13.469 1.00 83.38 208 ALA A CA 1
ATOM 1719 C C . ALA A 1 208 ? -18.039 8.155 13.072 1.00 83.38 208 ALA A C 1
ATOM 1721 O O . ALA A 1 208 ? -18.805 8.689 13.868 1.00 83.38 208 ALA A O 1
ATOM 1722 N N . ASN A 1 209 ? -18.430 7.707 11.871 1.00 77.00 209 ASN A N 1
ATOM 1723 C CA . ASN A 1 209 ? -19.766 7.936 11.304 1.00 77.00 209 ASN A CA 1
ATOM 1724 C C . ASN A 1 209 ? -20.770 6.808 11.570 1.00 77.00 209 ASN A C 1
ATOM 1726 O O . ASN A 1 209 ? -21.970 7.061 11.628 1.00 77.00 209 ASN A O 1
ATOM 1730 N N . LYS A 1 210 ? -20.312 5.556 11.680 1.00 69.38 210 LYS A N 1
ATOM 1731 C CA . LYS A 1 210 ? -21.192 4.392 11.888 1.00 69.38 210 LYS A CA 1
ATOM 1732 C C . LYS A 1 210 ? -21.707 4.317 13.323 1.00 69.38 210 LYS A C 1
ATOM 1734 O O . LYS A 1 210 ? -22.657 3.596 13.612 1.00 69.38 210 LYS A O 1
ATOM 1739 N N . THR A 1 211 ? -21.079 5.059 14.225 1.00 56.19 211 THR A N 1
ATOM 1740 C CA . THR A 1 211 ? -21.432 5.026 15.624 1.00 56.19 211 THR A CA 1
ATOM 1741 C C . THR A 1 211 ? -22.537 6.026 15.938 1.00 56.19 211 THR A C 1
ATOM 1743 O O . THR A 1 211 ? -22.309 7.228 15.974 1.00 56.19 211 THR A O 1
ATOM 1746 N N . LEU A 1 212 ? -23.711 5.504 16.310 1.00 54.94 212 LEU A N 1
ATOM 1747 C CA . LEU A 1 212 ? -24.715 6.171 17.160 1.00 54.94 212 LEU A CA 1
ATOM 1748 C C . LEU A 1 212 ? -24.137 6.554 18.547 1.00 54.94 212 LEU A C 1
ATOM 1750 O O . LEU A 1 212 ? -24.866 6.693 19.526 1.00 54.94 212 LEU A O 1
ATOM 1754 N N . ILE A 1 213 ? -22.809 6.649 18.674 1.00 55.91 213 ILE A N 1
ATOM 1755 C CA . ILE A 1 213 ? -22.122 6.776 19.944 1.00 55.91 213 ILE A CA 1
ATOM 1756 C C . ILE A 1 213 ? -22.162 8.233 20.329 1.00 55.91 213 ILE A C 1
ATOM 1758 O O . ILE A 1 213 ? -21.411 9.081 19.856 1.00 55.91 213 ILE A O 1
ATOM 1762 N N . ILE A 1 214 ? -23.050 8.461 21.273 1.00 57.28 214 ILE A N 1
ATOM 1763 C CA . ILE A 1 214 ? -23.167 9.701 21.992 1.00 57.28 214 ILE A CA 1
ATOM 1764 C C . ILE A 1 214 ? -21.914 9.957 22.834 1.00 57.28 214 ILE A C 1
ATOM 1766 O O . ILE A 1 214 ? -21.614 11.102 23.087 1.00 57.28 214 ILE A O 1
ATOM 1770 N N . SER A 1 215 ? -21.121 8.957 23.216 1.00 60.50 215 SER A N 1
ATOM 1771 C CA . SER A 1 215 ? -19.878 9.179 23.968 1.00 60.50 215 SER A CA 1
ATOM 1772 C C . SER A 1 215 ? -18.685 9.649 23.115 1.00 60.50 215 SER A C 1
ATOM 1774 O O . SER A 1 215 ? -18.360 9.098 22.057 1.00 60.50 215 SER A O 1
ATOM 1776 N N . LYS A 1 216 ? -17.916 10.606 23.644 1.00 67.56 216 LYS A N 1
ATOM 1777 C CA . LYS A 1 216 ? -16.563 10.923 23.152 1.00 67.56 216 LYS A CA 1
ATOM 1778 C C . LYS A 1 216 ? -15.636 9.697 23.167 1.00 67.56 216 LYS A C 1
ATOM 1780 O O . LYS A 1 216 ? -14.717 9.626 22.358 1.00 67.56 216 LYS A O 1
ATOM 1785 N N . PHE A 1 217 ? -15.867 8.736 24.056 1.00 74.38 217 PHE A N 1
ATOM 1786 C CA . PHE A 1 217 ? -15.058 7.528 24.192 1.00 74.38 217 PHE A CA 1
ATOM 1787 C C . PHE A 1 217 ? -15.842 6.276 23.773 1.00 74.38 217 PHE A C 1
ATOM 1789 O O . PHE A 1 217 ? -16.921 5.985 24.286 1.00 74.38 217 PHE A O 1
ATOM 1796 N N . ILE A 1 218 ? -15.290 5.538 22.815 1.00 78.94 218 ILE A N 1
ATOM 1797 C CA . ILE A 1 218 ? -15.745 4.230 22.350 1.00 78.94 218 ILE A CA 1
ATOM 1798 C C . ILE A 1 218 ? -15.038 3.167 23.172 1.00 78.94 218 ILE A C 1
ATOM 1800 O O . ILE A 1 218 ? -13.809 3.083 23.190 1.00 78.94 218 ILE A O 1
ATOM 1804 N N . SER A 1 219 ? -15.827 2.306 23.791 1.00 81.00 219 SER A N 1
ATOM 1805 C CA . SER A 1 219 ? -15.291 1.225 24.587 1.00 81.00 219 SER A CA 1
ATOM 1806 C C . SER A 1 219 ? -14.526 0.174 23.793 1.00 81.00 219 SER A C 1
ATOM 1808 O O . SER A 1 219 ? -14.752 -0.036 22.599 1.00 81.00 219 SER A O 1
ATOM 1810 N N . LYS A 1 220 ? -13.676 -0.580 24.501 1.00 85.19 220 LYS A N 1
ATOM 1811 C CA . LYS A 1 220 ? -12.953 -1.729 23.944 1.00 85.19 220 LYS A CA 1
ATOM 1812 C C . LYS A 1 220 ? -13.879 -2.747 23.275 1.00 85.19 220 LYS A C 1
ATOM 1814 O O . LYS A 1 220 ? -13.566 -3.200 22.178 1.00 85.19 220 LYS A O 1
ATOM 1819 N N . SER A 1 221 ? -14.987 -3.124 23.917 1.00 84.12 221 SER A N 1
ATOM 1820 C CA . SER A 1 221 ? -15.911 -4.145 23.401 1.00 84.12 221 SER A CA 1
ATOM 1821 C C . SER A 1 221 ? -16.531 -3.723 22.068 1.00 84.12 221 SER A C 1
ATOM 1823 O O . SER A 1 221 ? -16.446 -4.467 21.091 1.00 84.12 221 SER A O 1
ATOM 1825 N N . ILE A 1 222 ? -17.054 -2.497 22.005 1.00 83.81 222 ILE A N 1
ATOM 1826 C CA . ILE A 1 222 ? -17.679 -1.938 20.803 1.00 83.81 222 ILE A CA 1
ATOM 1827 C C . ILE A 1 222 ? -16.641 -1.757 19.692 1.00 83.81 222 ILE A C 1
ATOM 1829 O O . ILE A 1 222 ? -16.878 -2.154 18.548 1.00 83.81 222 ILE A O 1
ATOM 1833 N N . LEU A 1 223 ? -15.478 -1.186 20.018 1.00 88.19 223 LEU A N 1
ATOM 1834 C CA . LEU A 1 223 ? -14.414 -0.942 19.047 1.00 88.19 223 LEU A CA 1
ATOM 1835 C C . LEU A 1 223 ? -13.898 -2.254 18.444 1.00 88.19 223 LEU A C 1
ATOM 1837 O O . LEU A 1 223 ? -13.725 -2.349 17.230 1.00 88.19 223 LEU A O 1
ATOM 1841 N N . LYS A 1 224 ? -13.722 -3.286 19.276 1.00 90.88 224 LYS A N 1
ATOM 1842 C CA . LYS A 1 224 ? -13.324 -4.629 18.845 1.00 90.88 224 LYS A CA 1
ATOM 1843 C C . LYS A 1 224 ? -14.348 -5.259 17.908 1.00 90.88 224 LYS A C 1
ATOM 1845 O O . LYS A 1 224 ? -13.959 -5.790 16.871 1.00 90.88 224 LYS A O 1
ATOM 1850 N N . GLU A 1 225 ? -15.636 -5.183 18.232 1.00 90.19 225 GLU A N 1
ATOM 1851 C CA . GLU A 1 225 ? -16.702 -5.697 17.366 1.00 90.19 225 GLU A CA 1
ATOM 1852 C C . GLU A 1 225 ? -16.678 -5.024 15.985 1.00 90.19 225 GLU A C 1
ATOM 1854 O O . GLU A 1 225 ? -16.697 -5.700 14.955 1.00 90.19 225 GLU A O 1
ATOM 1859 N N . HIS A 1 226 ? -16.540 -3.697 15.950 1.00 91.38 226 HIS A N 1
ATOM 1860 C CA . HIS A 1 226 ? -16.503 -2.940 14.698 1.00 91.38 226 HIS A CA 1
ATOM 1861 C C . HIS A 1 226 ? -15.242 -3.223 13.874 1.00 91.38 226 HIS A C 1
ATOM 1863 O O . HIS A 1 226 ? -15.328 -3.359 12.653 1.00 91.38 226 HIS A O 1
ATOM 1869 N N . ILE A 1 227 ? -14.078 -3.330 14.518 1.00 94.88 227 ILE A N 1
ATOM 1870 C CA . ILE A 1 227 ? -12.823 -3.678 13.840 1.00 94.88 227 ILE A CA 1
ATOM 1871 C C . ILE A 1 227 ? -12.889 -5.101 13.282 1.00 94.88 227 ILE A C 1
ATOM 1873 O O . ILE A 1 227 ? -12.467 -5.303 12.149 1.00 94.88 227 ILE A O 1
ATOM 1877 N N . ASN A 1 228 ? -13.473 -6.060 14.006 1.00 95.69 228 ASN A N 1
ATOM 1878 C CA . ASN A 1 228 ? -13.667 -7.423 13.503 1.00 95.69 228 ASN A CA 1
ATOM 1879 C C . ASN A 1 228 ? -14.631 -7.465 12.311 1.00 95.69 228 ASN A C 1
ATOM 1881 O O . ASN A 1 228 ? -14.344 -8.119 11.312 1.00 95.69 228 ASN A O 1
ATOM 1885 N N . TYR A 1 229 ? -15.725 -6.700 12.359 1.00 95.38 229 TYR A N 1
ATOM 1886 C CA . TYR A 1 229 ? -16.617 -6.554 11.208 1.00 95.38 229 TYR A CA 1
ATOM 1887 C C . TYR A 1 229 ? -15.873 -6.016 9.973 1.00 95.38 229 TYR A C 1
ATOM 1889 O O . TYR A 1 229 ? -16.055 -6.512 8.857 1.00 95.38 229 TYR A O 1
ATOM 1897 N N . LEU A 1 230 ? -15.025 -4.997 10.157 1.00 96.81 230 LEU A N 1
ATOM 1898 C CA . LEU A 1 230 ? -14.208 -4.449 9.073 1.00 96.81 230 LEU A CA 1
ATOM 1899 C C . LEU A 1 230 ? -13.164 -5.455 8.589 1.00 96.81 230 LEU A C 1
ATOM 1901 O O . LEU A 1 230 ? -13.010 -5.610 7.381 1.00 96.81 230 LEU A O 1
ATOM 1905 N N . PHE A 1 231 ? -12.509 -6.177 9.499 1.00 98.19 231 PHE A N 1
ATOM 1906 C CA . PHE A 1 231 ? -11.571 -7.247 9.175 1.00 98.19 231 PHE A CA 1
ATOM 1907 C C . PHE A 1 231 ? -12.207 -8.281 8.241 1.00 98.19 231 PHE A C 1
ATOM 1909 O O . PHE A 1 231 ? -11.665 -8.536 7.166 1.00 98.19 231 PHE A O 1
ATOM 1916 N N . ASP A 1 232 ? -13.378 -8.817 8.594 1.00 98.12 232 ASP A N 1
ATOM 1917 C CA . ASP A 1 232 ? -14.081 -9.811 7.776 1.00 98.12 232 ASP A CA 1
ATOM 1918 C C . ASP A 1 232 ? -14.535 -9.234 6.430 1.00 98.12 232 ASP A C 1
ATOM 1920 O O . ASP A 1 232 ? -14.427 -9.892 5.391 1.00 98.12 232 ASP A O 1
ATOM 1924 N N . THR A 1 233 ? -14.987 -7.976 6.428 1.00 97.50 233 THR A N 1
ATOM 1925 C CA . THR A 1 233 ? -15.380 -7.265 5.204 1.00 97.50 233 THR A CA 1
ATOM 1926 C C . THR A 1 233 ? -14.194 -7.121 4.248 1.00 97.50 233 THR A C 1
ATOM 1928 O O . THR A 1 233 ? -14.288 -7.521 3.088 1.00 97.50 233 THR A O 1
ATOM 1931 N N . TYR A 1 234 ? -13.058 -6.607 4.724 1.00 98.12 234 TYR A N 1
ATOM 1932 C CA . TYR A 1 234 ? -11.851 -6.447 3.912 1.00 98.12 234 TYR A CA 1
ATOM 1933 C C . TYR A 1 234 ? -11.269 -7.787 3.470 1.00 98.12 234 TYR A C 1
ATOM 1935 O O . TYR A 1 234 ? -10.884 -7.928 2.310 1.00 98.12 234 TYR A O 1
ATOM 1943 N N . LYS A 1 235 ? -11.261 -8.786 4.363 1.00 97.75 235 LYS A N 1
ATOM 1944 C CA . LYS A 1 235 ? -10.820 -10.153 4.066 1.00 97.75 235 LYS A CA 1
ATOM 1945 C C . LYS A 1 235 ? -11.610 -10.757 2.914 1.00 97.75 235 LYS A C 1
ATOM 1947 O O . LYS A 1 235 ? -11.017 -11.411 2.071 1.00 97.75 235 LYS A O 1
ATOM 1952 N N . LYS A 1 236 ? -12.926 -10.541 2.868 1.00 97.56 236 LYS A N 1
ATOM 1953 C CA . LYS A 1 236 ? -13.770 -11.000 1.762 1.00 97.56 236 LYS A CA 1
ATOM 1954 C C . LYS A 1 236 ? -13.534 -10.173 0.495 1.00 97.56 236 LYS A C 1
ATOM 1956 O O . LYS A 1 236 ? -13.386 -10.738 -0.582 1.00 97.56 236 LYS A O 1
ATOM 1961 N N . ASN A 1 237 ? -13.493 -8.847 0.616 1.00 96.31 237 ASN A N 1
ATOM 1962 C CA . ASN A 1 237 ? -13.417 -7.949 -0.536 1.00 96.31 237 ASN A CA 1
ATOM 1963 C C . ASN A 1 237 ? -12.115 -8.086 -1.325 1.00 96.31 237 ASN A C 1
ATOM 1965 O O . ASN A 1 237 ? -12.162 -8.122 -2.551 1.00 96.31 237 ASN A O 1
ATOM 1969 N N . ARG A 1 238 ? -10.970 -8.219 -0.645 1.00 95.69 238 ARG A N 1
ATOM 1970 C CA . ARG A 1 238 ? -9.671 -8.386 -1.318 1.00 95.69 238 ARG A CA 1
ATOM 1971 C C . ARG A 1 238 ? -9.609 -9.640 -2.205 1.00 95.69 238 ARG A C 1
ATOM 1973 O O . ARG A 1 238 ? -8.827 -9.667 -3.143 1.00 95.69 238 ARG A O 1
ATOM 1980 N N . GLU A 1 239 ? -10.409 -10.677 -1.921 1.00 95.62 239 GLU A N 1
ATOM 1981 C CA . GLU A 1 239 ? -10.445 -11.895 -2.748 1.00 95.62 239 GLU A CA 1
ATOM 1982 C C . GLU A 1 239 ? -11.078 -11.612 -4.113 1.00 95.62 239 GLU A C 1
ATOM 1984 O O . GLU A 1 239 ? -10.638 -12.160 -5.117 1.00 95.62 239 GLU A O 1
ATOM 1989 N N . PHE A 1 240 ? -12.071 -10.718 -4.167 1.00 93.88 240 PHE A N 1
ATOM 1990 C CA . PHE A 1 240 ? -12.683 -10.279 -5.425 1.00 93.88 240 PHE A CA 1
ATOM 1991 C C . PHE A 1 240 ? -11.783 -9.337 -6.231 1.00 93.88 240 PHE A C 1
ATOM 1993 O O . PHE A 1 240 ? -12.061 -9.081 -7.399 1.00 93.88 240 PHE A O 1
ATOM 2000 N N . GLU A 1 241 ? -10.721 -8.814 -5.615 1.00 93.69 241 GLU A N 1
ATOM 2001 C CA . GLU A 1 241 ? -9.793 -7.884 -6.253 1.00 93.69 241 GLU A CA 1
ATOM 2002 C C . GLU A 1 241 ? -8.554 -8.557 -6.849 1.00 93.69 241 GLU A C 1
ATOM 2004 O O . GLU A 1 241 ? -7.767 -7.870 -7.503 1.00 93.69 241 GLU A O 1
ATOM 2009 N N . LYS A 1 242 ? -8.401 -9.874 -6.662 1.00 92.56 242 LYS A N 1
ATOM 2010 C CA . LYS A 1 242 ? -7.268 -10.647 -7.177 1.00 92.56 242 LYS A CA 1
ATOM 2011 C C . LYS A 1 242 ? -7.124 -10.554 -8.698 1.00 92.56 242 LYS A C 1
ATOM 2013 O O . LYS A 1 242 ? -8.110 -10.467 -9.432 1.00 92.56 242 LYS A O 1
ATOM 2018 N N . ILE A 1 243 ? -5.877 -10.620 -9.153 1.00 88.62 243 ILE A N 1
ATOM 2019 C CA . ILE A 1 243 ? -5.477 -10.699 -10.561 1.00 88.62 243 ILE A CA 1
ATOM 2020 C C . ILE A 1 243 ? -4.677 -11.994 -10.700 1.00 88.62 243 ILE A C 1
ATOM 2022 O O . ILE A 1 243 ? -3.658 -12.132 -10.033 1.00 88.62 243 ILE A O 1
ATOM 2026 N N . ASP A 1 244 ? -5.162 -12.951 -11.496 1.00 86.38 244 ASP A N 1
ATOM 2027 C CA . ASP A 1 244 ? -4.526 -14.267 -11.684 1.00 86.38 244 ASP A CA 1
ATOM 2028 C C . ASP A 1 244 ? -4.123 -14.937 -10.348 1.00 86.38 244 ASP A C 1
ATOM 2030 O O . ASP A 1 244 ? -2.994 -15.371 -10.147 1.00 86.38 244 ASP A O 1
ATOM 2034 N N . ASP A 1 245 ? -5.067 -14.959 -9.397 1.00 87.75 245 ASP A N 1
ATOM 2035 C CA . ASP A 1 245 ? -4.938 -15.463 -8.016 1.00 87.75 245 ASP A CA 1
ATOM 2036 C C . ASP A 1 245 ? -4.016 -14.675 -7.064 1.00 87.75 245 ASP A C 1
ATOM 2038 O O . ASP A 1 245 ? -4.012 -14.942 -5.855 1.00 87.75 245 ASP A O 1
ATOM 2042 N N . LYS A 1 246 ? -3.315 -13.648 -7.550 1.00 90.19 246 LYS A N 1
ATOM 2043 C CA . LYS A 1 246 ? -2.472 -12.755 -6.742 1.00 90.19 246 LYS A CA 1
ATOM 2044 C C . LYS A 1 246 ? -3.267 -11.585 -6.184 1.00 90.19 246 LYS A C 1
ATOM 2046 O O . LYS A 1 246 ? -4.163 -11.051 -6.840 1.00 90.19 246 LYS A O 1
ATOM 2051 N N . TYR A 1 247 ? -2.952 -11.172 -4.958 1.00 91.94 247 TYR A N 1
ATOM 2052 C CA . TYR A 1 247 ? -3.586 -9.997 -4.371 1.00 91.94 247 TYR A CA 1
ATOM 2053 C C . TYR A 1 247 ? -3.142 -8.735 -5.098 1.00 91.94 247 TYR A C 1
ATOM 2055 O O . TYR A 1 247 ? -1.954 -8.482 -5.253 1.00 91.94 247 TYR A O 1
ATOM 2063 N N . TRP A 1 248 ? -4.115 -7.912 -5.479 1.00 92.31 248 TRP A N 1
ATOM 2064 C CA . TRP A 1 248 ? -3.837 -6.541 -5.864 1.00 92.31 248 TRP A CA 1
ATOM 2065 C C . TRP A 1 248 ? -3.587 -5.728 -4.594 1.00 92.31 248 TRP A C 1
ATOM 2067 O O . TRP A 1 248 ? -4.468 -5.610 -3.729 1.00 92.31 248 TRP A O 1
ATOM 2077 N N . PHE A 1 249 ? -2.384 -5.177 -4.455 1.00 92.75 249 PHE A N 1
ATOM 2078 C CA . PHE A 1 249 ? -2.050 -4.339 -3.315 1.00 92.75 249 PHE A CA 1
ATOM 2079 C C . PHE A 1 249 ? -2.724 -2.995 -3.529 1.00 92.75 249 PHE A C 1
ATOM 2081 O O . PHE A 1 249 ? -2.121 -2.093 -4.109 1.00 92.75 249 PHE A O 1
ATOM 2088 N N . ASP A 1 250 ? -3.968 -2.868 -3.063 1.00 91.25 250 ASP A N 1
ATOM 2089 C CA . ASP A 1 250 ? -4.726 -1.621 -2.940 1.00 91.25 250 ASP A CA 1
ATOM 2090 C C . ASP A 1 250 ? -5.661 -1.610 -1.729 1.00 91.25 250 ASP A C 1
ATOM 2092 O O . ASP A 1 250 ? -5.344 -2.166 -0.672 1.00 91.25 250 ASP A O 1
ATOM 2096 N N . GLN A 1 251 ? -6.763 -0.881 -1.843 1.00 91.81 251 GLN A N 1
ATOM 2097 C CA . GLN A 1 251 ? -7.536 -0.391 -0.726 1.00 91.81 251 GLN A CA 1
ATOM 2098 C C . GLN A 1 251 ? -7.997 -1.509 0.224 1.00 91.81 251 GLN A C 1
ATOM 2100 O O . GLN A 1 251 ? -7.752 -1.420 1.428 1.00 91.81 251 GLN A O 1
ATOM 2105 N N . ASN A 1 252 ? -8.610 -2.587 -0.288 1.00 96.19 252 ASN A N 1
ATOM 2106 C CA . ASN A 1 252 ? -9.093 -3.657 0.587 1.00 96.19 252 ASN A CA 1
ATOM 2107 C C . ASN A 1 252 ? -7.963 -4.518 1.156 1.00 96.19 252 ASN A C 1
ATOM 2109 O O . ASN A 1 252 ? -8.079 -4.982 2.290 1.00 96.19 252 ASN A O 1
ATOM 2113 N N . TYR A 1 253 ? -6.867 -4.713 0.418 1.00 96.81 253 TYR A N 1
ATOM 2114 C CA . TYR A 1 253 ? -5.713 -5.450 0.933 1.00 96.81 253 TYR A CA 1
ATOM 2115 C C . TYR A 1 253 ? -5.071 -4.712 2.115 1.00 96.81 253 TYR A C 1
ATOM 2117 O O . TYR A 1 253 ? -4.821 -5.302 3.169 1.00 96.81 253 TYR A O 1
ATOM 2125 N N . PHE A 1 254 ? -4.866 -3.399 1.992 1.00 97.75 254 PHE A N 1
ATOM 2126 C CA . PHE A 1 254 ? -4.341 -2.595 3.095 1.00 97.75 254 PHE A CA 1
ATOM 2127 C C . PHE A 1 254 ? -5.326 -2.470 4.251 1.00 97.75 254 PHE A C 1
ATOM 2129 O O . PHE A 1 254 ? -4.911 -2.621 5.399 1.00 97.75 254 PHE A O 1
ATOM 2136 N N . GLY A 1 255 ? -6.620 -2.291 3.974 1.00 98.06 255 GLY A N 1
ATOM 2137 C CA . GLY A 1 255 ? -7.657 -2.320 5.005 1.00 98.06 255 GLY A CA 1
ATOM 2138 C C . GLY A 1 255 ? -7.642 -3.634 5.789 1.00 98.06 255 GLY A C 1
ATOM 2139 O O . GLY A 1 255 ? -7.671 -3.621 7.020 1.00 98.06 255 GLY A O 1
ATOM 2140 N N . PHE A 1 256 ? -7.470 -4.762 5.092 1.00 98.12 256 PHE A N 1
ATOM 2141 C CA . PHE A 1 256 ? -7.291 -6.066 5.722 1.00 98.12 256 PHE A CA 1
ATOM 2142 C C . PHE A 1 256 ? -6.066 -6.090 6.643 1.00 98.12 256 PHE A C 1
ATOM 2144 O O . PHE A 1 256 ? -6.222 -6.435 7.810 1.00 98.12 256 PHE A O 1
ATOM 2151 N N . LYS A 1 257 ? -4.866 -5.726 6.160 1.00 97.88 257 LYS A N 1
ATOM 2152 C CA . LYS A 1 257 ? -3.628 -5.818 6.965 1.00 97.88 257 LYS A CA 1
ATOM 2153 C C . LYS A 1 257 ? -3.670 -4.877 8.179 1.00 97.88 257 LYS A C 1
ATOM 2155 O O . LYS A 1 257 ? -3.209 -5.243 9.258 1.00 97.88 257 LYS A O 1
ATOM 2160 N N . ILE A 1 258 ? -4.276 -3.694 8.034 1.00 98.25 258 ILE A N 1
ATOM 2161 C CA . ILE A 1 258 ? -4.519 -2.757 9.141 1.00 98.25 258 ILE A CA 1
ATOM 2162 C C . ILE A 1 258 ? -5.425 -3.406 10.194 1.00 98.25 258 ILE A C 1
ATOM 2164 O O . ILE A 1 258 ? -5.057 -3.470 11.367 1.00 98.25 258 ILE A O 1
ATOM 2168 N N . CYS A 1 259 ? -6.599 -3.904 9.795 1.00 97.88 259 CYS A N 1
ATOM 2169 C CA . CYS A 1 259 ? -7.535 -4.541 10.722 1.00 97.88 259 CYS A CA 1
ATOM 2170 C C . CYS A 1 259 ? -6.952 -5.818 11.343 1.00 97.88 259 CYS A C 1
ATOM 2172 O O . CYS A 1 259 ? -7.159 -6.060 12.528 1.00 97.88 259 CYS A O 1
ATOM 2174 N N . GLU A 1 260 ? -6.172 -6.591 10.585 1.00 96.94 260 GLU A N 1
ATOM 2175 C CA . GLU A 1 260 ? -5.466 -7.774 11.075 1.00 96.94 260 GLU A CA 1
ATOM 2176 C C . GLU A 1 260 ? -4.533 -7.423 12.241 1.00 96.94 260 GLU A C 1
ATOM 2178 O O . GLU A 1 260 ? -4.537 -8.103 13.271 1.00 96.94 260 GLU A O 1
ATOM 2183 N N . TYR A 1 261 ? -3.750 -6.351 12.096 1.00 95.94 261 TYR A N 1
ATOM 2184 C CA . TYR A 1 261 ? -2.892 -5.849 13.164 1.00 95.94 261 TYR A CA 1
ATOM 2185 C C . TYR A 1 261 ? -3.723 -5.388 14.369 1.00 95.94 261 TYR A C 1
ATOM 2187 O O . TYR A 1 261 ? -3.466 -5.804 15.502 1.00 95.94 261 TYR A O 1
ATOM 2195 N N . LEU A 1 262 ? -4.752 -4.566 14.129 1.00 95.81 262 LEU A N 1
ATOM 2196 C CA . LEU A 1 262 ? -5.584 -3.998 15.192 1.00 95.81 262 LEU A CA 1
ATOM 2197 C C . LEU A 1 262 ? -6.287 -5.085 16.017 1.00 95.81 262 LEU A C 1
ATOM 2199 O O . LEU A 1 262 ? -6.223 -5.043 17.245 1.00 95.81 262 LEU A O 1
ATOM 2203 N N . THR A 1 263 ? -6.875 -6.103 15.385 1.00 94.81 263 THR A N 1
ATOM 2204 C CA . THR A 1 263 ? -7.522 -7.225 16.088 1.00 94.81 263 THR A CA 1
ATOM 2205 C C . THR A 1 263 ? -6.542 -7.993 16.982 1.00 94.81 263 THR A C 1
ATOM 2207 O O . THR A 1 263 ? -6.927 -8.452 18.056 1.00 94.81 263 THR A O 1
ATOM 2210 N N . LYS A 1 264 ? -5.262 -8.109 16.597 1.00 93.06 264 LYS A N 1
ATOM 2211 C CA . LYS A 1 264 ? -4.236 -8.799 17.403 1.00 93.06 264 LYS A CA 1
ATOM 2212 C C . LYS A 1 264 ? -3.791 -7.994 18.628 1.00 93.06 264 LYS A C 1
ATOM 2214 O O . LYS A 1 264 ? -3.402 -8.603 19.628 1.00 93.06 264 LYS A O 1
ATOM 2219 N N . ILE A 1 265 ? -3.793 -6.662 18.547 1.00 92.50 265 ILE A N 1
ATOM 2220 C CA . ILE A 1 265 ? -3.247 -5.790 19.600 1.00 92.50 265 ILE A CA 1
ATOM 2221 C C . ILE A 1 265 ? -4.317 -5.230 20.544 1.00 92.50 265 ILE A C 1
ATOM 2223 O O . ILE A 1 265 ? -4.015 -4.978 21.707 1.00 92.50 265 ILE A O 1
ATOM 2227 N N . ILE A 1 266 ? -5.572 -5.116 20.095 1.00 90.44 266 ILE A N 1
ATOM 2228 C CA . ILE A 1 266 ? -6.663 -4.500 20.867 1.00 90.44 266 ILE A CA 1
ATOM 2229 C C . ILE A 1 266 ? -6.941 -5.197 22.207 1.00 90.44 266 ILE A C 1
ATOM 2231 O O . ILE A 1 266 ? -7.408 -4.580 23.164 1.00 90.44 266 ILE A O 1
ATOM 2235 N N . ASP A 1 267 ? -6.642 -6.495 22.294 1.00 86.81 267 ASP A N 1
ATOM 2236 C CA . ASP A 1 267 ? -6.765 -7.253 23.537 1.00 86.81 267 ASP A CA 1
ATOM 2237 C C . ASP A 1 267 ? -5.534 -7.160 24.439 1.00 86.81 267 ASP A C 1
ATOM 2239 O O . ASP A 1 267 ? -5.670 -7.359 25.645 1.00 86.81 267 ASP A O 1
ATOM 2243 N N . LYS A 1 268 ? -4.367 -6.857 23.865 1.00 89.44 268 LYS A N 1
ATOM 2244 C CA . LYS A 1 268 ? -3.063 -6.897 24.539 1.00 89.44 268 LYS A CA 1
ATOM 2245 C C . LYS A 1 268 ? -2.656 -5.553 25.129 1.00 89.44 268 LYS A C 1
ATOM 2247 O O . LYS A 1 268 ? -1.969 -5.534 26.143 1.00 89.44 268 LYS A O 1
ATOM 2252 N N . ASP A 1 269 ? -3.063 -4.455 24.499 1.00 85.44 269 ASP A N 1
ATOM 2253 C CA . ASP A 1 269 ? -2.659 -3.107 24.888 1.00 85.44 269 ASP A CA 1
ATOM 2254 C C . ASP A 1 269 ? -3.870 -2.167 24.940 1.00 85.44 269 ASP A C 1
ATOM 2256 O O . ASP A 1 269 ? -4.432 -1.772 23.917 1.00 85.44 269 ASP A O 1
ATOM 2260 N N . ILE A 1 270 ? -4.263 -1.790 26.160 1.00 82.00 270 ILE A N 1
ATOM 2261 C CA . ILE A 1 270 ? -5.376 -0.865 26.396 1.00 82.00 270 ILE A CA 1
ATOM 2262 C C . ILE A 1 270 ? -5.080 0.542 25.853 1.00 82.00 270 ILE A C 1
ATOM 2264 O O . ILE A 1 270 ? -6.010 1.253 25.477 1.00 82.00 270 ILE A O 1
ATOM 2268 N N . SER A 1 271 ? -3.804 0.940 25.743 1.00 85.50 271 SER A N 1
ATOM 2269 C CA . SER A 1 271 ? -3.411 2.255 25.221 1.00 85.50 271 SER A CA 1
ATOM 2270 C C . SER A 1 271 ? -3.846 2.448 23.766 1.00 85.50 271 SER A C 1
ATOM 2272 O O . SER A 1 271 ? -4.190 3.561 23.366 1.00 85.50 271 SER A O 1
ATOM 2274 N N . VAL A 1 272 ? -3.931 1.358 22.994 1.00 89.88 272 VAL A N 1
ATOM 2275 C CA . VAL A 1 272 ? -4.430 1.371 21.613 1.00 89.88 272 VAL A CA 1
ATOM 2276 C C . VAL A 1 272 ? -5.890 1.820 21.556 1.00 89.88 272 VAL A C 1
ATOM 2278 O O . VAL A 1 272 ? -6.263 2.539 20.633 1.00 89.88 272 VAL A O 1
ATOM 2281 N N . ILE A 1 273 ? -6.715 1.472 22.551 1.00 88.12 273 ILE A N 1
ATOM 2282 C CA . ILE A 1 273 ? -8.114 1.926 22.621 1.00 88.12 273 ILE A CA 1
ATOM 2283 C C . ILE A 1 273 ? -8.175 3.444 22.733 1.00 88.12 273 ILE A C 1
ATOM 2285 O O . ILE A 1 273 ? -8.917 4.085 21.989 1.00 88.12 273 ILE A O 1
ATOM 2289 N N . TYR A 1 274 ? -7.384 4.022 23.637 1.00 86.81 274 TYR A N 1
ATOM 2290 C CA . TYR A 1 274 ? -7.331 5.470 23.825 1.00 86.81 274 TYR A CA 1
ATOM 2291 C C . TYR A 1 274 ? -6.846 6.176 22.554 1.00 86.81 274 TYR A C 1
ATOM 2293 O O . TYR A 1 274 ? -7.503 7.103 22.087 1.00 86.81 274 TYR A O 1
ATOM 2301 N N . LYS A 1 275 ? -5.781 5.675 21.922 1.00 90.94 275 LYS A N 1
ATOM 2302 C CA . LYS A 1 275 ? -5.218 6.245 20.685 1.00 90.94 275 LYS A CA 1
ATOM 2303 C C . LYS A 1 275 ? -6.179 6.167 19.501 1.00 90.94 275 LYS A C 1
ATOM 2305 O O . LYS A 1 275 ? -6.352 7.142 18.773 1.00 90.94 275 LYS A O 1
ATOM 2310 N N . LEU A 1 276 ? -6.854 5.032 19.317 1.00 91.69 276 LEU A N 1
ATOM 2311 C CA . LEU A 1 276 ? -7.885 4.896 18.286 1.00 91.69 276 LEU A CA 1
ATOM 2312 C C . LEU A 1 276 ? -9.044 5.861 18.538 1.00 91.69 276 LEU A C 1
ATOM 2314 O O . LEU A 1 276 ? -9.533 6.479 17.600 1.00 91.69 276 LEU A O 1
ATOM 2318 N N . ASN A 1 277 ? -9.455 6.039 19.793 1.00 87.00 277 ASN A N 1
ATOM 2319 C CA . ASN A 1 277 ? -10.468 7.027 20.147 1.00 87.00 277 ASN A CA 1
ATOM 2320 C C . ASN A 1 277 ? -10.036 8.456 19.822 1.00 87.00 277 ASN A C 1
ATOM 2322 O O . ASN A 1 277 ? -10.832 9.218 19.276 1.00 87.00 277 ASN A O 1
ATOM 2326 N N . GLU A 1 278 ? -8.791 8.829 20.109 1.00 87.19 278 GLU A N 1
ATOM 2327 C CA . GLU A 1 278 ? -8.251 10.131 19.712 1.00 87.19 278 GLU A CA 1
ATOM 2328 C C . GLU A 1 278 ? -8.298 10.316 18.193 1.00 87.19 278 GLU A C 1
ATOM 2330 O O . GLU A 1 278 ? -8.812 11.329 17.713 1.00 87.19 278 GLU A O 1
ATOM 2335 N N . GLU A 1 279 ? -7.847 9.323 17.425 1.00 90.25 279 GLU A N 1
ATOM 2336 C CA . GLU A 1 279 ? -7.901 9.364 15.962 1.00 90.25 279 GLU A CA 1
ATOM 2337 C C . GLU A 1 279 ? -9.334 9.431 15.418 1.00 90.25 279 GLU A C 1
ATOM 2339 O O . GLU A 1 279 ? -9.618 10.195 14.490 1.00 90.25 279 GLU A O 1
ATOM 2344 N N . ILE A 1 280 ? -10.273 8.689 15.996 1.00 88.75 280 ILE A N 1
ATOM 2345 C CA . ILE A 1 280 ? -11.688 8.740 15.613 1.00 88.75 280 ILE A CA 1
ATOM 2346 C C . ILE A 1 280 ? -12.271 10.124 15.922 1.00 88.75 280 ILE A C 1
ATOM 2348 O O . ILE A 1 280 ? -12.935 10.725 15.075 1.00 88.75 280 ILE A O 1
ATOM 2352 N N . ASN A 1 281 ? -11.978 10.676 17.099 1.00 82.25 281 ASN A N 1
ATOM 2353 C CA . ASN A 1 281 ? -12.502 11.967 17.536 1.00 82.25 281 ASN A CA 1
ATOM 2354 C C . ASN A 1 281 ? -11.974 13.141 16.705 1.00 82.25 281 ASN A C 1
ATOM 2356 O O . ASN A 1 281 ? -12.729 14.083 16.478 1.00 82.25 281 ASN A O 1
ATOM 2360 N N . LYS A 1 282 ? -10.751 13.067 16.159 1.00 84.50 282 LYS A N 1
ATOM 2361 C CA . LYS A 1 282 ? -10.239 14.057 15.184 1.00 84.50 282 LYS A CA 1
ATOM 2362 C C . LYS A 1 282 ? -11.138 14.205 13.945 1.00 84.50 282 LYS A C 1
ATOM 2364 O O . LYS A 1 282 ? -11.042 15.206 13.241 1.00 84.50 282 LYS A O 1
ATOM 2369 N N . ARG A 1 283 ? -11.982 13.209 13.652 1.00 84.12 283 ARG A N 1
ATOM 2370 C CA . ARG A 1 283 ? -12.867 13.157 12.473 1.00 84.12 283 ARG A CA 1
ATOM 2371 C C . ARG A 1 283 ? -14.337 13.399 12.803 1.00 84.12 283 ARG A C 1
ATOM 2373 O O . ARG A 1 283 ? -15.138 13.539 11.882 1.00 84.12 283 ARG A O 1
ATOM 2380 N N . ARG A 1 284 ? -14.695 13.455 14.087 1.00 75.88 284 ARG A N 1
ATOM 2381 C CA . ARG A 1 284 ? -16.053 13.769 14.535 1.00 75.88 284 ARG A CA 1
ATOM 2382 C C . ARG A 1 284 ? -16.238 15.281 14.638 1.00 75.88 284 ARG A C 1
ATOM 2384 O O . ARG A 1 284 ? -15.374 15.999 15.130 1.00 75.88 284 ARG A O 1
ATOM 2391 N N . GLN A 1 285 ? -17.398 15.765 14.224 1.00 65.94 285 GLN A N 1
ATOM 2392 C CA . GLN A 1 285 ? -17.876 17.105 14.535 1.00 65.94 285 GLN A CA 1
ATOM 2393 C C . GLN A 1 285 ? -18.292 17.171 16.014 1.00 65.94 285 GLN A C 1
ATOM 2395 O O . GLN A 1 285 ? -18.821 16.185 16.531 1.00 65.94 285 GLN A O 1
ATOM 2400 N N . PRO A 1 286 ? -18.147 18.321 16.698 1.00 60.44 286 PRO A N 1
ATOM 2401 C CA . PRO A 1 286 ? -18.575 18.474 18.093 1.00 60.44 286 PRO A CA 1
ATOM 2402 C C . PRO A 1 286 ? -20.057 18.155 18.342 1.00 60.44 286 PRO A C 1
ATOM 2404 O O . PRO A 1 286 ? -20.434 17.809 19.451 1.00 60.44 286 PRO A O 1
ATOM 2407 N N . SER A 1 287 ? -20.908 18.249 17.316 1.00 59.28 287 SER A N 1
ATOM 2408 C CA . SER A 1 287 ? -22.325 17.869 17.385 1.00 59.28 287 SER A CA 1
ATOM 2409 C C . SER A 1 287 ? -22.575 16.355 17.330 1.00 59.28 287 SER A C 1
ATOM 2411 O O . SER A 1 287 ? -23.693 15.918 17.605 1.00 59.28 287 SER A O 1
ATOM 2413 N N . GLN A 1 288 ? -21.565 15.560 16.962 1.00 59.97 288 GLN A N 1
ATOM 2414 C CA . GLN A 1 288 ? -21.659 14.107 16.786 1.00 59.97 288 GLN A CA 1
ATOM 2415 C C . GLN A 1 288 ? -21.330 13.316 18.061 1.00 59.97 288 GLN A C 1
ATOM 2417 O O . GLN A 1 288 ? -21.510 12.104 18.057 1.00 59.97 288 GLN A O 1
ATOM 2422 N N . TYR A 1 289 ? -20.871 13.958 19.142 1.00 62.16 289 TYR A N 1
ATOM 2423 C CA . TYR A 1 289 ? -20.618 13.295 20.423 1.00 62.16 289 TYR A CA 1
ATOM 2424 C C . TYR A 1 289 ? -20.847 14.237 21.618 1.00 62.16 289 TYR A C 1
ATOM 2426 O O . TYR A 1 289 ? -20.825 15.458 21.502 1.00 62.16 289 TYR A O 1
ATOM 2434 N N . ILE A 1 290 ? -21.039 13.644 22.785 1.00 66.19 290 ILE A N 1
ATOM 2435 C CA . ILE A 1 290 ? -21.146 14.234 24.114 1.00 66.19 290 ILE A CA 1
ATOM 2436 C C . ILE A 1 290 ? -19.854 13.929 24.863 1.00 66.19 290 ILE A C 1
ATOM 2438 O O . ILE A 1 290 ? -19.356 12.800 24.878 1.00 66.19 290 ILE A O 1
ATOM 2442 N N . ALA A 1 291 ? -19.300 14.957 25.496 1.00 66.88 291 ALA A N 1
ATOM 2443 C CA . ALA A 1 291 ? -18.260 14.784 26.492 1.00 66.88 291 ALA A CA 1
ATOM 2444 C C . ALA A 1 291 ? -18.926 14.469 27.837 1.00 66.88 291 ALA A C 1
ATOM 2446 O O . ALA A 1 291 ? -19.417 15.378 28.499 1.00 66.88 291 ALA A O 1
ATOM 2447 N N . PHE A 1 292 ? -18.972 13.187 28.195 1.00 75.44 292 PHE A N 1
ATOM 2448 C CA . PHE A 1 292 ? -19.384 12.758 29.528 1.00 75.44 292 PHE A CA 1
ATOM 2449 C C . PHE A 1 292 ? -18.301 13.081 30.558 1.00 75.44 292 PHE A C 1
ATOM 2451 O O . PHE A 1 292 ? -17.106 13.068 30.243 1.00 75.44 292 PHE A O 1
ATOM 2458 N N . SER A 1 293 ? -18.731 13.355 31.783 1.00 82.06 293 SER A N 1
ATOM 2459 C CA . SER A 1 293 ? -17.879 13.529 32.959 1.00 82.06 293 SER A CA 1
ATOM 2460 C C . SER A 1 293 ? -17.214 12.206 33.341 1.00 82.06 293 SER A C 1
ATOM 2462 O O . SER A 1 293 ? -16.034 12.196 33.688 1.00 82.06 293 SER A O 1
ATOM 2464 N N . ASN A 1 294 ? -17.942 11.094 33.209 1.00 80.31 294 ASN A N 1
ATOM 2465 C CA . ASN A 1 294 ? -17.438 9.730 33.255 1.00 80.31 294 ASN A CA 1
ATOM 2466 C C . ASN A 1 294 ? -17.063 9.246 31.834 1.00 80.31 294 ASN A C 1
ATOM 2468 O O . ASN A 1 294 ? -17.949 8.973 31.018 1.00 80.31 294 ASN A O 1
ATOM 2472 N N . PRO A 1 295 ? -15.766 9.066 31.517 1.00 69.69 295 PRO A N 1
ATOM 2473 C CA . PRO A 1 295 ? -15.330 8.546 30.219 1.00 69.69 295 PRO A CA 1
ATOM 2474 C C . PRO A 1 295 ? -15.830 7.123 29.919 1.00 69.69 295 PRO A C 1
ATOM 2476 O O . PRO A 1 295 ? -16.005 6.772 28.752 1.00 69.69 295 PRO A O 1
ATOM 2479 N N . GLU A 1 296 ? -16.089 6.322 30.955 1.00 73.50 296 GLU A N 1
ATOM 2480 C CA . GLU A 1 296 ? -16.574 4.941 30.864 1.00 73.50 296 GLU A CA 1
ATOM 2481 C C . GLU A 1 296 ? -18.107 4.846 30.958 1.00 73.50 296 GLU A C 1
ATOM 2483 O O . GLU A 1 296 ? -18.645 3.743 30.964 1.00 73.50 296 GLU A O 1
ATOM 2488 N N . PHE A 1 297 ? -18.831 5.976 30.943 1.00 84.69 297 PHE A N 1
ATOM 2489 C CA . PHE A 1 297 ? -20.292 6.036 31.105 1.00 84.69 297 PHE A CA 1
ATOM 2490 C C . PHE A 1 297 ? -21.042 4.970 30.291 1.00 84.69 297 PHE A C 1
ATOM 2492 O O . PHE A 1 297 ? -21.874 4.239 30.819 1.00 84.69 297 PHE A O 1
ATOM 2499 N N . GLN A 1 298 ? -20.725 4.844 28.998 1.00 76.75 298 GLN A N 1
ATOM 2500 C CA . GLN A 1 298 ? -21.409 3.897 28.113 1.00 76.75 298 GLN A CA 1
ATOM 2501 C C . GLN A 1 298 ? -21.046 2.434 28.419 1.00 76.75 298 GLN A C 1
ATOM 2503 O O . GLN A 1 298 ? -21.861 1.542 28.195 1.00 76.75 298 GLN A O 1
ATOM 2508 N N . ASN A 1 299 ? -19.829 2.175 28.904 1.00 73.44 299 ASN A N 1
ATOM 2509 C CA . ASN A 1 299 ? -19.418 0.846 29.350 1.00 73.44 299 ASN A CA 1
ATOM 2510 C C . ASN A 1 299 ? -20.151 0.453 30.615 1.00 73.44 299 ASN A C 1
ATOM 2512 O O . ASN A 1 299 ? -20.787 -0.596 30.634 1.00 73.44 299 ASN A O 1
ATOM 2516 N N . ASP A 1 300 ? -20.114 1.326 31.615 1.00 84.50 300 ASP A N 1
ATOM 2517 C CA . ASP A 1 300 ? -20.803 1.113 32.878 1.00 84.50 300 ASP A CA 1
ATOM 2518 C C . ASP A 1 300 ? -22.294 0.863 32.621 1.00 84.50 300 ASP A C 1
ATOM 2520 O O . ASP A 1 300 ? -22.844 -0.109 33.130 1.00 84.50 300 ASP A O 1
ATOM 2524 N N . MET A 1 301 ? -22.917 1.649 31.729 1.00 87.44 301 MET A N 1
ATOM 2525 C CA . MET A 1 301 ? -24.307 1.467 31.295 1.00 87.44 301 MET A CA 1
ATOM 2526 C C . MET A 1 301 ? -24.551 0.095 30.645 1.00 87.44 301 MET A C 1
ATOM 2528 O O . MET A 1 301 ? -25.545 -0.568 30.937 1.00 87.44 301 MET A O 1
ATOM 2532 N N . ASN A 1 302 ? -23.650 -0.345 29.762 1.00 82.81 302 ASN A N 1
ATOM 2533 C CA . ASN A 1 302 ? -23.761 -1.626 29.062 1.00 82.81 302 ASN A CA 1
ATOM 2534 C C . ASN A 1 302 ? -23.494 -2.837 29.965 1.00 82.81 302 ASN A C 1
ATOM 2536 O O . ASN A 1 302 ? -23.921 -3.941 29.620 1.00 82.81 302 ASN A O 1
ATOM 2540 N N . GLU A 1 303 ? -22.781 -2.656 31.076 1.00 84.94 303 GLU A N 1
ATOM 2541 C CA . GLU A 1 303 ? -22.499 -3.698 32.065 1.00 84.94 303 GLU A CA 1
ATOM 2542 C C . GLU A 1 303 ? -23.562 -3.800 33.166 1.00 84.94 303 GLU A C 1
ATOM 2544 O O . GLU A 1 303 ? -23.540 -4.774 33.917 1.00 84.94 303 GLU A O 1
ATOM 2549 N N . VAL A 1 304 ? -24.525 -2.871 33.232 1.00 88.56 304 VAL A N 1
ATOM 2550 C CA . VAL A 1 304 ? -25.676 -2.966 34.142 1.00 88.56 304 VAL A CA 1
ATOM 2551 C C . VAL A 1 304 ? -26.456 -4.255 33.867 1.00 88.56 304 VAL A C 1
ATOM 2553 O O . VAL A 1 304 ? -27.053 -4.417 32.799 1.00 88.56 304 VAL A O 1
ATOM 2556 N N . GLN A 1 305 ? -26.472 -5.164 34.845 1.00 89.31 305 GLN A N 1
ATOM 2557 C CA . GLN A 1 305 ? -27.135 -6.467 34.736 1.00 89.31 305 GLN A CA 1
ATOM 2558 C C . GLN A 1 305 ? -28.299 -6.616 35.708 1.00 89.31 305 GLN A C 1
ATOM 2560 O O . GLN A 1 305 ? -29.337 -7.169 35.347 1.00 89.31 305 GLN A O 1
ATOM 2565 N N . THR A 1 306 ? -28.152 -6.100 36.923 1.00 88.12 306 THR A N 1
ATOM 2566 C CA . THR A 1 306 ? -29.138 -6.221 37.997 1.00 88.12 306 THR A CA 1
ATOM 2567 C C . THR A 1 306 ? -29.754 -4.872 38.359 1.00 88.12 306 THR A C 1
ATOM 2569 O O . THR A 1 306 ? -29.227 -3.808 38.030 1.00 88.12 306 THR A O 1
ATOM 2572 N N . MET A 1 307 ? -30.861 -4.904 39.107 1.00 88.19 307 MET A N 1
ATOM 2573 C CA . MET A 1 307 ? -31.478 -3.687 39.649 1.00 88.19 307 MET A CA 1
ATOM 2574 C C . MET A 1 307 ? -30.517 -2.908 40.566 1.00 88.19 307 MET A C 1
ATOM 2576 O O . MET A 1 307 ? -30.527 -1.680 40.585 1.00 88.19 307 MET A O 1
ATOM 2580 N N . LYS A 1 308 ? -29.646 -3.623 41.288 1.00 88.81 308 LYS A N 1
ATOM 2581 C CA . LYS A 1 308 ? -28.630 -3.024 42.157 1.00 88.81 308 LYS A CA 1
ATOM 2582 C C . LYS A 1 308 ? -27.555 -2.296 41.350 1.00 88.81 308 LYS A C 1
ATOM 2584 O O . LYS A 1 308 ? -27.177 -1.183 41.714 1.00 88.81 308 LYS A O 1
ATOM 2589 N N . ASP A 1 309 ? -27.103 -2.893 40.247 1.00 92.00 309 ASP A N 1
ATOM 2590 C CA . ASP A 1 309 ? -26.148 -2.251 39.336 1.00 92.00 309 ASP A CA 1
ATOM 2591 C C . ASP A 1 309 ? -26.756 -0.985 38.736 1.00 92.00 309 ASP A C 1
ATOM 2593 O O . ASP A 1 309 ? -26.098 0.053 38.685 1.00 92.00 309 ASP A O 1
ATOM 2597 N N . LEU A 1 310 ? -28.033 -1.053 38.341 1.00 92.81 310 LEU A N 1
ATOM 2598 C CA . LEU A 1 310 ? -28.752 0.087 37.787 1.00 92.81 310 LEU A CA 1
ATOM 2599 C C . LEU A 1 310 ? -28.848 1.224 38.804 1.00 92.81 310 LEU A C 1
ATOM 2601 O O . LEU A 1 310 ? -28.551 2.366 38.466 1.00 92.81 310 LEU A O 1
ATOM 2605 N N . GLU A 1 311 ? -29.225 0.924 40.048 1.00 92.44 311 GLU A N 1
ATOM 2606 C CA . GLU A 1 311 ? -29.326 1.923 41.112 1.00 92.44 311 GLU A CA 1
ATOM 2607 C C . GLU A 1 311 ? -27.980 2.613 41.378 1.00 92.44 311 GLU A C 1
ATOM 2609 O O . GLU A 1 311 ? -27.916 3.842 41.472 1.00 92.44 311 GLU A O 1
ATOM 2614 N N . MET A 1 312 ? -26.892 1.843 41.448 1.00 92.38 312 MET A N 1
ATOM 2615 C CA . MET A 1 312 ? -25.544 2.398 41.585 1.00 92.38 312 MET A CA 1
ATOM 2616 C C . MET A 1 312 ? -25.163 3.257 40.375 1.00 92.38 312 MET A C 1
ATOM 2618 O O . MET A 1 312 ? -24.629 4.356 40.539 1.00 92.38 312 MET A O 1
ATOM 2622 N N . PHE A 1 313 ? -25.464 2.785 39.165 1.00 94.50 313 PHE A N 1
ATOM 2623 C CA . PHE A 1 313 ? -25.153 3.486 37.926 1.00 94.50 313 PHE A CA 1
ATOM 2624 C C . PHE A 1 313 ? -25.859 4.844 37.841 1.00 94.50 313 PHE A C 1
ATOM 2626 O O . PHE A 1 313 ? -25.186 5.855 37.631 1.00 94.50 313 PHE A O 1
ATOM 2633 N N . VAL A 1 314 ? -27.183 4.894 38.043 1.00 94.00 314 VAL A N 1
ATOM 2634 C CA . VAL A 1 314 ? -27.960 6.144 37.920 1.00 94.00 314 VAL A CA 1
ATOM 2635 C C . VAL A 1 314 ? -27.584 7.167 38.993 1.00 94.00 314 VAL A C 1
ATOM 2637 O O . VAL A 1 314 ? -27.585 8.366 38.716 1.00 94.00 314 VAL A O 1
ATOM 2640 N N . LYS A 1 315 ? -27.205 6.714 40.198 1.00 91.50 315 LYS A N 1
ATOM 2641 C CA . LYS A 1 315 ? -26.719 7.587 41.278 1.00 91.50 315 LYS A CA 1
ATOM 2642 C C . LYS A 1 315 ? -25.356 8.195 40.947 1.00 91.50 315 LYS A C 1
ATOM 2644 O O . LYS A 1 315 ? -25.174 9.398 41.116 1.00 91.50 315 LYS A O 1
ATOM 2649 N N . ASN A 1 316 ? -24.428 7.388 40.436 1.00 91.56 316 ASN A N 1
ATOM 2650 C CA . ASN A 1 316 ? -23.060 7.827 40.151 1.00 91.56 316 ASN A CA 1
ATOM 2651 C C . ASN A 1 316 ? -22.932 8.631 38.848 1.00 91.56 316 ASN A C 1
ATOM 2653 O O . ASN A 1 316 ? -21.972 9.377 38.692 1.00 91.56 316 ASN A O 1
ATOM 2657 N N . ASN A 1 317 ? -23.887 8.493 37.923 1.00 91.50 317 ASN A N 1
ATOM 2658 C CA . ASN A 1 317 ? -23.801 9.062 36.576 1.00 91.50 317 ASN A CA 1
ATOM 2659 C C . ASN A 1 317 ? -24.980 9.979 36.220 1.00 91.50 317 ASN A C 1
ATOM 2661 O O . ASN A 1 317 ? -25.305 10.128 35.044 1.00 91.50 317 ASN A O 1
ATOM 2665 N N . LYS A 1 318 ? -25.651 10.581 37.211 1.00 90.31 318 LYS A N 1
ATOM 2666 C CA . LYS A 1 318 ? -26.887 11.359 37.007 1.00 90.31 318 LYS A CA 1
ATOM 2667 C C . LYS A 1 318 ? -26.766 12.415 35.902 1.00 90.31 318 LYS A C 1
ATOM 2669 O O . LYS A 1 318 ? -27.603 12.449 35.003 1.00 90.31 318 LYS A O 1
ATOM 2674 N N . ASP A 1 319 ? -25.751 13.271 35.973 1.00 88.69 319 ASP A N 1
ATOM 2675 C CA . ASP A 1 319 ? -25.603 14.390 35.036 1.00 88.69 319 ASP A CA 1
ATOM 2676 C C . ASP A 1 319 ? -25.316 13.891 33.614 1.00 88.69 319 ASP A C 1
ATOM 2678 O O . ASP A 1 319 ? -25.971 14.308 32.658 1.00 88.69 319 ASP A O 1
ATOM 2682 N N . ASP A 1 320 ? -24.418 12.914 33.482 1.00 88.81 320 ASP A N 1
ATOM 2683 C CA . ASP A 1 320 ? -24.102 12.282 32.201 1.00 88.81 320 ASP A CA 1
ATOM 2684 C C . ASP A 1 320 ? -25.307 11.544 31.609 1.00 88.81 320 ASP A C 1
ATOM 2686 O O . ASP A 1 320 ? -25.553 11.630 30.406 1.00 88.81 320 ASP A O 1
ATOM 2690 N N . LEU A 1 321 ? -26.124 10.899 32.447 1.00 90.56 321 LEU A N 1
ATOM 2691 C CA . LEU A 1 321 ? -27.352 10.223 32.037 1.00 90.56 321 LEU A CA 1
ATOM 2692 C C . LEU A 1 321 ? -28.407 11.204 31.510 1.00 90.56 321 LEU A C 1
ATOM 2694 O O . LEU A 1 321 ? -29.068 10.909 30.512 1.00 90.56 321 LEU A O 1
ATOM 2698 N N . ILE A 1 322 ? -28.541 12.386 32.122 1.00 89.44 322 ILE A N 1
ATOM 2699 C CA . ILE A 1 322 ? -29.422 13.457 31.626 1.00 89.44 322 ILE A CA 1
ATOM 2700 C C . ILE A 1 322 ? -28.948 13.931 30.249 1.00 89.44 322 ILE A C 1
ATOM 2702 O O . ILE A 1 322 ? -29.751 14.042 29.317 1.00 89.44 322 ILE A O 1
ATOM 2706 N N . ILE A 1 323 ? -27.648 14.196 30.104 1.00 86.25 323 ILE A N 1
ATOM 2707 C CA . ILE A 1 323 ? -27.069 14.683 28.848 1.00 86.25 323 ILE A CA 1
ATOM 2708 C C . ILE A 1 323 ? -27.212 13.612 27.748 1.00 86.25 323 ILE A C 1
ATOM 2710 O O . ILE A 1 323 ? -27.643 13.925 26.633 1.00 86.25 323 ILE A O 1
ATOM 2714 N N . TYR A 1 324 ? -26.942 12.342 28.071 1.00 85.31 324 TYR A N 1
ATOM 2715 C CA . TYR A 1 324 ? -27.165 11.193 27.189 1.00 85.31 324 TYR A CA 1
ATOM 2716 C C . TYR A 1 324 ? -28.620 11.125 26.719 1.00 85.31 324 TYR A C 1
ATOM 2718 O O . TYR A 1 324 ? -28.871 11.101 25.510 1.00 85.31 324 TYR A O 1
ATOM 2726 N N . TYR A 1 325 ? -29.574 11.176 27.658 1.00 87.56 325 TYR A N 1
ATOM 2727 C CA . TYR A 1 325 ? -31.006 11.110 27.372 1.00 87.56 325 TYR A CA 1
ATOM 2728 C C . TYR A 1 325 ? -31.459 12.206 26.401 1.00 87.56 325 TYR A C 1
ATOM 2730 O O . TYR A 1 325 ? -32.152 11.939 25.417 1.00 87.56 325 TYR A O 1
ATOM 2738 N N . GLN A 1 326 ? -31.028 13.448 26.630 1.00 85.00 326 GLN A N 1
ATOM 2739 C CA . GLN A 1 326 ? -31.374 14.572 25.757 1.00 85.00 326 GLN A CA 1
ATOM 2740 C C . GLN A 1 326 ? -30.909 14.356 24.312 1.00 85.00 326 GLN A C 1
ATOM 2742 O O . GLN A 1 326 ? -31.578 14.798 23.374 1.00 85.00 326 GLN A O 1
ATOM 2747 N N . GLN A 1 327 ? -29.781 13.680 24.112 1.00 77.38 327 GLN A N 1
ATOM 2748 C CA . GLN A 1 327 ? -29.216 13.453 22.788 1.00 77.38 327 GLN A CA 1
ATOM 2749 C C . GLN A 1 327 ? -29.836 12.260 22.062 1.00 77.38 327 GLN A C 1
ATOM 2751 O O . GLN A 1 327 ? -30.140 12.403 20.876 1.00 77.38 327 GLN A O 1
ATOM 2756 N N . ILE A 1 328 ? -30.081 11.125 22.733 1.00 75.69 328 ILE A N 1
ATOM 2757 C CA . ILE A 1 328 ? -30.841 10.015 22.119 1.00 75.69 328 ILE A CA 1
ATOM 2758 C C . ILE A 1 328 ? -32.256 10.467 21.745 1.00 75.69 328 ILE A C 1
ATOM 2760 O O . ILE A 1 328 ? -32.742 10.137 20.664 1.00 75.69 328 ILE A O 1
ATOM 2764 N N . LYS A 1 329 ? -32.884 11.319 22.569 1.00 82.88 329 LYS A N 1
ATOM 2765 C CA . LYS A 1 329 ? -34.228 11.851 22.316 1.00 82.88 329 LYS A CA 1
ATOM 2766 C C . LYS A 1 329 ? -34.292 12.683 21.034 1.00 82.88 329 LYS A C 1
ATOM 2768 O O . LYS A 1 329 ? -35.242 12.542 20.269 1.00 82.88 329 LYS A O 1
ATOM 2773 N N . LYS A 1 330 ? -33.268 13.499 20.742 1.00 78.75 330 LYS A N 1
ATOM 2774 C CA . LYS A 1 330 ? -33.160 14.237 19.461 1.00 78.75 330 LYS A CA 1
ATOM 2775 C C . LYS A 1 330 ? -33.084 13.311 18.245 1.00 78.75 330 LYS A C 1
ATOM 2777 O O . LYS A 1 330 ? -33.448 13.725 17.150 1.00 78.75 330 LYS A O 1
ATOM 2782 N N . GLN A 1 331 ? -32.604 12.085 18.436 1.00 69.62 331 GLN A N 1
ATOM 2783 C CA . GLN A 1 331 ? -32.476 11.066 17.393 1.00 69.62 331 GLN A CA 1
ATOM 2784 C C . GLN A 1 331 ? -33.702 10.141 17.316 1.00 69.62 331 GLN A C 1
ATOM 2786 O O . GLN A 1 331 ? -33.726 9.240 16.484 1.00 69.62 331 GLN A O 1
ATOM 2791 N N . GLY A 1 332 ? -34.720 10.348 18.163 1.00 75.75 332 GLY A N 1
ATOM 2792 C CA . GLY A 1 332 ? -35.896 9.478 18.241 1.00 75.75 332 GLY A CA 1
ATOM 2793 C C . GLY A 1 332 ? -35.627 8.117 18.894 1.00 75.75 332 GLY A C 1
ATOM 2794 O O . GLY A 1 332 ? -36.405 7.190 18.689 1.00 75.75 332 GLY A O 1
ATOM 2795 N N . LEU A 1 333 ? -34.536 7.986 19.654 1.00 77.44 333 LEU A N 1
ATOM 2796 C CA . LEU A 1 333 ? -34.151 6.766 20.368 1.00 77.44 333 LEU A CA 1
ATOM 2797 C C . LEU A 1 333 ? -34.602 6.815 21.841 1.00 77.44 333 LEU A C 1
ATOM 2799 O O . LEU A 1 333 ? -34.697 7.894 22.433 1.00 77.44 333 LEU A O 1
ATOM 2803 N N . SER A 1 334 ? -34.857 5.646 22.435 1.00 81.19 334 SER A N 1
ATOM 2804 C CA . SER A 1 334 ? -35.167 5.466 23.862 1.00 81.19 334 SER A CA 1
ATOM 2805 C C . SER A 1 334 ? -33.932 5.042 24.663 1.00 81.19 334 SER A C 1
ATOM 2807 O O . SER A 1 334 ? -32.947 4.571 24.094 1.00 81.19 334 SER A O 1
ATOM 2809 N N . ILE A 1 335 ? -33.978 5.214 25.989 1.00 87.12 335 ILE A N 1
ATOM 2810 C CA . ILE A 1 335 ? -32.965 4.642 26.889 1.00 87.12 335 ILE A CA 1
ATOM 2811 C C . ILE A 1 335 ? -33.002 3.120 26.750 1.00 87.12 335 ILE A C 1
ATOM 2813 O O . ILE A 1 335 ? -34.082 2.541 26.686 1.00 87.12 335 ILE A O 1
ATOM 2817 N N . ASP A 1 336 ? -31.824 2.504 26.704 1.00 85.94 336 ASP A N 1
ATOM 2818 C CA . ASP A 1 336 ? -31.654 1.055 26.639 1.00 85.94 336 ASP A CA 1
ATOM 2819 C C . ASP A 1 336 ? -30.480 0.644 27.531 1.00 85.94 336 ASP A C 1
ATOM 2821 O O . ASP A 1 336 ? -29.380 1.185 27.386 1.00 85.94 336 ASP A O 1
ATOM 2825 N N . PHE A 1 337 ? -30.712 -0.306 28.437 1.00 88.12 337 PHE A N 1
ATOM 2826 C CA . PHE A 1 337 ? -29.681 -1.013 29.198 1.00 88.12 337 PHE A CA 1
ATOM 2827 C C . PHE A 1 337 ? -29.557 -2.447 28.649 1.00 88.12 337 PHE A C 1
ATOM 2829 O O . PHE A 1 337 ? -30.317 -3.341 29.045 1.00 88.12 337 PHE A O 1
ATOM 2836 N N . PRO A 1 338 ? -28.607 -2.724 27.732 1.00 81.62 338 PRO A N 1
ATOM 2837 C CA . PRO A 1 338 ? -28.623 -3.946 26.920 1.00 81.62 338 PRO A CA 1
ATOM 2838 C C . PRO A 1 338 ? -28.550 -5.257 27.712 1.00 81.62 338 PRO A C 1
ATOM 2840 O O . PRO A 1 338 ? -29.087 -6.280 27.274 1.00 81.62 338 PRO A O 1
ATOM 2843 N N . LYS A 1 339 ? -27.871 -5.252 28.867 1.00 84.00 339 LYS A N 1
ATOM 2844 C CA . LYS A 1 339 ? -27.671 -6.434 29.718 1.00 84.00 339 LYS A CA 1
ATOM 2845 C C . LYS A 1 339 ? -28.575 -6.475 30.954 1.00 84.00 339 LYS A C 1
ATOM 2847 O O . LYS A 1 339 ? -28.480 -7.437 31.713 1.00 84.00 339 LYS A O 1
ATOM 2852 N N . LEU A 1 340 ? -29.480 -5.515 31.135 1.00 85.94 340 LEU A N 1
ATOM 2853 C CA . LEU A 1 340 ? -30.365 -5.492 32.296 1.00 85.94 340 LEU A CA 1
ATOM 2854 C C . LEU A 1 340 ? -31.304 -6.719 32.284 1.00 85.94 340 LEU A C 1
ATOM 2856 O O . LEU A 1 340 ? -31.925 -7.039 31.262 1.00 85.94 340 LEU A O 1
ATOM 2860 N N . PHE A 1 341 ? -31.353 -7.430 33.415 1.00 82.38 341 PHE A N 1
ATOM 2861 C CA . PHE A 1 341 ? -32.074 -8.690 33.647 1.00 82.38 341 PHE A CA 1
ATOM 2862 C C . PHE A 1 341 ? -31.651 -9.851 32.730 1.00 82.38 341 PHE A C 1
ATOM 2864 O O . PHE A 1 341 ? -32.483 -10.650 32.304 1.00 82.38 341 PHE A O 1
ATOM 2871 N N . LYS A 1 342 ? -30.368 -9.934 32.339 1.00 70.31 342 LYS A N 1
ATOM 2872 C CA . LYS A 1 342 ? -29.917 -10.923 31.341 1.00 70.31 342 LYS A CA 1
ATOM 2873 C C . LYS A 1 342 ? -29.931 -12.382 31.801 1.00 70.31 342 LYS A C 1
ATOM 2875 O O . LYS A 1 342 ? -30.055 -13.241 30.926 1.00 70.31 342 LYS A O 1
ATOM 2880 N N . GLU A 1 343 ? -29.886 -12.642 33.102 1.00 59.94 343 GLU A N 1
ATOM 2881 C CA . GLU A 1 343 ? -29.933 -13.980 33.702 1.00 59.94 343 GLU A CA 1
ATOM 2882 C C . GLU A 1 343 ? -31.159 -14.102 34.638 1.00 59.94 343 GLU A C 1
ATOM 2884 O O . GLU A 1 343 ? -31.481 -13.151 35.346 1.00 59.94 343 GLU A O 1
ATOM 2889 N N . ASP A 1 344 ? -31.831 -15.264 34.588 1.00 52.62 344 ASP A N 1
ATOM 2890 C CA . ASP A 1 344 ? -32.818 -15.796 35.557 1.00 52.62 344 ASP A CA 1
ATOM 2891 C C . ASP A 1 344 ? -34.338 -15.489 35.489 1.00 52.62 344 ASP A C 1
ATOM 2893 O O . ASP A 1 344 ? -35.001 -15.628 36.512 1.00 52.62 344 ASP A O 1
ATOM 2897 N N . GLU A 1 345 ? -34.968 -15.237 34.327 1.00 54.66 345 GLU A N 1
ATOM 2898 C CA . GLU A 1 345 ? -36.455 -15.251 34.217 1.00 54.66 345 GLU A CA 1
ATOM 2899 C C . GLU A 1 345 ? -37.001 -15.714 32.842 1.00 54.66 345 GLU A C 1
ATOM 2901 O O . GLU A 1 345 ? -36.269 -15.778 31.849 1.00 54.66 345 GLU A O 1
ATOM 2906 N N . ASP A 1 346 ? -38.308 -16.030 32.780 1.00 66.38 346 ASP A N 1
ATOM 2907 C CA . ASP A 1 346 ? -39.062 -16.250 31.533 1.00 66.38 346 ASP A CA 1
ATOM 2908 C C . ASP A 1 346 ? -38.920 -15.027 30.600 1.00 66.38 346 ASP A C 1
ATOM 2910 O O . ASP A 1 346 ? -38.957 -13.869 31.030 1.00 66.38 346 ASP A O 1
ATOM 2914 N N . LYS A 1 347 ? -38.725 -15.273 29.301 1.00 66.12 347 LYS A N 1
ATOM 2915 C CA . LYS A 1 347 ? -38.283 -14.270 28.320 1.00 66.12 347 LYS A CA 1
ATOM 2916 C C . LYS A 1 347 ? -39.266 -13.101 28.183 1.00 66.12 347 LYS A C 1
ATOM 2918 O O . LYS A 1 347 ? -38.821 -11.966 27.999 1.00 66.12 347 LYS A O 1
ATOM 2923 N N . ASP A 1 348 ? -40.568 -13.369 28.270 1.00 66.50 348 ASP A N 1
ATOM 2924 C CA . ASP A 1 348 ? -41.615 -12.351 28.110 1.00 66.50 348 ASP A CA 1
ATOM 2925 C C . ASP A 1 348 ? -41.775 -11.464 29.355 1.00 66.50 348 ASP A C 1
ATOM 2927 O O . ASP A 1 348 ? -41.983 -10.255 29.222 1.00 66.50 348 ASP A O 1
ATOM 2931 N N . ASP A 1 349 ? -41.627 -12.029 30.556 1.00 72.94 349 ASP A N 1
ATOM 2932 C CA . ASP A 1 349 ? -41.706 -11.278 31.818 1.00 72.94 349 ASP A CA 1
ATOM 2933 C C . ASP A 1 349 ? -40.496 -10.343 31.972 1.00 72.94 349 ASP A C 1
ATOM 2935 O O . ASP A 1 349 ? -40.625 -9.148 32.258 1.00 72.94 349 ASP A O 1
ATOM 2939 N N . ARG A 1 350 ? -39.314 -10.850 31.608 1.00 75.25 350 ARG A N 1
ATOM 2940 C CA . ARG A 1 350 ? -38.066 -10.085 31.563 1.00 75.25 350 ARG A CA 1
ATOM 2941 C C . ARG A 1 350 ? -38.165 -8.835 30.683 1.00 75.25 350 ARG A C 1
ATOM 2943 O O . ARG A 1 350 ? -37.739 -7.752 31.087 1.00 75.25 350 ARG A O 1
ATOM 2950 N N . LEU A 1 351 ? -38.679 -8.978 29.458 1.00 77.00 351 LEU A N 1
ATOM 2951 C CA . LEU A 1 351 ? -38.801 -7.867 28.505 1.00 77.00 351 LEU A CA 1
ATOM 2952 C C . LEU A 1 351 ? -39.741 -6.781 29.035 1.00 77.00 351 LEU A C 1
ATOM 2954 O O . LEU A 1 351 ? -39.421 -5.597 28.934 1.00 77.00 351 LEU A O 1
ATOM 2958 N N . ARG A 1 352 ? -40.857 -7.176 29.659 1.00 81.88 352 ARG A N 1
ATOM 2959 C CA . ARG A 1 352 ? -41.797 -6.237 30.286 1.00 81.88 352 ARG A CA 1
ATOM 2960 C C . ARG A 1 352 ? -41.160 -5.483 31.449 1.00 81.88 352 ARG A C 1
ATOM 2962 O O . ARG A 1 352 ? -41.231 -4.255 31.462 1.00 81.88 352 ARG A O 1
ATOM 2969 N N . LYS A 1 353 ? -40.501 -6.187 32.377 1.00 84.44 353 LYS A N 1
ATOM 2970 C CA . LYS A 1 353 ? -39.806 -5.570 33.523 1.00 84.44 353 LYS A CA 1
ATOM 2971 C C . LYS A 1 353 ? -38.724 -4.600 33.072 1.00 84.44 353 LYS A C 1
ATOM 2973 O O . LYS A 1 353 ? -38.665 -3.479 33.569 1.00 84.44 353 LYS A O 1
ATOM 2978 N N . LYS A 1 354 ? -37.909 -4.996 32.090 1.00 87.50 354 LYS A N 1
ATOM 2979 C CA . LYS A 1 354 ? -36.880 -4.129 31.507 1.00 87.50 354 LYS A CA 1
ATOM 2980 C C . LYS A 1 354 ? -37.487 -2.836 30.952 1.00 87.50 354 LYS A C 1
ATOM 2982 O O . LYS A 1 354 ? -37.076 -1.758 31.372 1.00 87.50 354 LYS A O 1
ATOM 2987 N N . CYS A 1 355 ? -38.481 -2.939 30.066 1.00 86.94 355 CYS A N 1
ATOM 2988 C CA . CYS A 1 355 ? -39.105 -1.763 29.455 1.00 86.94 355 CYS A CA 1
ATOM 2989 C C . CYS A 1 355 ? -39.760 -0.846 30.495 1.00 86.94 355 CYS A C 1
ATOM 2991 O O . CYS A 1 355 ? -39.653 0.374 30.392 1.00 86.94 355 CYS A O 1
ATOM 2993 N N . LEU A 1 356 ? -40.413 -1.418 31.512 1.00 89.56 356 LEU A N 1
ATOM 2994 C CA . LEU A 1 356 ? -41.012 -0.644 32.598 1.00 89.56 356 LEU A CA 1
ATOM 2995 C C . LEU A 1 356 ? -39.948 0.150 33.366 1.00 89.56 356 LEU A C 1
ATOM 2997 O O . LEU A 1 356 ? -40.125 1.340 33.607 1.00 89.56 356 LEU A O 1
ATOM 3001 N N . ILE A 1 357 ? -38.825 -0.485 33.701 1.00 91.31 357 ILE A N 1
ATOM 3002 C CA . ILE A 1 357 ? -37.726 0.161 34.425 1.00 91.31 357 ILE A CA 1
ATOM 3003 C C . ILE A 1 357 ? -37.064 1.263 33.595 1.00 91.31 357 ILE A C 1
ATOM 3005 O O . ILE A 1 357 ? -36.793 2.341 34.122 1.00 91.31 357 ILE A O 1
ATOM 3009 N N . GLU A 1 358 ? -36.857 1.048 32.299 1.00 92.19 358 GLU A N 1
ATOM 3010 C CA . GLU A 1 358 ? -36.329 2.070 31.386 1.00 92.19 358 GLU A CA 1
ATOM 3011 C C . GLU A 1 358 ? -37.253 3.294 31.288 1.00 92.19 358 GLU A C 1
ATOM 3013 O O . GLU A 1 358 ? -36.774 4.433 31.301 1.00 92.19 358 GLU A O 1
ATOM 3018 N N . GLU A 1 359 ? -38.573 3.087 31.279 1.00 91.44 359 GLU A N 1
ATOM 3019 C CA . GLU A 1 359 ? -39.551 4.180 31.329 1.00 91.44 359 GLU A CA 1
ATOM 3020 C C . GLU A 1 359 ? -39.561 4.900 32.686 1.00 91.44 359 GLU A C 1
ATOM 3022 O O . GLU A 1 359 ? -39.705 6.124 32.723 1.00 91.44 359 GLU A O 1
ATOM 3027 N N . ILE A 1 360 ? -39.332 4.196 33.799 1.00 92.06 360 ILE A N 1
ATOM 3028 C CA . ILE A 1 360 ? -39.169 4.838 35.113 1.00 92.06 360 ILE A CA 1
ATOM 3029 C C . ILE A 1 360 ? -37.903 5.702 35.122 1.00 92.06 360 ILE A C 1
ATOM 3031 O O . ILE A 1 360 ? -37.966 6.863 35.522 1.00 92.06 360 ILE A O 1
ATOM 3035 N N . VAL A 1 361 ? -36.763 5.196 34.637 1.00 93.44 361 VAL A N 1
ATOM 3036 C CA . VAL A 1 361 ? -35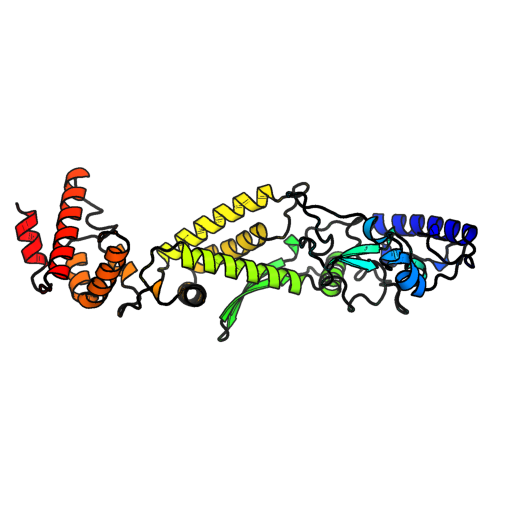.523 5.990 34.523 1.00 93.44 361 VAL A CA 1
ATOM 3037 C C . VAL A 1 361 ? -35.778 7.258 33.709 1.00 93.44 361 VAL A C 1
ATOM 3039 O O . VAL A 1 361 ? -35.412 8.358 34.132 1.00 93.44 361 VAL A O 1
ATOM 3042 N N . LYS A 1 362 ? -36.462 7.125 32.571 1.00 92.94 362 LYS A N 1
ATOM 3043 C CA . LYS A 1 362 ? -36.867 8.256 31.736 1.00 92.94 362 LYS A CA 1
ATOM 3044 C C . LYS A 1 362 ? -37.755 9.247 32.489 1.00 92.94 362 LYS A C 1
ATOM 3046 O O . LYS A 1 362 ? -37.475 10.443 32.441 1.00 92.94 362 LYS A O 1
ATOM 3051 N N . TYR A 1 363 ? -38.768 8.778 33.216 1.00 92.50 363 TYR A N 1
ATOM 3052 C CA . TYR A 1 363 ? -39.625 9.638 34.032 1.00 92.50 363 TYR A CA 1
ATOM 3053 C C . TYR A 1 363 ? -38.810 10.446 35.049 1.00 92.50 363 TYR A C 1
ATOM 3055 O O . TYR A 1 363 ? -39.000 11.655 35.141 1.00 92.50 363 TYR A O 1
ATOM 3063 N N . TYR A 1 364 ? -37.853 9.823 35.747 1.00 94.12 364 TYR A N 1
ATOM 3064 C CA . TYR A 1 364 ? -37.005 10.513 36.732 1.00 94.12 364 TYR A CA 1
ATOM 3065 C C . TYR A 1 364 ? -36.186 11.630 36.095 1.00 94.12 364 TYR A C 1
ATOM 3067 O O . TYR A 1 364 ? -36.084 12.722 36.658 1.00 94.12 364 TYR A O 1
ATOM 3075 N N . ILE A 1 365 ? -35.625 11.361 34.915 1.00 92.75 365 ILE A N 1
ATOM 3076 C CA . ILE A 1 365 ? -34.849 12.337 34.151 1.00 92.75 365 ILE A CA 1
ATOM 3077 C C . ILE A 1 365 ? -35.742 13.501 33.709 1.00 92.75 365 ILE A C 1
ATOM 3079 O O . ILE A 1 365 ? -35.376 14.660 33.899 1.00 92.75 365 ILE A O 1
ATOM 3083 N N . GLU A 1 366 ? -36.916 13.216 33.142 1.00 91.75 366 GLU A N 1
ATOM 3084 C CA . GLU A 1 366 ? -37.830 14.239 32.616 1.00 91.75 366 GLU A CA 1
ATOM 3085 C C . GLU A 1 366 ? -38.495 15.074 33.712 1.00 91.75 366 GLU A C 1
ATOM 3087 O O . GLU A 1 366 ? -38.715 16.271 33.520 1.00 91.75 366 GLU A O 1
ATOM 3092 N N . SER A 1 367 ? -38.788 14.473 34.865 1.00 90.94 367 SER A N 1
ATOM 3093 C CA . SER A 1 367 ? -39.404 15.154 36.003 1.00 90.94 367 SER A CA 1
ATOM 3094 C C . SER A 1 367 ? -38.386 15.825 36.930 1.00 90.94 367 SER A C 1
ATOM 3096 O O . SER A 1 367 ? -38.783 16.465 37.903 1.00 90.94 367 SER A O 1
ATOM 3098 N N . GLY A 1 368 ? -37.083 15.628 36.701 1.00 88.38 368 GLY A N 1
ATOM 3099 C CA . GLY A 1 368 ? -36.018 16.104 37.587 1.00 88.38 368 GLY A CA 1
ATOM 3100 C C . GLY A 1 368 ? -36.041 15.475 38.988 1.00 88.38 368 GLY A C 1
ATOM 3101 O O . GLY A 1 368 ? -35.565 16.096 39.941 1.00 88.38 368 GLY A O 1
ATOM 3102 N N . LYS A 1 369 ? -36.609 14.268 39.141 1.00 91.12 369 LYS A N 1
ATOM 3103 C CA . LYS A 1 369 ? -36.709 13.578 40.441 1.00 91.12 369 LYS A CA 1
ATOM 3104 C C . LYS A 1 369 ? -35.320 13.106 40.901 1.00 91.12 369 LYS A C 1
ATOM 3106 O O . LYS A 1 369 ? -34.451 12.782 40.093 1.00 91.12 369 LYS A O 1
ATOM 3111 N N . SER A 1 370 ? -35.091 13.083 42.215 1.00 89.56 370 SER A N 1
ATOM 3112 C CA . SER A 1 370 ? -33.858 12.535 42.798 1.00 89.56 370 SER A CA 1
ATOM 3113 C C . SER A 1 370 ? -33.798 11.012 42.633 1.00 89.56 370 SER A C 1
ATOM 3115 O O . SER A 1 370 ? -34.804 10.333 42.828 1.00 89.56 370 SER A O 1
ATOM 3117 N N . PHE A 1 371 ? -32.610 10.474 42.335 1.00 91.44 371 PHE A N 1
ATOM 3118 C CA . PHE A 1 371 ? -32.359 9.028 42.282 1.00 91.44 371 PHE A CA 1
ATOM 3119 C C . PHE A 1 371 ? -32.075 8.403 43.663 1.00 91.44 371 PHE A C 1
ATOM 3121 O O . PHE A 1 371 ? -31.837 7.201 43.740 1.00 91.44 371 PHE A O 1
ATOM 3128 N N . GLU A 1 372 ? -32.100 9.170 44.761 1.00 88.06 372 GLU A N 1
ATOM 3129 C CA . GLU A 1 372 ? -31.797 8.660 46.113 1.00 88.06 372 GLU A CA 1
ATOM 3130 C C . GLU A 1 372 ? -32.655 7.448 46.512 1.00 88.06 372 GLU A C 1
ATOM 3132 O O . GLU A 1 372 ? -32.099 6.450 46.974 1.00 88.06 372 GLU A O 1
ATOM 3137 N N . HIS A 1 373 ? -33.961 7.502 46.230 1.00 87.50 373 HIS A N 1
ATOM 3138 C CA . HIS A 1 373 ? -34.952 6.457 46.539 1.00 87.50 373 HIS A CA 1
ATOM 3139 C C . HIS A 1 373 ? -35.328 5.581 45.330 1.00 87.50 373 HIS A C 1
ATOM 3141 O O . HIS A 1 373 ? -36.328 4.869 45.347 1.00 87.50 373 HIS A O 1
ATOM 3147 N N . PHE A 1 374 ? -34.536 5.625 44.253 1.00 89.94 374 PHE A N 1
ATOM 3148 C CA . PHE A 1 374 ? -34.879 4.971 42.987 1.00 89.94 374 PHE A CA 1
ATOM 3149 C C . PHE A 1 374 ? -35.131 3.460 43.121 1.00 89.94 374 PHE A C 1
ATOM 3151 O O . PHE A 1 374 ? -36.086 2.952 42.535 1.00 89.94 374 PHE A O 1
ATOM 3158 N N . GLY A 1 375 ? -34.317 2.748 43.909 1.00 85.75 375 GLY A N 1
ATOM 3159 C CA . GLY A 1 375 ? -34.487 1.309 44.131 1.00 85.75 375 GLY A CA 1
ATOM 3160 C C . GLY A 1 375 ? -35.807 0.956 44.828 1.00 85.75 375 GLY A C 1
ATOM 3161 O O . GLY A 1 375 ? -36.509 0.046 44.389 1.00 85.75 375 GLY A O 1
ATOM 3162 N N . GLU A 1 376 ? -36.180 1.712 45.865 1.00 85.25 376 GLU A N 1
ATOM 3163 C CA . GLU A 1 376 ? -37.424 1.532 46.636 1.00 85.25 376 GLU A CA 1
ATOM 3164 C C . GLU A 1 376 ? -38.665 1.808 45.776 1.00 85.25 376 GLU A C 1
ATOM 3166 O O . GLU A 1 376 ? -39.635 1.042 45.784 1.00 85.25 376 GLU A O 1
ATOM 3171 N N . ASP A 1 377 ? -38.602 2.878 44.984 1.00 85.94 377 ASP A N 1
ATOM 3172 C CA . ASP A 1 377 ? -39.663 3.269 44.061 1.00 85.94 377 ASP A CA 1
ATOM 3173 C C . ASP A 1 377 ? -39.866 2.208 42.962 1.00 85.94 377 ASP A C 1
ATOM 3175 O O . ASP A 1 377 ? -40.998 1.834 42.656 1.00 85.94 377 ASP A O 1
ATOM 3179 N N . CYS A 1 378 ? -38.780 1.655 42.408 1.00 85.88 378 CYS A N 1
ATOM 3180 C CA . CYS A 1 378 ? -38.860 0.582 41.414 1.00 85.88 378 CYS A CA 1
ATOM 3181 C C . CYS A 1 378 ? -39.404 -0.724 42.007 1.00 85.88 378 CYS A C 1
ATOM 3183 O O . CYS A 1 378 ? -40.246 -1.370 41.384 1.00 85.88 378 CYS A O 1
ATOM 3185 N N . ALA A 1 379 ? -38.971 -1.106 43.213 1.00 82.12 379 ALA A N 1
ATOM 3186 C CA . ALA A 1 379 ? -39.461 -2.307 43.893 1.00 82.12 379 ALA A CA 1
ATOM 3187 C C . ALA A 1 379 ? -40.971 -2.236 44.169 1.00 82.12 379 ALA A C 1
ATOM 3189 O O . ALA A 1 379 ? -41.677 -3.231 44.011 1.00 82.12 379 ALA A O 1
ATOM 3190 N N . SER A 1 380 ? -41.474 -1.048 44.511 1.00 75.38 380 SER A N 1
ATOM 3191 C CA . SER A 1 380 ? -42.901 -0.805 44.754 1.00 75.38 380 SER A CA 1
ATOM 3192 C C . SER A 1 380 ? -43.758 -0.928 43.488 1.00 75.38 380 SER A C 1
ATOM 3194 O O . SER A 1 380 ? -44.948 -1.212 43.586 1.00 75.38 380 SER A O 1
ATOM 3196 N N . ILE A 1 381 ? -43.164 -0.716 42.309 1.00 76.00 381 ILE A N 1
ATOM 3197 C CA . ILE A 1 381 ? -43.848 -0.780 41.010 1.00 76.00 381 ILE A CA 1
ATOM 3198 C C . ILE A 1 381 ? -43.750 -2.180 40.391 1.00 76.00 381 ILE A C 1
ATOM 3200 O O . ILE A 1 381 ? -44.715 -2.635 39.794 1.00 76.00 381 ILE A O 1
ATOM 3204 N N . ILE A 1 382 ? -42.614 -2.872 40.541 1.00 71.44 382 ILE A N 1
ATOM 3205 C CA . ILE A 1 382 ? -42.415 -4.236 40.010 1.00 71.44 382 ILE A CA 1
ATOM 3206 C C . ILE A 1 382 ? -43.165 -5.295 40.843 1.00 71.44 382 ILE A C 1
ATOM 3208 O O . ILE A 1 382 ? -43.460 -6.374 40.338 1.00 71.44 382 ILE A O 1
ATOM 3212 N N . ALA A 1 383 ? -43.471 -5.016 42.116 1.00 60.81 383 ALA A N 1
ATOM 3213 C CA . ALA A 1 383 ? -44.236 -5.917 42.986 1.00 60.81 383 ALA A CA 1
ATOM 3214 C C . ALA A 1 383 ? -45.762 -5.920 42.723 1.00 60.81 383 ALA A C 1
ATOM 3216 O O . ALA A 1 383 ? -46.489 -6.643 43.409 1.00 60.81 383 ALA A O 1
ATOM 3217 N N . ILE A 1 384 ? -46.236 -5.113 41.765 1.00 45.72 384 ILE A N 1
ATOM 3218 C CA . ILE A 1 384 ? -47.623 -5.028 41.270 1.00 45.72 384 ILE A CA 1
ATOM 3219 C C . ILE A 1 384 ? -47.686 -5.722 39.911 1.00 45.72 384 ILE A C 1
ATOM 3221 O O . ILE A 1 384 ? -48.664 -6.472 39.689 1.00 45.72 384 ILE A O 1
#

Radius of gyration: 31.71 Å; chains: 1; bounding box: 76×35×89 Å

InterPro domains:
  IPR003615 HNH nuclease [cd00085] (80-126)

Secondary structure (DSSP, 8-state):
-GGGS-TTS-HHHHHHHHHHHHHHHHHHHTTT-GGG--GGGSSS-----THHIIIIIS-GGG--GGGS--EE-TTS-EE-TTT-PBP-S-EEEEESS--STTS-GGGTT-GGGEEEEETTTS-SS--S---SGGGPPPPTTT----GGGGEEEEEEEETTEEEEEEEE---SSHHHHHHHHHHHHTTHHHHHHHHHHHHHHHHHHHHHHH----BSS--HHHHHHHHHHHHHHHHHHHHHT-BTTBPP-SHHHHHHHHHHHHHHHTTT-THHHHHHHHHHHTTS-GGG-B--SSTTHHHHHHH--SHHHHHHHHHHTHHHHHHHHHHHHHTTPPP--TTTT-SSS-HHHHHHHHHHHHHHHHHHHHHT--STTHHHHHHHHHT-

pLDDT: mean 88.72, std 9.46, range [45.72, 98.25]

Foldseek 3Di:
DLVQDDPPDPSVLLVLLLVQLVVLCLVCQLVLHNLPRDSVPRPSDDDAALVCCVVGQQPVVNVNVVVQDFDAWLVRFTAFLQQRHGDDPAKDWAFLFACAPQTPVSCSPRRQRIGIGGPLQNDPLRHHAHNDQLQHGHRSVNDDDQCVVFWAWDWDDDPVAIFIFIDGDFDPDSVSSNVVNSCVSRVNRVVLRVQLRVLLLVLLLCVLPVDPAQALADDLVRVLVSLVVQLVVLVVVQCSGDDPRHGSSHNSVSSNRVSVVCNVCSVPDVVVRVRSSVSSSVNHDPLSYDYAPDNCLVVLLQPAAELVSVLVSCQVRVVVVLVVQVSCVVVVHFDDRPRYPVDDDDPVLRVVLRVVLSVLSVVCSVVVNDSPCVSVVSVVVSVD

Sequence (384 aa):
MIAVLPNTVKKKVLRRFLIELDEEYESKASICSLYELNVNLIQSQCEVESSWYDSHIRKKSKGLFQKFPVVKNSNNQAICPICECVFSTNVTLEHIIPKGGEGEPRLAILPINLVKCCRECNTSKHSKRSRIKEKSEIHPYFEEFDIEDYFDIKFVDTNEGFWPEVEFNYKDNSNSKRIHNFIDNYNIEKTYTHRVKLEFQRIMTILANKTLIISKFISKSILKEHINYLFDTYKKNREFEKIDDKYWFDQNYFGFKICEYLTKIIDKDISVIYKLNEEINKRRQPSQYIAFSNPEFQNDMNEVQTMKDLEMFVKNNKDDLIIYYQQIKKQGLSIDFPKLFKEDEDKDDRLRKKCLIEEIVKYYIESGKSFEHFGEDCASIIAI

Organism: NCBI:txid1340485